Protein AF-A0A7G1I950-F1 (afdb_monomer_lite)

Secondary structure (DSSP, 8-state):
-EEEEEEESSTT-TT----HHHHHHHHHHTT-EEEEEETTTTEEEEEESS-HHHHHHHHHHHHHHHH-S---EEEEEHHHHHHHHHT--S-S--TTEEEEEEE-S-HHHHHHHHH----TT-EEEE-SSEEEEEEETT-GGGSHHHHHHHHHTTTTT-PPPPP----------S---PPEE----HHHHHHHHHHHHHHHHHTSSS-SS--HHHHHHHHHEES-GGGG-S--THHHHHHHHHHHHHHHHHTT-TTPEEEEET-TT--HHHHHHHH-TT---EEEEEE-HHHHHHHHHHS---TTEEEEES-TTSGGGGGG---TT-EEEEETTTGGGS-HHHHHHHHHHHHHHSTT-EEEEEE--HHHHHHSTT-EEEETTEEEPP------HHHHHTHHHHSTT------BPPPP-S-THHHHHHHHTTSSSTTS--SS-----------SS-EE-

Sequence (457 aa):
MTRYAAFMRGVNVGGVTLKMADVAAALTDAGLTDVRTVLASGNVLLESSSDAAQVRATAEAALREQFGYDAWVLVYDIDTVHAIDDGYPFDREVDGYQSYVTFVSDAAVLDELAALQGGPAEKISRGDGVVYWQVPKGSTLNSAIGQTMGKALQVVDHHPQPANPGQGAEMTPADEAAQQKVSLTGVSETALLTLNARAAEARRSDPIIEDPMAVRLVDSIDFDFAKFGPTRQDIALRARAFDAAALSYLGRHPSATVVALAEGLQTSFWRLDAALSDGQFRWLTVDLEPVIDIRARLLPTPARVSVCAQSALDYSWMDCVDPSGGVFITAEGLLMYLQPEQALALISECAQKFPGGQMLFDLPPRWFTLFSRLGIRTSLRYKIPPMPFSLSVGQAADLVNTVPGIRAVRDVPLPTGRGGVQRRAVDGLSHARLRRAASMPDPAGVRLNPQSGTFVR

Radius of gyration: 25.8 Å; chains: 1; bounding box: 76×59×67 Å

pLDDT: mean 79.01, std 22.19, range [23.59, 98.81]

Structure (mmCIF, N/CA/C/O backbone):
data_AF-A0A7G1I950-F1
#
_entry.id   AF-A0A7G1I950-F1
#
loop_
_atom_site.group_PDB
_atom_site.id
_atom_site.type_symbol
_atom_site.label_atom_id
_atom_site.label_alt_id
_atom_site.label_comp_id
_atom_site.label_asym_id
_atom_site.label_entity_id
_atom_site.label_seq_id
_atom_site.pdbx_PDB_ins_code
_atom_site.Cartn_x
_atom_site.Cartn_y
_atom_site.Cartn_z
_atom_site.occupancy
_atom_site.B_iso_or_equiv
_atom_site.auth_seq_id
_atom_site.auth_comp_id
_atom_site.auth_asym_id
_atom_site.auth_atom_id
_atom_site.pdbx_PDB_model_num
ATOM 1 N N . MET A 1 1 ? -29.731 0.673 34.867 1.00 83.81 1 MET A N 1
ATOM 2 C CA . MET A 1 1 ? -28.971 1.061 33.664 1.00 83.81 1 MET A CA 1
ATOM 3 C C . MET A 1 1 ? -29.061 -0.096 32.700 1.00 83.81 1 MET A C 1
ATOM 5 O O . MET A 1 1 ? -29.074 -1.233 33.159 1.00 83.81 1 MET A O 1
ATOM 9 N N . THR A 1 2 ? -29.215 0.189 31.416 1.00 95.12 2 THR A N 1
ATOM 10 C CA . THR A 1 2 ? -29.268 -0.835 30.373 1.00 95.12 2 THR A CA 1
ATOM 11 C C . THR A 1 2 ? -27.845 -1.149 29.943 1.00 95.12 2 THR A C 1
ATOM 13 O O . THR A 1 2 ? -27.023 -0.238 29.805 1.00 95.12 2 THR A O 1
ATOM 16 N N . ARG A 1 3 ? -27.553 -2.435 29.754 1.00 97.31 3 ARG A N 1
ATOM 17 C CA . ARG A 1 3 ? -26.269 -2.899 29.239 1.00 97.31 3 ARG A CA 1
ATOM 18 C C . ARG A 1 3 ? -26.345 -2.988 27.723 1.00 97.31 3 ARG A C 1
ATOM 20 O O . ARG A 1 3 ? -27.250 -3.626 27.192 1.00 97.31 3 ARG A O 1
ATOM 27 N N . TYR A 1 4 ? -25.390 -2.368 27.049 1.00 97.50 4 TYR A N 1
ATOM 28 C CA . TYR A 1 4 ? -25.324 -2.284 25.599 1.00 97.50 4 TYR A CA 1
ATOM 29 C C . TYR A 1 4 ? -24.042 -2.916 25.067 1.00 97.50 4 TYR A C 1
ATOM 31 O O . TYR A 1 4 ? -22.968 -2.753 25.652 1.00 97.50 4 TYR A O 1
ATOM 39 N N . ALA A 1 5 ? -24.155 -3.576 23.920 1.00 96.25 5 ALA A N 1
ATOM 40 C CA . ALA A 1 5 ? -23.036 -3.889 23.049 1.00 96.25 5 ALA A CA 1
ATOM 41 C C . ALA A 1 5 ? -22.957 -2.833 21.939 1.00 96.25 5 ALA A C 1
ATOM 43 O O . ALA A 1 5 ? -23.934 -2.571 21.233 1.00 96.25 5 ALA A O 1
ATOM 44 N N . ALA A 1 6 ? -21.782 -2.235 21.789 1.00 94.38 6 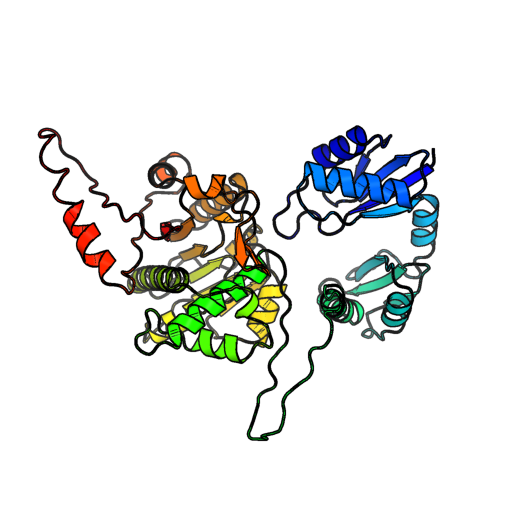ALA A N 1
ATOM 45 C CA . ALA A 1 6 ? -21.451 -1.301 20.733 1.00 94.38 6 ALA A CA 1
ATOM 46 C C . ALA A 1 6 ? -20.448 -1.951 19.769 1.00 94.38 6 ALA A C 1
ATOM 48 O O . ALA A 1 6 ? -19.356 -2.364 20.168 1.00 94.38 6 ALA A O 1
ATOM 49 N N . PHE A 1 7 ? -20.824 -2.027 18.496 1.00 90.50 7 PHE A N 1
ATOM 50 C CA . PHE A 1 7 ? -20.022 -2.591 17.417 1.00 90.50 7 PHE A CA 1
ATOM 51 C C . PHE A 1 7 ? -19.530 -1.457 16.527 1.00 90.50 7 PHE A C 1
ATOM 53 O O . PHE A 1 7 ? -20.310 -0.810 15.819 1.00 90.50 7 PHE A O 1
ATOM 60 N N . MET A 1 8 ? -18.231 -1.188 16.584 1.00 85.81 8 MET A N 1
ATOM 61 C CA . MET A 1 8 ? -17.601 -0.151 15.777 1.00 85.81 8 MET A CA 1
ATOM 62 C C . MET A 1 8 ? -17.292 -0.689 14.379 1.00 85.81 8 MET A C 1
ATOM 64 O O . MET A 1 8 ? -16.721 -1.770 14.226 1.00 85.81 8 MET A O 1
ATOM 68 N N . ARG A 1 9 ? -17.617 0.081 13.340 1.00 75.88 9 ARG A N 1
ATOM 69 C CA . ARG A 1 9 ? -17.230 -0.250 11.964 1.00 75.88 9 ARG A CA 1
ATOM 70 C C . ARG A 1 9 ? -15.878 0.372 11.629 1.00 75.88 9 ARG A C 1
ATOM 72 O O . ARG A 1 9 ? -15.577 1.483 12.050 1.00 75.88 9 ARG A O 1
ATOM 79 N N . GLY A 1 10 ? -15.084 -0.320 10.814 1.00 61.06 10 GLY A N 1
ATOM 80 C CA . GLY A 1 10 ? -13.853 0.255 10.268 1.00 61.06 10 GLY A CA 1
ATOM 81 C C . GLY A 1 10 ? -12.692 0.330 11.266 1.00 61.06 10 GLY A C 1
ATOM 82 O O . GLY A 1 10 ? -11.789 1.146 11.101 1.00 61.06 10 GLY A O 1
ATOM 83 N N . VAL A 1 11 ? -12.691 -0.517 12.297 1.00 62.31 11 VAL A N 1
ATOM 84 C CA . VAL A 1 11 ? -11.620 -0.541 13.299 1.00 62.31 11 VAL A CA 1
ATOM 85 C C . VAL A 1 11 ? -10.345 -1.147 12.720 1.00 62.31 11 VAL A C 1
ATOM 87 O O . VAL A 1 11 ? -10.369 -2.249 12.180 1.00 62.31 11 VAL A O 1
ATOM 90 N N . ASN A 1 12 ? -9.224 -0.427 12.849 1.00 56.91 12 ASN A N 1
ATOM 91 C CA . ASN A 1 12 ? -7.893 -0.846 12.388 1.00 56.91 12 ASN A CA 1
ATOM 92 C C . ASN A 1 12 ? -7.809 -1.174 10.883 1.00 56.91 12 ASN A C 1
ATOM 94 O O . ASN A 1 12 ? -6.911 -1.892 10.447 1.00 56.91 12 ASN A O 1
ATOM 98 N N . VAL A 1 13 ? -8.707 -0.597 10.080 1.00 51.06 13 VAL A N 1
ATOM 99 C CA . VAL A 1 13 ? -8.664 -0.620 8.612 1.00 51.06 13 VAL A CA 1
ATOM 100 C C . VAL A 1 13 ? -8.493 0.807 8.083 1.00 51.06 13 VAL A C 1
ATOM 102 O O . VAL A 1 13 ? -8.941 1.771 8.698 1.00 51.06 13 VAL A O 1
ATOM 105 N N . GLY A 1 14 ? -7.786 0.978 6.963 1.00 45.84 14 GLY A N 1
ATOM 106 C CA . GLY A 1 14 ? -7.593 2.304 6.353 1.00 45.84 14 GLY A CA 1
ATOM 107 C C . GLY A 1 14 ? -6.661 3.264 7.114 1.00 45.84 14 GLY A C 1
ATOM 108 O O . GLY A 1 14 ? -6.734 4.470 6.897 1.00 45.84 14 GLY A O 1
ATOM 109 N N . GLY A 1 15 ? -5.777 2.758 7.984 1.00 48.75 15 GLY A N 1
ATOM 110 C CA . GLY A 1 15 ? -4.722 3.551 8.640 1.00 48.75 15 GLY A CA 1
ATOM 111 C C . GLY A 1 15 ? -5.107 4.217 9.970 1.00 48.75 15 GLY A C 1
ATOM 112 O O . GLY A 1 15 ? -4.247 4.823 10.609 1.00 48.75 15 GLY A O 1
ATOM 113 N N . VAL A 1 16 ? -6.354 4.075 10.433 1.00 54.72 16 VAL A N 1
ATOM 114 C CA . VAL A 1 16 ? -6.784 4.520 11.771 1.00 54.72 16 VAL A CA 1
ATOM 115 C C . VAL A 1 16 ? -6.523 3.395 12.772 1.00 54.72 16 VAL A C 1
ATOM 117 O O . VAL A 1 16 ? -7.192 2.367 12.736 1.00 54.72 16 VAL A O 1
ATOM 120 N N . THR A 1 17 ? -5.536 3.568 13.659 1.00 65.25 17 THR A N 1
ATOM 121 C CA . THR A 1 17 ? -5.279 2.613 14.751 1.00 65.25 17 THR A CA 1
ATOM 122 C C . THR A 1 17 ? -6.008 3.057 16.009 1.00 65.25 17 THR A C 1
ATOM 124 O O . THR A 1 17 ? -5.670 4.082 16.599 1.00 65.25 17 THR A O 1
ATOM 127 N N . LEU A 1 18 ? -6.984 2.264 16.438 1.00 76.75 18 LEU A N 1
ATOM 128 C CA . LEU A 1 18 ? -7.739 2.493 17.664 1.00 76.75 18 LEU A CA 1
ATOM 129 C C . LEU A 1 18 ? -7.156 1.609 18.762 1.00 76.75 18 LEU A C 1
ATOM 131 O O . LEU A 1 18 ? -7.372 0.394 18.784 1.00 76.75 18 LEU A O 1
ATOM 135 N N . LYS A 1 19 ? -6.411 2.205 19.696 1.00 84.56 19 LYS A N 1
ATOM 136 C CA . LYS A 1 19 ? -6.029 1.494 20.917 1.00 84.56 19 LYS A CA 1
ATOM 137 C C . LYS A 1 19 ? -7.268 1.357 21.788 1.00 84.56 19 LYS A C 1
ATOM 139 O O . LYS A 1 19 ? -7.910 2.341 22.134 1.00 84.56 19 LYS A O 1
ATOM 144 N N . MET A 1 20 ? -7.592 0.129 22.168 1.00 86.06 20 MET A N 1
ATOM 145 C CA . MET A 1 20 ? -8.816 -0.161 22.917 1.00 86.06 20 MET A CA 1
ATOM 146 C C . MET A 1 20 ? -8.852 0.500 24.299 1.00 86.06 20 MET A C 1
ATOM 148 O O . MET A 1 20 ? -9.927 0.836 24.783 1.00 86.06 20 MET A O 1
ATOM 152 N N . ALA A 1 21 ? -7.687 0.747 24.907 1.00 88.25 21 ALA A N 1
ATOM 153 C CA . ALA A 1 21 ? -7.590 1.543 26.128 1.00 88.25 21 ALA A CA 1
ATOM 154 C C . ALA A 1 21 ? -8.056 2.993 25.904 1.00 88.25 21 ALA A C 1
ATOM 156 O O . ALA A 1 21 ? -8.837 3.511 26.695 1.00 88.25 21 ALA A O 1
ATOM 157 N N . ASP A 1 22 ? -7.644 3.610 24.794 1.00 90.69 22 ASP A N 1
ATOM 158 C CA . ASP A 1 22 ? -8.025 4.982 24.448 1.00 90.69 22 ASP A CA 1
ATOM 159 C C . ASP A 1 22 ? -9.512 5.057 24.067 1.00 90.69 22 ASP A C 1
ATOM 161 O O . ASP A 1 22 ? -10.187 6.029 24.390 1.00 90.69 22 ASP A O 1
ATOM 165 N N . VAL A 1 23 ? -10.043 4.016 23.411 1.00 91.25 23 VAL A N 1
ATOM 166 C CA . VAL A 1 23 ? -11.482 3.894 23.116 1.00 91.25 23 VAL A CA 1
ATOM 167 C C . VAL A 1 23 ? -12.288 3.807 24.408 1.00 91.25 23 VAL A C 1
ATOM 169 O O . VAL A 1 23 ? -13.269 4.530 24.568 1.00 91.25 23 VAL A O 1
ATOM 172 N N . ALA A 1 24 ? -11.868 2.953 25.344 1.00 93.31 24 ALA A N 1
ATOM 173 C CA . ALA A 1 24 ? -12.540 2.818 26.629 1.00 93.31 24 ALA A CA 1
ATOM 174 C C . ALA A 1 24 ? -12.515 4.136 27.419 1.00 93.31 24 ALA A C 1
ATOM 176 O O . ALA A 1 24 ? -13.541 4.533 27.971 1.00 93.31 24 ALA A O 1
ATOM 177 N N . ALA A 1 25 ? -11.373 4.832 27.421 1.00 94.31 25 ALA A N 1
ATOM 178 C CA . ALA A 1 25 ? -11.231 6.138 28.057 1.00 94.31 25 ALA A CA 1
ATOM 179 C C . ALA A 1 25 ? -12.175 7.176 27.434 1.00 94.31 25 ALA A C 1
ATOM 181 O O . ALA A 1 25 ? -12.972 7.765 28.153 1.00 94.31 25 ALA A O 1
ATOM 182 N N . ALA A 1 26 ? -12.179 7.318 26.104 1.00 94.69 26 ALA A N 1
ATOM 183 C CA . ALA A 1 26 ? -13.027 8.289 25.409 1.00 94.69 26 ALA A CA 1
ATOM 184 C C . ALA A 1 26 ? -14.525 8.076 25.675 1.00 94.69 26 ALA A C 1
ATOM 186 O O . ALA A 1 26 ? -15.268 9.030 25.894 1.00 94.69 26 ALA A O 1
ATOM 187 N N . LEU A 1 27 ? -14.978 6.820 25.684 1.00 96.00 27 LEU A N 1
ATOM 188 C CA . LEU A 1 27 ? -16.373 6.490 25.978 1.00 96.00 27 LEU A CA 1
ATOM 189 C C . LEU A 1 27 ? -16.725 6.733 27.454 1.00 96.00 27 LEU A C 1
ATOM 191 O O . LEU A 1 27 ? -17.834 7.176 27.750 1.00 96.00 27 LEU A O 1
ATOM 195 N N . THR A 1 28 ? -15.782 6.488 28.367 1.00 96.69 28 THR A N 1
ATOM 196 C CA . THR A 1 28 ? -15.954 6.777 29.800 1.00 96.69 28 THR A CA 1
ATOM 197 C C . THR A 1 28 ? -16.030 8.283 30.053 1.00 96.69 28 THR A C 1
ATOM 199 O O . THR A 1 28 ? -16.931 8.744 30.753 1.00 96.69 28 THR A O 1
ATOM 202 N N . ASP A 1 29 ? -15.143 9.063 29.432 1.00 95.94 29 ASP A N 1
ATOM 203 C CA . ASP A 1 29 ? -15.119 10.527 29.527 1.00 95.94 29 ASP A CA 1
ATOM 204 C C . ASP A 1 29 ? -16.391 11.160 28.937 1.00 95.94 29 ASP A C 1
ATOM 206 O O . ASP A 1 29 ? -16.856 12.197 29.412 1.00 95.94 29 ASP A O 1
ATOM 210 N N . ALA A 1 30 ? -17.011 10.495 27.958 1.00 95.06 30 ALA A N 1
ATOM 211 C CA . ALA A 1 30 ? -18.306 10.872 27.394 1.00 95.06 30 ALA A CA 1
ATOM 212 C C . ALA A 1 30 ? -19.514 10.516 28.288 1.00 95.06 30 ALA A C 1
ATOM 214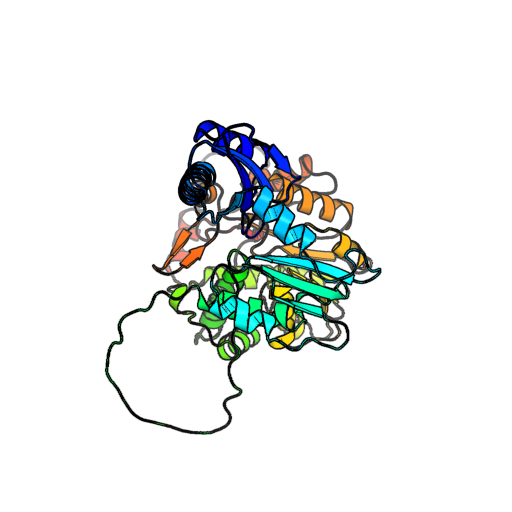 O O . ALA A 1 30 ? -20.660 10.765 27.907 1.00 95.06 30 ALA A O 1
ATOM 215 N N . GLY A 1 31 ? -19.281 9.948 29.476 1.00 94.69 31 GLY A N 1
ATOM 216 C CA . GLY A 1 31 ? -20.311 9.660 30.476 1.00 94.69 31 GLY A CA 1
ATOM 217 C C . GLY A 1 31 ? -20.947 8.272 30.379 1.00 94.69 31 GLY A C 1
ATOM 218 O O . GLY A 1 31 ? -21.950 8.028 31.050 1.00 94.69 31 GLY A O 1
ATOM 219 N N . LEU A 1 32 ? -20.392 7.361 29.572 1.00 96.56 32 LEU A N 1
ATOM 220 C CA . LEU A 1 32 ? -20.803 5.953 29.555 1.00 96.56 32 LEU A CA 1
ATOM 221 C C . LEU A 1 32 ? -20.103 5.193 30.693 1.00 96.56 32 LEU A C 1
ATOM 223 O O . LEU A 1 32 ? -18.964 5.495 31.047 1.00 96.56 32 LEU A O 1
ATOM 227 N N . THR A 1 33 ? -20.773 4.207 31.289 1.00 96.75 33 THR A N 1
ATOM 228 C CA . THR A 1 33 ? -20.269 3.489 32.477 1.00 96.75 33 THR A CA 1
ATOM 229 C C . THR A 1 33 ? -19.969 2.018 32.178 1.00 96.75 33 THR A C 1
ATOM 231 O O . THR A 1 33 ? -20.368 1.509 31.138 1.00 96.75 33 THR A O 1
ATOM 234 N N . ASP A 1 34 ? -19.228 1.334 33.063 1.00 95.75 34 ASP A N 1
ATOM 235 C CA . ASP A 1 34 ? -18.763 -0.067 32.902 1.00 95.75 34 ASP A CA 1
ATOM 236 C C . ASP A 1 34 ? -18.215 -0.391 31.495 1.00 95.75 34 ASP A C 1
ATOM 238 O O . ASP A 1 34 ? -18.483 -1.450 30.928 1.00 95.75 34 ASP A O 1
ATOM 242 N N . VAL A 1 35 ? -17.451 0.539 30.910 1.00 96.25 35 VAL A N 1
ATOM 243 C CA . VAL A 1 35 ? -16.917 0.392 29.553 1.00 96.25 35 VAL A CA 1
ATOM 244 C C . VAL A 1 35 ? -15.830 -0.684 29.523 1.00 96.25 35 VAL A C 1
ATOM 246 O O . VAL A 1 35 ? -14.786 -0.562 30.166 1.00 96.25 35 VAL A O 1
ATOM 249 N N . ARG A 1 36 ? -16.049 -1.738 28.735 1.00 92.94 36 ARG A N 1
ATOM 250 C CA . ARG A 1 36 ? -15.120 -2.858 28.540 1.00 92.94 36 ARG A CA 1
ATOM 251 C C . ARG A 1 36 ? -14.968 -3.158 27.062 1.00 92.94 36 ARG A C 1
ATOM 253 O O . ARG A 1 36 ? -15.948 -3.327 26.350 1.00 92.94 36 ARG A O 1
ATOM 260 N N . THR A 1 37 ? -13.736 -3.272 26.598 1.00 91.19 37 THR A N 1
ATOM 261 C CA . THR A 1 37 ? -13.427 -3.633 25.212 1.00 91.19 37 THR A CA 1
ATOM 262 C C . THR A 1 37 ? -13.137 -5.127 25.097 1.00 91.19 37 THR A C 1
ATOM 264 O O . THR A 1 37 ? -12.616 -5.746 26.027 1.00 91.19 37 THR A O 1
ATOM 267 N N . VAL A 1 38 ? -13.478 -5.723 23.953 1.00 81.50 38 VAL A N 1
ATOM 268 C CA . VAL A 1 38 ? -13.241 -7.145 23.671 1.00 81.50 38 VAL A CA 1
ATOM 269 C C . VAL A 1 38 ? -12.152 -7.273 22.615 1.00 81.50 38 VAL A C 1
ATOM 271 O O . VAL A 1 38 ? -12.394 -7.032 21.432 1.00 81.50 38 VAL A O 1
ATOM 274 N N . LEU A 1 39 ? -10.950 -7.691 23.027 1.00 78.75 39 LEU A N 1
ATOM 275 C CA . LEU A 1 39 ? -9.777 -7.815 22.144 1.00 78.75 39 LEU A CA 1
ATOM 276 C C . LEU A 1 39 ? -9.517 -6.515 21.350 1.00 78.75 39 LEU A C 1
ATOM 278 O O . LEU A 1 39 ? -10.071 -5.467 21.655 1.00 78.75 39 LEU A O 1
ATOM 282 N N . ALA A 1 40 ? -8.687 -6.561 20.308 1.00 70.31 40 ALA A N 1
ATOM 283 C CA . ALA A 1 40 ? -8.478 -5.435 19.389 1.00 70.31 40 ALA A CA 1
ATOM 284 C C . ALA A 1 40 ? -9.538 -5.383 18.265 1.00 70.31 40 ALA A C 1
ATOM 286 O O . ALA A 1 40 ? -9.212 -5.063 17.123 1.00 70.31 40 ALA A O 1
ATOM 287 N N . SER A 1 41 ? -10.786 -5.759 18.574 1.00 69.62 41 SER A N 1
ATOM 288 C CA . SER A 1 41 ? -11.823 -6.044 17.569 1.00 69.62 41 SER A CA 1
ATOM 289 C C . SER A 1 41 ? -12.785 -4.888 17.283 1.00 69.62 41 SER A C 1
ATOM 291 O O . SER A 1 41 ? -13.528 -4.956 16.311 1.00 69.62 41 SER A O 1
ATOM 293 N N . GLY A 1 42 ? -12.785 -3.831 18.107 1.00 78.38 42 GLY A N 1
ATOM 294 C CA . GLY A 1 42 ? -13.767 -2.745 17.987 1.00 78.38 42 GLY A CA 1
ATOM 295 C C . GLY A 1 42 ? -15.119 -3.022 18.648 1.00 78.38 42 GLY A C 1
ATOM 296 O O . GLY A 1 42 ? -16.050 -2.238 18.480 1.00 78.38 42 GLY A O 1
ATOM 297 N N . ASN A 1 43 ? -15.230 -4.113 19.406 1.00 89.94 43 ASN A N 1
ATOM 298 C CA . ASN A 1 43 ? -16.433 -4.460 20.154 1.00 89.94 43 ASN A CA 1
ATOM 299 C C . ASN A 1 43 ? -16.323 -3.960 21.596 1.00 89.94 43 ASN A C 1
ATOM 301 O O . ASN A 1 43 ? -15.331 -4.233 22.285 1.00 89.94 43 ASN A O 1
ATOM 305 N N . VAL A 1 44 ? -17.346 -3.242 22.050 1.00 94.50 44 VAL A N 1
ATOM 306 C CA . VAL A 1 44 ? -17.383 -2.604 23.367 1.00 94.50 44 VAL A CA 1
ATOM 307 C C . VAL A 1 44 ? -18.665 -2.980 24.092 1.00 94.50 44 VAL A C 1
ATOM 309 O O . VAL A 1 44 ? -19.747 -2.956 23.519 1.00 94.50 44 VAL A O 1
ATOM 312 N N . LEU A 1 45 ? -18.545 -3.306 25.368 1.00 96.25 45 LEU A N 1
ATOM 313 C CA . LEU A 1 45 ? -19.648 -3.464 26.299 1.00 96.25 45 LEU A CA 1
ATOM 314 C C . LEU A 1 45 ? -19.680 -2.242 27.211 1.00 96.25 45 LEU A C 1
ATOM 316 O O . LEU A 1 45 ? -18.627 -1.800 27.665 1.00 96.25 45 LEU A O 1
ATOM 320 N N . LEU A 1 46 ? -20.858 -1.684 27.455 1.00 97.12 46 LEU A N 1
ATOM 321 C CA . LEU A 1 46 ? -21.021 -0.488 28.278 1.00 97.12 46 LEU A CA 1
ATOM 322 C C . LEU A 1 46 ? -22.413 -0.436 28.903 1.00 97.12 46 LEU A C 1
ATOM 324 O O . LEU A 1 46 ? -23.322 -1.162 28.500 1.00 97.12 46 LEU A O 1
ATOM 328 N N . GLU A 1 47 ? -22.596 0.453 29.865 1.00 97.38 47 GLU A N 1
ATOM 329 C CA . GLU A 1 47 ? -23.868 0.727 30.519 1.00 97.38 47 GLU A CA 1
ATOM 330 C C . GLU A 1 47 ? -24.269 2.193 30.341 1.00 97.38 47 GLU A C 1
ATOM 332 O O . GLU A 1 47 ? -23.431 3.098 30.316 1.00 97.38 47 GLU A O 1
ATOM 337 N N . SER A 1 48 ? -25.575 2.432 30.212 1.00 96.50 48 SER A N 1
ATOM 338 C CA . SER A 1 48 ? -26.145 3.780 30.188 1.00 96.50 48 SER A CA 1
ATOM 339 C C . SER A 1 48 ? -27.587 3.786 30.701 1.00 96.50 48 SER A C 1
ATOM 341 O O . SER A 1 48 ? -28.285 2.770 30.685 1.00 96.50 48 SER A O 1
ATOM 343 N N . SER A 1 49 ? -28.046 4.933 31.198 1.00 95.31 49 SER A N 1
ATOM 344 C CA . SER A 1 49 ? -29.468 5.190 31.469 1.00 95.31 49 SER A CA 1
ATOM 345 C C . SER A 1 49 ? -30.221 5.727 30.248 1.00 95.31 49 SER A C 1
ATOM 347 O O . SER A 1 49 ? -31.449 5.773 30.280 1.00 95.31 49 SER A O 1
ATOM 349 N N . SER A 1 50 ? -29.507 6.134 29.196 1.00 96.25 50 SER A N 1
ATOM 350 C CA . SER A 1 50 ? -30.082 6.614 27.938 1.00 96.25 50 SER A CA 1
ATOM 351 C C . SER A 1 50 ? -30.515 5.464 27.026 1.00 96.25 50 SER A C 1
ATOM 353 O O . SER A 1 50 ? -30.097 4.314 27.207 1.00 96.25 50 SER A O 1
ATOM 355 N N . ASP A 1 51 ? -31.343 5.779 26.028 1.00 95.69 51 ASP A N 1
ATOM 356 C CA . ASP A 1 51 ? -31.721 4.822 24.988 1.00 95.69 51 ASP A CA 1
ATOM 357 C C . ASP A 1 51 ? -30.559 4.538 24.012 1.00 95.69 51 ASP A C 1
ATOM 359 O O . ASP A 1 51 ? -29.559 5.263 23.966 1.00 95.69 51 ASP A O 1
ATOM 363 N N . ALA A 1 52 ? -30.684 3.469 23.217 1.00 91.69 52 ALA A N 1
ATOM 364 C CA . ALA A 1 52 ? -29.648 3.041 22.274 1.00 91.69 52 ALA A CA 1
ATOM 365 C C . ALA A 1 52 ? -29.273 4.126 21.244 1.00 91.69 52 ALA A C 1
ATOM 367 O O . ALA A 1 52 ? -28.116 4.203 20.828 1.00 91.69 52 ALA A O 1
ATOM 368 N N . ALA A 1 53 ? -30.220 4.984 20.845 1.00 90.69 53 ALA A N 1
ATOM 369 C CA . ALA A 1 53 ? -29.981 6.033 19.859 1.00 90.69 53 ALA A CA 1
ATOM 370 C C . ALA A 1 53 ? -29.117 7.161 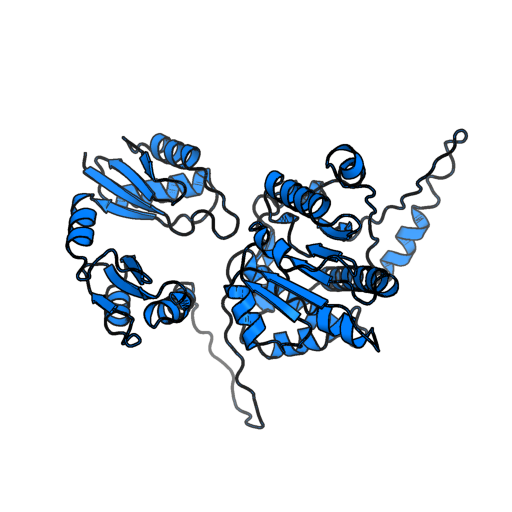20.438 1.00 90.69 53 ALA A C 1
ATOM 372 O O . ALA A 1 53 ? -28.180 7.617 19.777 1.00 90.69 53 ALA A O 1
ATOM 373 N N . GLN A 1 54 ? -29.372 7.577 21.681 1.00 94.31 54 GLN A N 1
ATOM 374 C CA . GLN A 1 54 ? -28.497 8.530 22.367 1.00 94.31 54 GLN A CA 1
ATOM 375 C C . GLN A 1 54 ? -27.142 7.917 22.707 1.00 94.31 54 GLN A C 1
ATOM 377 O O . GLN A 1 54 ? -26.130 8.579 22.504 1.00 94.31 54 GLN A O 1
ATOM 382 N N . VAL A 1 55 ? -27.089 6.658 23.153 1.00 96.44 55 VAL A N 1
ATOM 383 C CA . VAL A 1 55 ? -25.810 5.964 23.391 1.00 96.44 55 VAL A CA 1
ATOM 384 C C . VAL A 1 55 ? -24.967 5.934 22.119 1.00 96.44 55 VAL A C 1
ATOM 386 O O . VAL A 1 55 ? -23.781 6.261 22.164 1.00 96.44 55 VAL A O 1
ATOM 389 N N . ARG A 1 56 ? -25.580 5.615 20.973 1.00 94.25 56 ARG A N 1
ATOM 390 C CA . ARG A 1 56 ? -24.925 5.666 19.664 1.00 94.25 56 ARG A CA 1
ATOM 391 C C . ARG A 1 56 ? -24.395 7.063 19.353 1.00 94.25 56 ARG A C 1
ATOM 393 O O . ARG A 1 56 ? -23.220 7.190 19.024 1.00 94.25 56 ARG A O 1
ATOM 400 N N . ALA A 1 57 ? -25.230 8.094 19.469 1.00 92.44 57 ALA A N 1
ATOM 401 C CA . ALA A 1 57 ? -24.830 9.468 19.171 1.00 92.44 57 ALA A CA 1
ATOM 402 C C . ALA A 1 57 ? -23.669 9.940 20.065 1.00 92.44 57 ALA A C 1
ATOM 404 O O . ALA A 1 57 ? -22.715 10.537 19.567 1.00 92.44 57 ALA A O 1
ATOM 405 N N . THR A 1 58 ? -23.717 9.621 21.362 1.00 96.12 58 THR A N 1
ATOM 406 C CA . THR A 1 58 ? -22.643 9.909 22.322 1.00 96.12 58 THR A CA 1
ATOM 407 C C . THR A 1 58 ? -21.354 9.183 21.950 1.00 96.12 58 THR A C 1
ATOM 409 O O . THR A 1 58 ? -20.298 9.810 21.891 1.00 96.12 58 THR A O 1
ATOM 412 N N . ALA A 1 59 ? -21.428 7.884 21.647 1.00 94.69 59 ALA A N 1
ATOM 413 C CA . ALA A 1 59 ? -20.262 7.097 21.260 1.00 94.69 59 ALA A CA 1
ATOM 414 C C . ALA A 1 59 ? -19.636 7.607 19.952 1.00 94.69 59 ALA A C 1
ATOM 416 O O . ALA A 1 59 ? -18.429 7.827 19.896 1.00 94.69 59 ALA A O 1
ATOM 417 N N . GLU A 1 60 ? -20.438 7.849 18.911 1.00 92.00 60 GLU A N 1
ATOM 418 C CA . GLU A 1 60 ? -19.957 8.378 17.629 1.00 92.00 60 GLU A CA 1
ATOM 419 C C . GLU A 1 60 ? -19.317 9.764 17.791 1.00 92.00 60 GLU A C 1
ATOM 421 O O . GLU A 1 60 ? -18.260 10.015 17.211 1.00 92.00 60 GLU A O 1
ATOM 426 N N . ALA A 1 61 ? -19.909 10.651 18.598 1.00 91.62 61 ALA A N 1
ATOM 427 C CA . ALA A 1 61 ? -19.348 11.972 18.875 1.00 91.62 61 ALA A CA 1
ATOM 428 C C . ALA A 1 61 ? -18.003 11.882 19.611 1.00 91.62 61 ALA A C 1
ATOM 430 O O . ALA A 1 61 ? -17.026 12.473 19.152 1.00 91.62 61 ALA A O 1
ATOM 431 N N . ALA A 1 62 ? -17.930 11.094 20.688 1.00 93.50 62 ALA A N 1
ATOM 432 C CA . ALA A 1 62 ? -16.714 10.912 21.479 1.00 93.50 62 ALA A CA 1
ATOM 433 C C . ALA A 1 62 ? -15.575 10.302 20.652 1.00 93.50 62 ALA A C 1
ATOM 435 O O . ALA A 1 62 ? -14.434 10.761 20.691 1.00 93.50 62 ALA A O 1
ATOM 436 N N . LEU A 1 63 ? -15.889 9.286 19.845 1.00 89.75 63 LEU A N 1
ATOM 437 C CA . LEU A 1 63 ? -14.916 8.644 18.966 1.00 89.75 63 LEU A CA 1
ATOM 438 C C . LEU A 1 63 ? -14.451 9.583 17.849 1.00 89.75 63 LEU A C 1
ATOM 440 O O . LEU A 1 63 ? -13.265 9.600 17.519 1.00 89.75 63 LEU A O 1
ATOM 444 N N . ARG A 1 64 ? -15.356 10.381 17.274 1.00 84.62 64 ARG A N 1
ATOM 445 C CA . ARG A 1 64 ? -15.009 11.378 16.253 1.00 84.62 64 ARG A CA 1
ATOM 446 C C . ARG A 1 64 ? -14.105 12.465 16.821 1.00 84.62 64 ARG A C 1
ATOM 448 O O . ARG A 1 64 ? -13.130 12.831 16.170 1.00 84.62 64 ARG A O 1
ATOM 455 N N . GLU A 1 65 ? -14.411 12.960 18.016 1.00 86.06 65 GLU A N 1
ATOM 456 C CA . GLU A 1 65 ? -13.611 13.972 18.705 1.00 86.06 65 GLU A CA 1
ATOM 457 C C . GLU A 1 65 ? -12.210 13.447 19.045 1.00 86.06 65 GLU A C 1
ATOM 459 O O . GLU A 1 65 ? -11.217 14.097 18.716 1.00 86.06 65 GLU A O 1
ATOM 464 N N . GLN A 1 66 ? -12.120 12.245 19.618 1.00 85.75 66 GLN A N 1
ATOM 465 C CA . GLN A 1 66 ? -10.850 11.677 20.072 1.00 85.75 66 GLN A CA 1
ATOM 466 C C . GLN A 1 66 ? -9.963 11.172 18.925 1.00 85.75 66 GLN A C 1
ATOM 468 O O . GLN A 1 66 ? -8.740 11.313 18.973 1.00 85.75 66 GLN A O 1
ATOM 473 N N . PHE A 1 67 ? -10.553 10.559 17.896 1.00 80.19 67 PHE A N 1
ATOM 474 C CA . PHE A 1 67 ? -9.803 9.835 16.861 1.00 80.19 67 PHE A CA 1
ATOM 475 C C . PHE A 1 67 ? -9.886 10.472 15.470 1.00 80.19 67 PHE A C 1
ATOM 477 O O . PHE A 1 67 ? -9.195 10.025 14.555 1.00 80.19 67 PHE A O 1
ATOM 484 N N . GLY A 1 68 ? -10.694 11.520 15.288 1.00 71.19 68 GLY A N 1
ATOM 485 C CA . GLY A 1 68 ? -10.699 12.337 14.073 1.00 71.19 68 GLY A CA 1
ATOM 486 C C . GLY A 1 68 ? -11.185 11.622 12.808 1.00 71.19 68 GLY A C 1
ATOM 487 O O . GLY A 1 68 ? -10.760 11.990 11.711 1.00 71.19 68 GLY A O 1
ATOM 488 N N . TYR A 1 69 ? -12.052 10.614 12.947 1.00 68.56 69 TYR A N 1
ATOM 489 C CA . TYR A 1 69 ? -12.682 9.897 11.833 1.00 68.56 69 TYR A CA 1
ATOM 490 C C . TYR A 1 69 ? -14.209 9.882 11.971 1.00 68.56 69 TYR A C 1
ATOM 492 O O . TYR A 1 69 ? -14.745 10.077 13.064 1.00 68.56 69 TYR A O 1
ATOM 500 N N . ASP A 1 70 ? -14.915 9.642 10.864 1.00 67.94 70 ASP A N 1
ATOM 501 C CA . ASP A 1 70 ? -16.368 9.460 10.870 1.00 67.94 70 ASP A CA 1
ATOM 502 C C . ASP A 1 70 ? -16.720 8.096 11.472 1.00 67.94 70 ASP A C 1
ATOM 504 O O . ASP A 1 70 ? -16.902 7.097 10.775 1.00 67.94 70 ASP A O 1
ATOM 508 N N . ALA A 1 71 ? -16.755 8.059 12.805 1.00 74.19 71 ALA A N 1
ATOM 509 C CA . ALA A 1 71 ? -17.119 6.881 13.569 1.00 74.19 71 ALA A CA 1
ATOM 510 C C . ALA A 1 71 ? -18.557 6.461 13.258 1.00 74.19 71 ALA A C 1
ATOM 512 O O . ALA A 1 71 ? -19.487 7.257 13.388 1.00 74.19 71 ALA A O 1
ATOM 513 N N . TRP A 1 72 ? -18.716 5.193 12.881 1.00 79.19 72 TRP A N 1
ATOM 514 C CA . TRP A 1 72 ? -20.007 4.532 12.746 1.00 79.19 72 TRP A CA 1
ATOM 515 C C . TRP A 1 72 ? -20.092 3.447 13.808 1.00 79.19 72 TRP A C 1
ATOM 517 O O . TRP A 1 72 ? -19.272 2.521 13.826 1.00 79.19 72 TRP A O 1
ATOM 527 N N . VAL A 1 73 ? -21.096 3.550 14.675 1.00 89.38 73 VAL A N 1
ATOM 528 C CA . VAL A 1 73 ? -21.309 2.596 15.765 1.00 89.38 73 VAL A CA 1
ATOM 529 C C . VAL A 1 73 ? -22.712 2.012 15.669 1.00 89.38 73 VAL A C 1
ATOM 531 O O . VAL A 1 73 ? -23.694 2.741 15.545 1.00 89.38 73 VAL A O 1
ATOM 534 N N . LEU A 1 74 ? -22.818 0.688 15.727 1.00 89.25 74 LEU A N 1
ATOM 535 C CA . LEU A 1 74 ? -24.090 0.009 15.961 1.00 89.25 74 LEU A CA 1
ATOM 536 C C . LEU A 1 74 ? -24.226 -0.259 17.456 1.00 89.25 74 LEU A C 1
ATOM 538 O O . LEU A 1 74 ? -23.275 -0.733 18.069 1.00 89.25 74 LEU A O 1
ATOM 542 N N . VAL A 1 75 ? -25.385 0.039 18.037 1.00 93.81 75 VAL A N 1
ATOM 543 C CA . VAL A 1 75 ? -25.643 -0.139 19.470 1.00 93.81 75 VAL A CA 1
ATOM 544 C C . VAL A 1 75 ? -26.894 -0.983 19.645 1.00 93.81 75 VAL A C 1
ATOM 546 O O . VAL A 1 75 ? -27.949 -0.622 19.129 1.00 93.81 75 VAL A O 1
ATOM 549 N N . TYR A 1 76 ? -26.765 -2.073 20.395 1.00 93.81 76 TYR A N 1
ATOM 550 C CA . TYR A 1 76 ? -27.858 -2.975 20.752 1.00 93.81 76 TYR A CA 1
ATOM 551 C C . TYR A 1 76 ? -27.823 -3.234 22.251 1.00 93.81 76 TYR A C 1
ATOM 553 O O . TYR A 1 76 ? -26.741 -3.325 22.837 1.00 93.81 76 TYR A O 1
ATOM 561 N N . ASP A 1 77 ? -28.984 -3.333 22.893 1.00 95.19 77 ASP A N 1
ATOM 562 C CA . ASP A 1 77 ? -29.033 -3.858 24.255 1.00 95.19 77 ASP A CA 1
ATOM 563 C C . ASP A 1 77 ? -28.584 -5.328 24.261 1.00 95.19 77 ASP A C 1
ATOM 565 O O . ASP A 1 77 ? -28.655 -6.034 23.249 1.00 95.19 77 ASP A O 1
ATOM 569 N N . ILE A 1 78 ? -28.052 -5.777 25.395 1.00 94.88 78 ILE A N 1
ATOM 570 C CA . ILE A 1 78 ? -27.433 -7.100 25.478 1.00 94.88 78 ILE A CA 1
ATOM 571 C C . ILE A 1 78 ? -28.440 -8.240 25.266 1.00 94.88 78 ILE A C 1
ATOM 573 O O . ILE A 1 78 ? -28.060 -9.280 24.733 1.00 94.88 78 ILE A O 1
ATOM 577 N N . ASP A 1 79 ? -29.712 -8.036 25.617 1.00 94.50 79 ASP A N 1
ATOM 578 C CA . ASP A 1 79 ? -30.762 -9.042 25.447 1.00 94.50 79 ASP A CA 1
ATOM 579 C C . ASP A 1 79 ? -31.087 -9.233 23.959 1.00 94.50 79 ASP A C 1
ATOM 581 O O . ASP A 1 79 ? -31.218 -10.367 23.495 1.00 94.50 79 ASP A O 1
ATOM 585 N N . THR A 1 80 ? -31.102 -8.149 23.176 1.00 94.25 80 THR A N 1
ATOM 586 C CA . THR A 1 80 ? -31.194 -8.205 21.709 1.00 94.25 80 THR A CA 1
ATOM 587 C C . THR A 1 80 ? -30.018 -8.972 21.098 1.00 94.25 80 THR A C 1
ATOM 589 O O . THR A 1 80 ? -30.217 -9.797 20.207 1.00 94.25 80 THR A O 1
ATOM 592 N N . VAL A 1 81 ? -28.789 -8.759 21.584 1.00 94.12 81 VAL A N 1
ATOM 593 C CA . VAL A 1 81 ? -27.619 -9.515 21.097 1.00 94.12 81 VAL A CA 1
ATOM 594 C C . VAL A 1 81 ? -27.736 -11.002 21.433 1.00 94.12 81 VAL A C 1
ATOM 596 O O . VAL A 1 81 ? -27.425 -11.831 20.581 1.00 94.12 81 VAL A O 1
ATOM 599 N N . HIS A 1 82 ? -28.220 -11.351 22.627 1.00 94.81 82 HIS A N 1
ATOM 600 C CA . HIS A 1 82 ? -28.492 -12.743 22.992 1.00 94.81 82 HIS A CA 1
ATOM 601 C C . HIS A 1 82 ? -29.566 -13.374 22.105 1.00 94.81 82 HIS A C 1
ATOM 603 O O . HIS A 1 82 ? -29.358 -14.473 21.606 1.00 94.81 82 HIS A O 1
ATOM 609 N N . ALA A 1 83 ? -30.663 -12.667 21.828 1.00 94.88 83 ALA A N 1
ATOM 610 C CA . ALA A 1 83 ? -31.711 -13.164 20.939 1.00 94.88 83 ALA A CA 1
ATOM 611 C C . ALA A 1 83 ? -31.203 -13.405 19.504 1.00 94.88 83 ALA A C 1
ATOM 613 O O . ALA A 1 83 ? -31.586 -14.386 18.866 1.00 94.88 83 ALA A O 1
ATOM 614 N N . ILE A 1 84 ? -30.321 -12.533 19.003 1.00 94.69 84 ILE A N 1
ATOM 615 C CA . ILE A 1 84 ? -29.648 -12.705 17.707 1.00 94.69 84 ILE A CA 1
ATOM 616 C C . ILE A 1 84 ? -28.715 -13.921 17.732 1.00 94.69 84 ILE A C 1
ATOM 618 O O . ILE A 1 84 ? -28.681 -14.705 16.788 1.00 94.69 84 ILE A O 1
ATOM 622 N N . ASP A 1 85 ? -27.951 -14.095 18.806 1.00 93.38 85 ASP A N 1
ATOM 623 C CA . ASP A 1 85 ? -27.060 -15.240 18.950 1.00 93.38 85 ASP A CA 1
ATOM 624 C C . ASP A 1 85 ? -27.853 -16.560 18.996 1.00 93.38 85 ASP A C 1
ATOM 626 O O . ASP A 1 85 ? -27.606 -17.468 18.200 1.00 93.38 85 ASP A O 1
ATOM 630 N N . ASP A 1 86 ? -28.870 -16.641 19.852 1.00 94.62 86 ASP A N 1
ATOM 631 C CA . ASP A 1 86 ? -29.760 -17.800 19.993 1.00 94.62 86 ASP A CA 1
ATOM 632 C C . ASP A 1 86 ? -30.532 -18.111 18.701 1.00 94.62 86 ASP A C 1
ATOM 634 O O . ASP A 1 86 ? -30.852 -19.267 18.420 1.00 94.62 86 ASP A O 1
ATOM 638 N N . GLY A 1 87 ? -30.801 -17.086 17.890 1.00 94.31 87 GLY A N 1
ATOM 639 C CA . GLY A 1 87 ? -31.463 -17.203 16.596 1.00 94.31 87 GLY A CA 1
ATOM 640 C C . GLY A 1 87 ? -30.592 -17.772 15.471 1.00 94.31 87 GLY A C 1
ATOM 641 O O . GLY A 1 87 ? -31.114 -17.968 14.371 1.00 94.31 87 GLY A O 1
ATOM 642 N N . TYR A 1 88 ? -29.299 -18.033 15.700 1.00 95.62 88 TYR A N 1
ATOM 643 C CA . TYR A 1 88 ? -28.395 -18.560 14.675 1.00 95.62 88 TYR A CA 1
ATOM 644 C C . TYR A 1 88 ? -28.807 -19.985 14.238 1.00 95.62 88 TYR A C 1
ATOM 646 O O . TYR A 1 88 ? -28.721 -20.919 15.037 1.00 95.62 88 TYR A O 1
ATOM 654 N N . PRO A 1 89 ? -29.221 -20.207 12.973 1.00 95.81 89 PRO A N 1
ATOM 655 C CA . PRO A 1 89 ? -29.947 -21.420 12.581 1.00 95.81 89 PRO A CA 1
ATOM 656 C C . PRO A 1 89 ? -29.055 -22.575 12.101 1.00 95.81 89 PRO A C 1
ATOM 658 O O . PRO A 1 89 ? -29.569 -23.611 11.677 1.00 95.81 89 PRO A O 1
ATOM 661 N N . PHE A 1 90 ? -27.732 -22.404 12.103 1.00 94.44 90 PHE A N 1
ATOM 662 C CA . PHE A 1 90 ? -26.782 -23.412 11.628 1.00 94.44 90 PHE A CA 1
ATOM 663 C C . PHE A 1 90 ? -25.900 -23.917 12.770 1.00 94.44 90 PHE A C 1
ATOM 665 O O . PHE A 1 90 ? -25.695 -23.226 13.766 1.00 94.44 90 PHE A O 1
ATOM 672 N N . ASP A 1 91 ? -25.296 -25.091 12.586 1.00 94.31 91 ASP A N 1
ATOM 673 C CA . ASP A 1 91 ? -24.201 -25.526 13.451 1.00 94.31 91 ASP A CA 1
ATOM 674 C C . ASP A 1 91 ? -23.085 -24.480 13.406 1.00 94.31 91 ASP A C 1
ATOM 676 O O . ASP A 1 91 ? -22.565 -24.154 12.338 1.00 94.31 91 ASP A O 1
ATOM 680 N N . ARG A 1 92 ? -22.750 -23.904 14.560 1.00 90.06 92 ARG A N 1
ATOM 681 C CA . ARG A 1 92 ? -21.895 -22.710 14.642 1.00 90.06 92 ARG A CA 1
ATOM 682 C C . ARG A 1 92 ? -20.445 -22.998 14.279 1.00 90.06 92 ARG A C 1
ATOM 684 O O . ARG A 1 92 ? -19.809 -22.194 13.598 1.00 90.06 92 ARG A O 1
ATOM 691 N N . GLU A 1 93 ? -19.943 -24.144 14.722 1.00 92.06 93 GLU A N 1
ATOM 692 C CA . GLU A 1 93 ? -18.561 -24.572 14.542 1.00 92.06 93 GLU A CA 1
ATOM 693 C C . GLU A 1 93 ? -18.525 -25.806 13.646 1.00 92.06 93 GLU A C 1
ATOM 695 O O . GLU A 1 93 ? -18.684 -26.939 14.094 1.00 92.06 93 GLU A O 1
ATOM 700 N N . VAL A 1 94 ? -18.326 -25.568 12.353 1.00 94.00 94 VAL A N 1
ATOM 701 C CA . VAL A 1 94 ? -18.141 -26.623 11.356 1.00 94.00 94 VAL A CA 1
ATOM 702 C C . VAL A 1 94 ? -16.727 -26.498 10.808 1.00 94.00 94 VAL A C 1
ATOM 704 O O . VAL A 1 94 ? -16.305 -25.413 10.397 1.00 94.00 94 VAL A O 1
ATOM 707 N N . ASP A 1 95 ? -15.976 -27.599 10.812 1.00 92.50 95 ASP A N 1
ATOM 708 C CA . ASP A 1 95 ? -14.608 -27.589 10.300 1.00 92.50 95 ASP A CA 1
ATOM 709 C C . ASP A 1 95 ? -14.571 -27.170 8.823 1.00 92.50 95 ASP A C 1
ATOM 711 O O . ASP A 1 95 ? -15.404 -27.582 8.017 1.00 92.50 95 ASP A O 1
ATOM 715 N N . GLY A 1 96 ? -13.621 -26.304 8.479 1.00 90.56 96 GLY A N 1
ATOM 716 C CA . GLY A 1 96 ? -13.525 -25.699 7.149 1.00 90.56 96 GLY A CA 1
ATOM 717 C C . GLY A 1 96 ? -14.536 -24.583 6.843 1.00 90.56 96 GLY A C 1
ATOM 718 O O . GLY A 1 96 ? -14.434 -23.995 5.768 1.00 90.56 96 GLY A O 1
ATOM 719 N N . TYR A 1 97 ? -15.448 -24.225 7.755 1.00 93.50 97 TYR A N 1
ATOM 720 C CA . TYR A 1 97 ? -16.430 -23.148 7.555 1.00 93.50 97 TYR A CA 1
ATOM 721 C C . TYR A 1 97 ? -16.210 -21.963 8.495 1.00 93.50 97 TYR A C 1
ATOM 723 O O . TYR A 1 97 ? -15.621 -22.081 9.570 1.00 93.50 97 TYR A O 1
ATOM 731 N N . GLN A 1 98 ? -16.692 -20.803 8.064 1.00 91.94 98 GLN A N 1
ATOM 732 C CA . GLN A 1 98 ? -16.752 -19.574 8.834 1.00 91.94 98 GLN A CA 1
ATOM 733 C C . GLN A 1 98 ? -18.214 -19.153 8.989 1.00 91.94 98 GLN A C 1
ATOM 735 O O . GLN A 1 98 ? -18.952 -19.073 8.006 1.00 91.94 98 GLN A O 1
ATOM 740 N N . SER A 1 99 ? -18.607 -18.882 10.231 1.00 94.00 99 SER A N 1
ATOM 741 C CA . SER A 1 99 ? -19.954 -18.461 10.616 1.00 94.00 99 SER A CA 1
ATOM 742 C C . SER A 1 99 ? -19.974 -16.955 10.871 1.00 94.00 99 SER A C 1
ATOM 744 O O . SER A 1 99 ? -19.099 -16.426 11.561 1.00 94.00 99 SER A O 1
ATOM 746 N N . TYR A 1 100 ? -20.966 -16.268 10.313 1.00 91.94 100 TYR A N 1
ATOM 747 C CA . TYR A 1 100 ? -21.140 -14.823 10.390 1.00 91.94 100 TYR A CA 1
ATOM 748 C C . TYR A 1 100 ? -22.555 -14.457 10.834 1.00 91.94 100 TYR A C 1
ATOM 750 O O . TYR A 1 100 ? -23.544 -15.010 10.349 1.00 91.94 100 TYR A O 1
ATOM 758 N N . VAL A 1 101 ? -22.633 -13.443 11.692 1.00 92.69 101 VAL A N 1
ATOM 759 C CA . VAL A 1 101 ? -23.836 -12.641 11.920 1.00 92.69 101 VAL A CA 1
ATOM 760 C C . VAL A 1 101 ? -23.555 -11.267 11.336 1.00 92.69 101 VAL A C 1
ATOM 762 O O . VAL A 1 101 ? -22.583 -10.614 11.714 1.00 92.69 101 VAL A O 1
ATOM 765 N N . THR A 1 102 ? -24.378 -10.838 10.388 1.00 88.56 102 THR A N 1
ATOM 766 C CA . THR A 1 102 ? -24.209 -9.554 9.711 1.00 88.56 102 THR A CA 1
ATOM 767 C C . THR A 1 102 ? -25.389 -8.658 10.031 1.00 88.56 102 THR A C 1
ATOM 769 O O . THR A 1 102 ? -26.505 -8.943 9.615 1.00 88.56 102 THR A O 1
ATOM 772 N N . PHE A 1 103 ? -25.141 -7.566 10.750 1.00 86.75 103 PHE A N 1
ATOM 773 C CA . PHE A 1 103 ? -26.156 -6.568 11.074 1.00 86.75 103 PHE A CA 1
ATOM 774 C C . PHE A 1 103 ? -26.487 -5.708 9.854 1.00 86.75 103 PHE A C 1
ATOM 776 O O . PHE A 1 103 ? -25.585 -5.178 9.200 1.00 86.75 103 PHE A O 1
ATOM 783 N N . VAL A 1 104 ? -27.778 -5.544 9.568 1.00 80.94 104 VAL A N 1
ATOM 784 C CA . VAL A 1 104 ? -28.278 -4.796 8.412 1.00 80.94 104 VAL A CA 1
ATOM 785 C C . VAL A 1 104 ? -29.342 -3.813 8.886 1.00 80.94 104 VAL A C 1
ATOM 787 O O . VAL A 1 104 ? -30.394 -4.204 9.379 1.00 80.94 104 VAL A O 1
ATOM 790 N N . SER A 1 105 ? -29.059 -2.517 8.750 1.00 74.06 105 SER A N 1
ATOM 791 C CA . SER A 1 105 ? -29.946 -1.453 9.237 1.00 74.06 105 SER A CA 1
ATOM 792 C C . SER A 1 105 ? -31.121 -1.143 8.306 1.00 74.06 105 SER A C 1
ATOM 794 O O . SER A 1 105 ? -32.103 -0.559 8.750 1.00 74.06 105 SER A O 1
ATOM 796 N N . ASP A 1 106 ? -31.010 -1.481 7.020 1.00 76.94 106 ASP A N 1
ATOM 797 C CA . ASP A 1 106 ? -32.062 -1.266 6.025 1.00 76.94 106 ASP A CA 1
ATOM 798 C C . ASP A 1 106 ? -32.820 -2.576 5.772 1.00 76.94 106 ASP A C 1
ATOM 800 O O . ASP A 1 106 ? -32.222 -3.590 5.408 1.00 76.94 106 ASP A O 1
ATOM 804 N N . ALA A 1 107 ? -34.138 -2.561 5.978 1.00 77.31 107 ALA A N 1
ATOM 805 C CA . ALA A 1 107 ? -34.970 -3.755 5.860 1.00 77.31 107 ALA A CA 1
ATOM 806 C C . ALA A 1 107 ? -35.048 -4.297 4.422 1.00 77.31 107 ALA A C 1
ATOM 808 O O . ALA A 1 107 ? -35.086 -5.511 4.241 1.00 77.31 107 ALA A O 1
ATOM 809 N N . ALA A 1 108 ? -35.027 -3.429 3.406 1.00 75.75 108 ALA A N 1
ATOM 810 C CA . ALA A 1 108 ? -35.064 -3.858 2.011 1.00 75.75 108 ALA A CA 1
ATOM 811 C C . ALA A 1 108 ? -33.738 -4.511 1.605 1.00 75.75 108 ALA A C 1
ATOM 813 O O . ALA A 1 108 ? -33.740 -5.554 0.955 1.00 75.75 108 ALA A O 1
ATOM 814 N N . VAL A 1 109 ? -32.610 -3.950 2.055 1.00 75.19 109 VAL A N 1
ATOM 815 C CA . VAL A 1 109 ? -31.284 -4.563 1.860 1.00 75.19 109 VAL A CA 1
ATOM 816 C C . VAL A 1 109 ? -31.191 -5.903 2.591 1.00 75.19 109 VAL A C 1
ATOM 818 O O . VAL A 1 109 ? -30.614 -6.854 2.069 1.00 75.19 109 VAL A O 1
ATOM 821 N N . LEU A 1 110 ? -31.766 -6.000 3.791 1.00 80.56 110 LEU A N 1
ATOM 822 C CA . LEU A 1 110 ? -31.826 -7.251 4.543 1.00 80.56 110 LEU A CA 1
ATOM 823 C C . LEU A 1 110 ? -32.604 -8.327 3.775 1.00 80.56 110 LEU A C 1
ATOM 825 O O . LEU A 1 110 ? -32.128 -9.456 3.651 1.00 80.56 110 LEU A O 1
ATOM 829 N N . ASP A 1 111 ? -33.770 -7.974 3.237 1.00 81.44 111 ASP A N 1
ATOM 830 C CA . ASP A 1 111 ? -34.590 -8.890 2.443 1.00 81.44 111 ASP A CA 1
ATOM 831 C C . ASP A 1 111 ? -33.878 -9.311 1.147 1.00 81.44 111 ASP A C 1
ATOM 833 O O . ASP A 1 111 ? -33.902 -10.490 0.792 1.00 81.44 111 ASP A O 1
ATOM 837 N N . GLU A 1 112 ? -33.184 -8.386 0.476 1.00 82.31 112 GLU A N 1
ATOM 838 C CA . GLU A 1 112 ? -32.380 -8.677 -0.717 1.00 82.31 112 GLU A CA 1
ATOM 839 C C . GLU A 1 112 ? -31.245 -9.660 -0.408 1.00 82.31 112 GLU A C 1
ATOM 841 O O . GLU A 1 112 ? -31.115 -10.684 -1.080 1.00 82.31 112 GLU A O 1
ATOM 846 N N . LEU A 1 113 ? -30.454 -9.391 0.636 1.00 81.44 113 LEU A N 1
ATOM 847 C CA . LEU A 1 113 ? -29.344 -10.256 1.038 1.00 81.44 113 LEU A CA 1
ATOM 848 C C . LEU A 1 113 ? -29.836 -11.649 1.444 1.00 81.44 113 LEU A C 1
ATOM 850 O O . LEU A 1 113 ? -29.230 -12.648 1.063 1.00 81.44 113 LEU A O 1
ATOM 854 N N . ALA A 1 114 ? -30.941 -11.731 2.184 1.00 88.94 114 ALA A N 1
ATOM 855 C CA . ALA A 1 114 ? -31.511 -13.003 2.610 1.00 88.94 114 ALA A CA 1
ATOM 856 C C . ALA A 1 114 ? -32.113 -13.825 1.457 1.00 88.94 114 ALA A C 1
ATOM 858 O O . ALA A 1 114 ? -32.231 -15.044 1.579 1.00 88.94 114 ALA A O 1
ATOM 859 N N . ALA A 1 115 ? -32.497 -13.181 0.352 1.00 88.88 115 ALA A N 1
ATOM 860 C CA . ALA A 1 115 ? -33.036 -13.849 -0.830 1.00 88.88 115 ALA A CA 1
ATOM 861 C C . ALA A 1 115 ? -31.951 -14.425 -1.759 1.00 88.88 115 ALA A C 1
ATOM 863 O O . ALA A 1 115 ? -32.270 -15.201 -2.669 1.00 88.88 115 ALA A O 1
ATOM 864 N N . LEU A 1 116 ? -30.681 -14.062 -1.550 1.00 87.31 116 LEU A N 1
ATOM 865 C CA . LEU A 1 116 ? -29.576 -14.549 -2.368 1.00 87.31 116 LEU A CA 1
ATOM 866 C C . LEU A 1 116 ? -29.458 -16.073 -2.300 1.00 87.31 116 LEU A C 1
ATOM 868 O O . LEU A 1 116 ? -29.550 -16.693 -1.243 1.00 87.31 116 LEU A O 1
ATOM 872 N N . GLN A 1 117 ? -29.210 -16.673 -3.461 1.00 82.25 117 GLN A N 1
ATOM 873 C CA . GLN A 1 117 ? -28.912 -18.093 -3.576 1.00 82.25 117 GLN A CA 1
ATOM 874 C C . GLN A 1 117 ? -27.395 -18.260 -3.617 1.00 82.25 117 GLN A C 1
ATOM 876 O O . GLN A 1 117 ? -26.750 -17.925 -4.612 1.00 82.25 117 GLN A O 1
ATOM 881 N N . GLY A 1 118 ? -26.835 -18.734 -2.508 1.00 76.75 118 GLY A N 1
ATOM 882 C CA . GLY A 1 118 ? -25.423 -19.075 -2.410 1.00 76.75 118 GLY A CA 1
ATOM 883 C C . GLY A 1 118 ? -25.059 -20.341 -3.190 1.00 76.75 118 GLY A C 1
ATOM 884 O O . GLY A 1 118 ? -25.921 -21.084 -3.665 1.00 76.75 118 GLY A O 1
ATOM 885 N N . GLY A 1 119 ? -23.757 -20.610 -3.312 1.00 77.88 119 GLY A N 1
ATOM 886 C CA . GLY A 1 119 ? -23.277 -21.908 -3.797 1.00 77.88 119 GLY A CA 1
ATOM 887 C C . GLY A 1 119 ? -23.723 -23.068 -2.885 1.00 77.88 119 GLY A C 1
ATOM 888 O O . GLY A 1 119 ? -24.185 -22.837 -1.773 1.00 77.88 119 GLY A O 1
ATOM 889 N N . PRO A 1 120 ? -23.536 -24.340 -3.281 1.00 77.69 120 PRO A N 1
ATOM 890 C CA . PRO A 1 120 ? -24.023 -25.500 -2.515 1.00 77.69 120 PRO A CA 1
ATOM 891 C C . PRO A 1 120 ? -23.437 -25.629 -1.095 1.00 77.69 120 PRO A C 1
ATOM 893 O O . PRO A 1 120 ? -23.975 -26.365 -0.274 1.00 77.69 120 PRO A O 1
ATOM 896 N N . ALA A 1 121 ? -22.339 -24.927 -0.809 1.00 84.69 121 ALA A N 1
ATOM 897 C CA . ALA A 1 121 ? -21.706 -24.862 0.505 1.00 84.69 121 ALA A CA 1
ATOM 898 C C . ALA A 1 121 ? -21.995 -23.541 1.248 1.00 84.69 121 ALA A C 1
ATOM 900 O O . ALA A 1 121 ? -21.480 -23.316 2.332 1.00 84.69 121 ALA A O 1
ATOM 901 N N . GLU A 1 122 ? -22.787 -22.635 0.690 1.00 92.06 122 GLU A N 1
ATOM 902 C CA . GLU A 1 122 ? -23.112 -21.360 1.319 1.00 92.06 122 GLU A CA 1
ATOM 903 C C . GLU A 1 122 ? -24.523 -21.422 1.904 1.00 92.06 122 GLU A C 1
ATOM 905 O O . GLU A 1 122 ? -25.489 -21.722 1.203 1.00 92.06 122 GLU A O 1
ATOM 910 N N . LYS A 1 123 ? -24.647 -21.139 3.201 1.00 94.31 123 LYS A N 1
ATOM 911 C CA . LYS A 1 123 ? -25.937 -21.087 3.892 1.00 94.31 123 LYS A CA 1
ATOM 912 C C . LYS A 1 123 ? -26.253 -19.650 4.254 1.00 94.31 123 LYS A C 1
ATOM 914 O O . LYS A 1 123 ? -25.427 -18.984 4.872 1.00 94.31 123 LYS A O 1
ATOM 919 N N . ILE A 1 124 ? -27.449 -19.199 3.901 1.00 94.75 124 ILE A N 1
ATOM 920 C CA . ILE A 1 124 ? -27.943 -17.849 4.171 1.00 94.75 124 ILE A CA 1
ATOM 921 C C . ILE A 1 124 ? -29.316 -17.997 4.817 1.00 94.75 124 ILE A C 1
ATOM 923 O O . ILE A 1 124 ? -30.145 -18.775 4.347 1.00 94.75 124 ILE A O 1
ATOM 927 N N . SER A 1 125 ? -29.553 -17.283 5.912 1.00 94.81 125 SER A N 1
ATOM 928 C CA . SER A 1 125 ? -30.863 -17.221 6.548 1.00 94.81 125 SER A CA 1
ATOM 929 C C . SER A 1 125 ? -31.133 -15.824 7.069 1.00 94.81 125 SER A C 1
ATOM 931 O O . SER A 1 125 ? -30.255 -15.159 7.623 1.00 94.81 125 SER A O 1
ATOM 933 N N . ARG A 1 126 ? -32.383 -15.395 6.931 1.00 94.19 126 ARG A N 1
ATOM 934 C CA . ARG A 1 126 ? -32.855 -14.137 7.493 1.00 94.19 126 ARG A CA 1
ATOM 935 C C . ARG A 1 126 ? -33.012 -14.261 9.011 1.00 94.19 126 ARG A C 1
ATOM 937 O O . ARG A 1 126 ? -33.619 -15.222 9.479 1.00 94.19 126 ARG A O 1
ATOM 944 N N . GLY A 1 127 ? -32.509 -13.286 9.757 1.00 92.69 127 GLY A N 1
ATOM 945 C CA . GLY A 1 127 ? -32.847 -13.033 11.158 1.00 92.69 127 GLY A CA 1
ATOM 946 C C . GLY A 1 127 ? -33.561 -11.691 11.310 1.00 92.69 127 GLY A C 1
ATOM 947 O O . GLY A 1 127 ? -33.901 -11.051 10.314 1.00 92.69 127 GLY A O 1
ATOM 948 N N . ASP A 1 128 ? -33.798 -11.250 12.543 1.00 89.25 128 ASP A N 1
ATOM 949 C CA . ASP A 1 128 ? -34.331 -9.909 12.797 1.00 89.25 128 ASP A CA 1
ATOM 950 C C . ASP A 1 128 ? -33.188 -8.884 12.838 1.00 89.25 128 ASP A C 1
ATOM 952 O O . ASP A 1 128 ? -32.248 -9.028 13.615 1.00 89.25 128 ASP A O 1
ATOM 956 N N . GLY A 1 129 ? -33.206 -7.905 11.929 1.00 86.12 129 GLY A N 1
ATOM 957 C CA . GLY A 1 129 ? -32.116 -6.930 11.759 1.00 86.12 129 GLY A CA 1
ATOM 958 C C . GLY A 1 129 ? -30.758 -7.514 11.329 1.00 86.12 129 GLY A C 1
ATOM 959 O O . GLY A 1 129 ? -29.768 -6.781 11.261 1.00 86.12 129 GLY A O 1
ATOM 960 N N . VAL A 1 130 ? -30.682 -8.818 11.034 1.00 93.31 130 VAL A N 1
ATOM 961 C CA . VAL A 1 130 ? -29.435 -9.520 10.702 1.00 93.31 130 VAL A CA 1
ATOM 962 C C . VAL A 1 130 ? -29.611 -10.546 9.587 1.00 93.31 130 VAL A C 1
ATOM 964 O O . VAL A 1 130 ? -30.667 -11.160 9.438 1.00 93.31 130 VAL A O 1
ATOM 967 N N . VAL A 1 131 ? -28.531 -10.798 8.852 1.00 94.38 131 VAL A N 1
ATOM 968 C CA . VAL A 1 131 ? -28.369 -11.993 8.018 1.00 94.38 131 VAL A CA 1
ATOM 969 C C . VAL A 1 131 ? -27.431 -12.962 8.725 1.00 94.38 131 VAL A C 1
ATOM 971 O O . VAL A 1 131 ? -26.308 -12.598 9.091 1.00 94.38 131 VAL A O 1
ATOM 974 N N . TYR A 1 132 ? -27.877 -14.205 8.882 1.00 95.38 132 TYR A N 1
ATOM 975 C CA . TYR A 1 132 ? -27.032 -15.322 9.281 1.00 95.38 132 TYR A CA 1
ATOM 976 C C . TYR A 1 132 ? -26.424 -15.954 8.046 1.00 95.38 132 TYR A C 1
ATOM 978 O O . TYR A 1 132 ? -27.132 -16.294 7.096 1.00 95.38 132 TYR A O 1
ATOM 986 N N . TRP A 1 133 ? -25.113 -16.132 8.068 1.00 93.69 133 TRP A N 1
ATOM 987 C CA . TRP A 1 133 ? -24.384 -16.620 6.913 1.00 93.69 133 TRP A CA 1
ATOM 988 C C . TRP A 1 133 ? -23.271 -17.578 7.338 1.00 93.69 133 TRP A C 1
ATOM 990 O O . TRP A 1 133 ? -22.588 -17.343 8.336 1.00 93.69 133 TRP A O 1
ATOM 1000 N N . GLN A 1 134 ? -23.110 -18.684 6.615 1.00 94.75 134 GLN A N 1
ATOM 1001 C CA . GLN A 1 134 ? -22.034 -19.652 6.813 1.00 94.75 134 GLN A CA 1
ATOM 1002 C C . GLN A 1 134 ? -21.454 -20.049 5.457 1.00 94.75 134 GLN A C 1
ATOM 1004 O O . GLN A 1 134 ? -22.188 -20.419 4.541 1.00 94.75 134 GLN A O 1
ATOM 1009 N N . VAL A 1 135 ? -20.133 -19.979 5.336 1.00 95.38 135 VAL A N 1
ATOM 1010 C CA . VAL A 1 135 ? -19.407 -20.158 4.071 1.00 95.38 135 VAL A CA 1
ATOM 1011 C C . VAL A 1 135 ? -18.102 -20.918 4.315 1.00 95.38 135 VAL A C 1
ATOM 1013 O O . VAL A 1 135 ? -17.548 -20.809 5.412 1.00 95.38 135 VAL A O 1
ATOM 1016 N N . PRO A 1 136 ? -17.561 -21.670 3.340 1.00 93.06 136 PRO A N 1
ATOM 1017 C CA . PRO A 1 136 ? -16.223 -22.230 3.463 1.00 93.06 136 PRO A CA 1
ATOM 1018 C C . PRO A 1 136 ? -15.169 -21.145 3.721 1.00 93.06 136 PRO A C 1
ATOM 1020 O O . PRO A 1 136 ? -15.199 -20.062 3.125 1.00 93.06 136 PRO A O 1
ATOM 1023 N N . LYS A 1 137 ? -14.204 -21.442 4.593 1.00 88.00 137 LYS A N 1
ATOM 1024 C CA . LYS A 1 137 ? -13.066 -20.557 4.873 1.00 88.00 137 LYS A CA 1
ATOM 1025 C C . LYS A 1 137 ? -12.333 -20.221 3.568 1.00 88.00 137 LYS A C 1
ATOM 1027 O O . LYS A 1 137 ? -12.137 -21.083 2.716 1.00 88.00 137 LYS A O 1
ATOM 1032 N N . GLY A 1 138 ? -11.960 -18.953 3.401 1.00 83.44 138 GLY A N 1
ATOM 1033 C CA . GLY A 1 138 ? -11.323 -18.443 2.179 1.00 83.44 138 GLY A CA 1
ATOM 1034 C C . GLY A 1 138 ? -12.282 -18.146 1.018 1.00 83.44 138 GLY A C 1
ATOM 1035 O O . GLY A 1 138 ? -11.840 -17.656 -0.013 1.00 83.44 138 GLY A O 1
ATOM 1036 N N . SER A 1 139 ? -13.589 -18.398 1.165 1.00 85.12 139 SER A N 1
ATOM 1037 C CA . SER A 1 139 ? -14.586 -18.117 0.116 1.00 85.12 139 SER A CA 1
ATOM 1038 C C . SER A 1 139 ? -15.469 -16.898 0.409 1.00 85.12 139 SER A C 1
ATOM 1040 O O . SER A 1 139 ? -16.354 -16.587 -0.383 1.00 85.12 139 SER A O 1
ATOM 1042 N N . THR A 1 140 ? -15.226 -16.181 1.513 1.00 81.75 140 THR A N 1
ATOM 1043 C CA . THR A 1 140 ? -16.033 -15.040 1.980 1.00 81.75 140 THR A CA 1
ATOM 1044 C C . THR A 1 140 ? -16.294 -14.014 0.874 1.00 81.75 140 THR A C 1
ATOM 1046 O O . THR A 1 140 ? -17.449 -13.691 0.618 1.00 81.75 140 THR A O 1
ATOM 1049 N N . LEU A 1 141 ? -15.267 -13.544 0.160 1.00 77.75 141 LEU A N 1
ATOM 1050 C CA . LEU A 1 141 ? -15.427 -12.514 -0.880 1.00 77.75 141 LEU A CA 1
ATOM 1051 C C . LEU A 1 141 ? -16.046 -13.040 -2.186 1.00 77.75 141 LEU A C 1
ATOM 1053 O O . LEU A 1 141 ? -16.655 -12.276 -2.930 1.00 77.75 141 LEU A O 1
ATOM 1057 N N . ASN A 1 142 ? -15.940 -14.346 -2.437 1.00 78.69 142 ASN A N 1
ATOM 1058 C CA . ASN A 1 142 ? -16.454 -15.002 -3.643 1.00 78.69 142 ASN A CA 1
ATOM 1059 C C . ASN A 1 142 ? -17.869 -15.570 -3.475 1.00 78.69 142 ASN A C 1
ATOM 1061 O O . ASN A 1 142 ? -18.439 -16.094 -4.429 1.00 78.69 142 ASN A O 1
ATOM 1065 N N . SER A 1 143 ? -18.423 -15.467 -2.274 1.00 86.06 143 SER A N 1
ATOM 1066 C CA . SER A 1 143 ? -19.774 -15.893 -1.932 1.00 86.06 143 SER A CA 1
ATOM 1067 C C . SER A 1 143 ? -20.845 -14.949 -2.482 1.00 86.06 143 SER A C 1
ATOM 1069 O O . SER A 1 143 ? -20.555 -13.792 -2.810 1.00 86.06 143 SER A O 1
ATOM 1071 N N . ALA A 1 144 ? -22.096 -15.405 -2.542 1.00 86.31 144 ALA A N 1
ATOM 1072 C CA . ALA A 1 144 ? -23.200 -14.558 -2.984 1.00 86.31 144 ALA A CA 1
ATOM 1073 C C . ALA A 1 144 ? -23.359 -13.324 -2.081 1.00 86.31 144 ALA A C 1
ATOM 1075 O O . ALA A 1 144 ? -23.485 -12.201 -2.583 1.00 86.31 144 ALA A O 1
ATOM 1076 N N . ILE A 1 145 ? -23.290 -13.511 -0.758 1.00 84.56 145 ILE A N 1
ATOM 1077 C CA . ILE A 1 145 ? -23.346 -12.407 0.212 1.00 84.56 145 ILE A CA 1
ATOM 1078 C C . ILE A 1 145 ? -22.149 -11.467 0.043 1.00 84.56 145 ILE A C 1
ATOM 1080 O O . ILE A 1 145 ? -22.338 -10.262 -0.119 1.00 84.56 145 ILE A O 1
ATOM 1084 N N . GLY A 1 146 ? -20.924 -11.994 0.023 1.00 79.88 146 GLY A N 1
ATOM 1085 C CA . GLY A 1 146 ? -19.695 -11.199 -0.061 1.00 79.88 146 GLY A CA 1
ATOM 1086 C C . GLY A 1 146 ? -19.625 -10.334 -1.317 1.00 79.88 146 GLY A C 1
ATOM 1087 O O . GLY A 1 146 ? -19.336 -9.138 -1.231 1.00 79.88 146 GLY A O 1
ATOM 1088 N N . GLN A 1 147 ? -19.987 -10.895 -2.473 1.00 78.50 147 GLN A N 1
ATOM 1089 C CA . GLN A 1 147 ? -20.046 -10.148 -3.731 1.00 78.50 147 GLN A CA 1
ATOM 1090 C C . GLN A 1 147 ? -21.125 -9.058 -3.715 1.00 78.50 147 GLN A C 1
ATOM 1092 O O . GLN A 1 147 ? -20.926 -7.978 -4.278 1.00 78.50 147 GLN A O 1
ATOM 1097 N N . THR A 1 148 ? -22.271 -9.321 -3.084 1.00 75.62 148 THR A N 1
ATOM 1098 C CA . THR A 1 148 ? -23.391 -8.370 -3.028 1.00 75.62 148 THR A CA 1
ATOM 1099 C C . THR A 1 148 ? -23.095 -7.229 -2.059 1.00 75.62 148 THR A C 1
ATOM 1101 O O . THR A 1 148 ? -23.253 -6.061 -2.416 1.00 75.62 148 THR A O 1
ATOM 1104 N N . MET A 1 149 ? -22.556 -7.529 -0.876 1.00 70.44 149 MET A N 1
ATOM 1105 C CA . MET A 1 149 ? -22.121 -6.512 0.086 1.00 70.44 149 MET A CA 1
ATOM 1106 C C . MET A 1 149 ? -20.991 -5.640 -0.476 1.00 70.44 149 MET A C 1
ATOM 1108 O O . MET A 1 149 ? -20.997 -4.427 -0.265 1.00 70.44 149 MET A O 1
ATOM 1112 N N . GLY A 1 150 ? -20.075 -6.221 -1.261 1.00 55.06 150 GLY A N 1
ATOM 1113 C CA . GLY A 1 150 ? -19.041 -5.479 -1.990 1.00 55.06 150 GLY A CA 1
ATOM 1114 C C . GLY A 1 150 ? -19.593 -4.491 -3.028 1.00 55.06 150 GLY A C 1
ATOM 1115 O O . GLY A 1 150 ? -18.965 -3.464 -3.281 1.00 55.06 150 GLY A O 1
ATOM 1116 N N . LYS A 1 151 ? -20.780 -4.755 -3.596 1.00 47.28 151 LYS A N 1
ATOM 1117 C CA . LYS A 1 151 ? -21.494 -3.840 -4.509 1.00 47.28 151 LYS A CA 1
ATOM 1118 C C . LYS A 1 151 ? -22.314 -2.790 -3.752 1.00 47.28 151 LYS A C 1
ATOM 1120 O O . LYS A 1 151 ? -22.255 -1.619 -4.107 1.00 47.28 151 LYS A O 1
ATOM 1125 N N . ALA A 1 152 ? -23.033 -3.171 -2.694 1.00 41.34 152 ALA A N 1
ATOM 1126 C CA . ALA A 1 152 ? -23.869 -2.260 -1.900 1.00 41.34 152 ALA A CA 1
ATOM 1127 C C . ALA A 1 152 ? -23.045 -1.202 -1.143 1.00 41.34 152 ALA A C 1
ATOM 1129 O O . ALA A 1 152 ? -23.455 -0.046 -1.045 1.00 41.34 152 ALA A O 1
ATOM 1130 N N . LEU A 1 153 ? -21.834 -1.558 -0.703 1.00 33.88 153 LEU A N 1
ATOM 1131 C CA . LEU A 1 153 ? -20.833 -0.617 -0.185 1.00 33.88 153 LEU A CA 1
ATOM 1132 C C . LEU A 1 153 ? -20.505 0.527 -1.162 1.00 33.88 153 LEU A C 1
ATOM 1134 O O . LEU A 1 153 ? -20.087 1.587 -0.717 1.00 33.88 153 LEU A O 1
ATOM 1138 N N . GLN A 1 154 ? -20.727 0.345 -2.468 1.00 26.91 154 GLN A N 1
ATOM 1139 C CA . GLN A 1 154 ? -20.510 1.381 -3.486 1.00 26.91 154 GLN A CA 1
ATOM 1140 C C . GLN A 1 154 ? -21.710 2.330 -3.647 1.00 26.91 154 GLN A C 1
ATOM 1142 O O . GLN A 1 154 ? -21.557 3.410 -4.211 1.00 26.91 154 GLN A O 1
ATOM 1147 N N . VAL A 1 155 ? -22.903 1.936 -3.182 1.00 26.97 155 VAL A N 1
ATOM 1148 C CA . VAL A 1 155 ? -24.166 2.670 -3.391 1.00 26.97 155 VAL A CA 1
ATOM 1149 C C . VAL A 1 155 ? -24.466 3.638 -2.239 1.00 26.97 155 VAL A C 1
ATOM 1151 O O . VAL A 1 155 ? -25.037 4.702 -2.468 1.00 26.97 155 VAL A O 1
ATOM 1154 N N . VAL A 1 156 ? -24.041 3.323 -1.011 1.00 28.33 156 VAL A N 1
ATOM 1155 C CA . VAL A 1 156 ? -24.339 4.136 0.188 1.00 28.33 156 VAL A CA 1
ATOM 1156 C C . VAL A 1 156 ? -23.576 5.477 0.212 1.00 28.33 156 VAL A C 1
ATOM 1158 O O . VAL A 1 156 ? -24.013 6.415 0.873 1.00 28.33 156 VAL A O 1
ATOM 1161 N N . ASP A 1 157 ? -22.510 5.626 -0.581 1.00 26.59 157 ASP A N 1
ATOM 1162 C CA . ASP A 1 157 ? -21.706 6.860 -0.660 1.00 26.59 157 ASP A CA 1
ATOM 1163 C C . ASP A 1 157 ? -22.279 7.941 -1.608 1.00 26.59 157 ASP A C 1
ATOM 1165 O O . ASP A 1 157 ? -21.655 8.986 -1.810 1.00 26.59 157 ASP A O 1
ATOM 1169 N N . HIS A 1 158 ? -23.461 7.738 -2.207 1.00 26.41 158 HIS A N 1
ATOM 1170 C CA . HIS A 1 158 ? -24.117 8.746 -3.054 1.00 26.41 158 HIS A CA 1
ATOM 1171 C C . HIS A 1 158 ? -25.274 9.450 -2.328 1.00 26.41 158 HIS A C 1
ATOM 1173 O O . HIS A 1 158 ? -26.413 8.985 -2.320 1.00 26.41 158 HIS A O 1
ATOM 1179 N N . HIS A 1 159 ? -25.017 10.649 -1.797 1.00 24.81 159 HIS A N 1
ATOM 1180 C CA . HIS A 1 159 ? -26.084 11.641 -1.642 1.00 24.81 159 HIS A CA 1
ATOM 1181 C C . HIS A 1 159 ? -26.575 12.093 -3.034 1.00 24.81 159 HIS A C 1
ATOM 1183 O O . HIS A 1 159 ? -25.747 12.351 -3.911 1.00 24.81 159 HIS A O 1
ATOM 1189 N N . PRO A 1 160 ? -27.896 12.218 -3.270 1.00 23.59 160 PRO A N 1
ATOM 1190 C CA . PRO A 1 160 ? -28.418 12.615 -4.571 1.00 23.59 160 PRO A CA 1
ATOM 1191 C C . PRO A 1 160 ? -28.125 14.099 -4.847 1.00 23.59 160 PRO A C 1
ATOM 1193 O O . PRO A 1 160 ? -28.595 14.991 -4.141 1.00 23.59 160 PRO A O 1
ATOM 1196 N N . GLN A 1 161 ? -27.353 14.359 -5.901 1.00 27.02 161 GLN A N 1
ATOM 1197 C CA . GLN A 1 161 ? -27.129 15.687 -6.482 1.00 27.02 161 GLN A CA 1
ATOM 1198 C C . GLN A 1 161 ? -28.308 16.022 -7.427 1.00 27.02 161 GLN A C 1
ATOM 1200 O O . GLN A 1 161 ? -28.752 15.131 -8.157 1.00 27.02 161 GLN A O 1
ATOM 1205 N N . PRO A 1 162 ? -28.832 17.266 -7.474 1.00 24.19 162 PRO A N 1
ATOM 1206 C CA . PRO A 1 162 ? -29.926 17.595 -8.383 1.00 24.19 162 PRO A CA 1
ATOM 1207 C C . PRO A 1 162 ? -29.475 17.526 -9.846 1.00 24.19 162 PRO A C 1
ATOM 1209 O O . PRO A 1 162 ? -28.381 17.974 -10.197 1.00 24.19 162 PRO A O 1
ATOM 1212 N N . ALA A 1 163 ? -30.348 16.980 -10.693 1.00 26.28 163 ALA A N 1
ATOM 1213 C CA . ALA A 1 163 ? -30.146 16.869 -12.130 1.00 26.28 163 ALA A CA 1
ATOM 1214 C C . ALA A 1 163 ? -29.977 18.249 -12.786 1.00 26.28 163 ALA A C 1
ATOM 1216 O O . ALA A 1 163 ? -30.775 19.157 -12.553 1.00 26.28 163 ALA A O 1
ATOM 1217 N N . ASN A 1 164 ? -28.972 18.374 -13.654 1.00 26.97 164 ASN A N 1
ATOM 1218 C CA . ASN A 1 164 ? -28.835 19.504 -14.564 1.00 26.97 164 ASN A CA 1
ATOM 1219 C C . ASN A 1 164 ? -29.186 19.028 -15.988 1.00 26.97 164 ASN A C 1
ATOM 1221 O O . ASN A 1 164 ? -28.609 18.036 -16.440 1.00 26.97 164 ASN A O 1
ATOM 1225 N N . PRO A 1 165 ? -30.137 19.667 -16.691 1.00 28.52 165 PRO A N 1
ATOM 1226 C CA . PRO A 1 165 ? -30.581 19.225 -18.002 1.00 28.52 165 PRO A CA 1
ATOM 1227 C C . PRO A 1 165 ? -29.704 19.827 -19.103 1.00 28.52 165 PRO A C 1
ATOM 1229 O O . PRO A 1 165 ? -29.451 21.030 -19.116 1.00 28.52 165 PRO A O 1
ATOM 1232 N N . GLY A 1 166 ? -29.340 19.015 -20.093 1.00 25.19 166 GLY A N 1
ATOM 1233 C CA . GLY A 1 166 ? -29.046 19.529 -21.426 1.00 25.19 166 GLY A CA 1
ATOM 1234 C C . GLY A 1 166 ? -27.884 18.869 -22.157 1.00 25.19 166 GLY A C 1
ATOM 1235 O O . GLY A 1 166 ? -26.765 18.847 -21.662 1.00 25.19 166 GLY A O 1
ATOM 1236 N N . GLN A 1 167 ? -28.202 18.512 -23.408 1.00 29.78 167 GLN A N 1
ATOM 1237 C CA . GLN A 1 167 ? -27.334 18.139 -24.535 1.00 29.78 167 GLN A CA 1
ATOM 1238 C C . GLN A 1 167 ? -26.861 16.672 -24.503 1.00 29.78 167 GLN A C 1
ATOM 1240 O O . GLN A 1 167 ? -26.195 16.253 -23.574 1.00 29.78 167 GLN A O 1
ATOM 1245 N N . GLY A 1 168 ? -27.171 15.795 -25.461 1.00 24.38 168 GLY A N 1
ATOM 1246 C CA . GLY A 1 168 ? -27.746 15.967 -26.795 1.00 24.38 168 GLY A CA 1
ATOM 1247 C C . GLY A 1 168 ? -26.929 15.170 -27.820 1.00 24.38 168 GLY A C 1
ATOM 1248 O O . GLY A 1 168 ? -25.897 15.659 -28.250 1.00 24.38 168 GLY A O 1
ATOM 1249 N N . ALA A 1 169 ? -27.457 13.999 -28.200 1.00 25.92 169 ALA A N 1
ATOM 1250 C CA . ALA A 1 169 ? -27.252 13.230 -29.441 1.00 25.92 169 ALA A CA 1
ATOM 1251 C C . ALA A 1 169 ? -25.879 12.583 -29.776 1.00 25.92 169 ALA A C 1
ATOM 1253 O O . ALA A 1 169 ? -24.949 13.227 -30.245 1.00 25.92 169 ALA A O 1
ATOM 1254 N N . GLU A 1 170 ? -25.878 11.252 -29.606 1.00 26.62 170 GLU A N 1
ATOM 1255 C CA . GLU A 1 170 ? -25.517 10.168 -30.548 1.00 26.62 170 GLU A CA 1
ATOM 1256 C C . GLU A 1 170 ? -24.206 10.169 -31.360 1.00 26.62 170 GLU A C 1
ATOM 1258 O O . GLU A 1 170 ? -24.023 10.917 -32.317 1.00 26.62 170 GLU A O 1
ATOM 1263 N N . MET A 1 171 ? -23.418 9.111 -31.117 1.00 24.45 171 MET A N 1
ATOM 1264 C CA . MET A 1 171 ? -22.732 8.313 -32.142 1.00 24.45 171 MET A CA 1
ATOM 1265 C C . MET A 1 171 ? -22.503 6.879 -31.612 1.00 24.45 171 MET A C 1
ATOM 1267 O O . MET A 1 171 ? -22.080 6.706 -30.475 1.00 24.45 171 MET A O 1
ATOM 1271 N N . THR A 1 172 ? -22.767 5.853 -32.425 1.00 28.78 172 THR A N 1
ATOM 1272 C CA . THR A 1 172 ? -22.411 4.428 -32.202 1.00 28.78 172 THR A CA 1
ATOM 1273 C C . THR A 1 172 ? -21.998 3.799 -33.548 1.00 28.78 172 THR A C 1
ATOM 1275 O O . THR A 1 172 ? -22.336 4.372 -34.587 1.00 28.78 172 THR A O 1
ATOM 1278 N N . PRO A 1 173 ? -21.412 2.583 -33.606 1.00 44.53 173 PRO A N 1
ATOM 1279 C CA . PRO A 1 173 ? -20.414 1.977 -32.710 1.00 44.53 173 PRO A CA 1
ATOM 1280 C C . PRO A 1 173 ? -19.250 1.296 -33.481 1.00 44.53 173 PRO A C 1
ATOM 1282 O O . PRO A 1 173 ? -19.416 0.854 -34.617 1.00 44.53 173 PRO A O 1
ATOM 1285 N N . ALA A 1 174 ? -18.099 1.111 -32.827 1.00 26.17 174 ALA A N 1
ATOM 1286 C CA . ALA A 1 174 ? -17.164 0.023 -33.141 1.00 26.17 174 ALA A CA 1
ATOM 1287 C C . ALA A 1 174 ? -16.328 -0.326 -31.891 1.00 26.17 174 ALA A C 1
ATOM 1289 O O . ALA A 1 174 ? -15.512 0.479 -31.452 1.00 26.17 174 ALA A O 1
ATOM 1290 N N . ASP A 1 175 ? -16.590 -1.513 -31.335 1.00 30.25 175 ASP A N 1
ATOM 1291 C CA . ASP A 1 175 ? -15.830 -2.261 -30.320 1.00 30.25 175 ASP A CA 1
ATOM 1292 C C . ASP A 1 175 ? -15.357 -1.507 -29.060 1.00 30.25 175 ASP A C 1
ATOM 1294 O O . ASP A 1 175 ? -14.167 -1.444 -28.750 1.00 30.25 175 ASP A O 1
ATOM 1298 N N . GLU A 1 176 ? -16.300 -1.008 -28.255 1.00 33.03 176 GLU A N 1
ATOM 1299 C CA . GLU A 1 176 ? -16.017 -0.662 -26.857 1.00 33.03 176 GLU A CA 1
ATOM 1300 C C . GLU A 1 176 ? -15.974 -1.940 -26.008 1.00 33.03 176 GLU A C 1
ATOM 1302 O O . GLU A 1 176 ? -17.001 -2.543 -25.690 1.00 33.03 176 GLU A O 1
ATOM 1307 N N . ALA A 1 177 ? -14.773 -2.360 -25.607 1.00 41.06 177 ALA A N 1
ATOM 1308 C CA . ALA A 1 177 ? -14.638 -3.221 -24.440 1.00 41.06 177 ALA A CA 1
ATOM 1309 C C . ALA A 1 177 ? -15.249 -2.470 -23.248 1.00 41.06 177 ALA A C 1
ATOM 1311 O O . ALA A 1 177 ? -14.751 -1.410 -22.871 1.00 41.06 177 ALA A O 1
ATOM 1312 N N . ALA A 1 178 ? -16.350 -2.986 -22.694 1.00 45.34 178 ALA A N 1
ATOM 1313 C CA . ALA A 1 178 ? -17.040 -2.353 -21.577 1.00 45.34 178 ALA A CA 1
ATOM 1314 C C . ALA A 1 178 ? -16.049 -2.055 -20.438 1.00 45.34 178 ALA A C 1
ATOM 1316 O O . ALA A 1 178 ? -15.396 -2.966 -19.920 1.00 45.34 178 ALA A O 1
ATOM 1317 N N . GLN A 1 179 ? -15.926 -0.776 -20.071 1.00 45.16 179 GLN A N 1
ATOM 1318 C CA . GLN A 1 179 ? -15.077 -0.345 -18.964 1.00 45.16 179 GLN A CA 1
ATOM 1319 C C . GLN A 1 179 ? -15.513 -1.025 -17.662 1.00 45.16 179 GLN A C 1
ATOM 1321 O O . GLN A 1 179 ? -16.701 -1.255 -17.418 1.00 45.16 179 GLN A O 1
ATOM 1326 N N . GLN A 1 180 ? -14.545 -1.367 -16.816 1.00 55.69 180 GLN A N 1
ATOM 1327 C CA . GLN A 1 180 ? -14.808 -2.077 -15.571 1.00 55.69 180 GLN A CA 1
ATOM 1328 C C . GLN A 1 180 ? -14.919 -1.103 -14.401 1.00 55.69 180 GLN A C 1
ATOM 1330 O O . GLN A 1 180 ? -14.052 -0.252 -14.191 1.00 55.69 180 GLN A O 1
ATOM 1335 N N . LYS A 1 181 ? -15.961 -1.275 -13.584 1.00 51.59 181 LYS A N 1
ATOM 1336 C CA . LYS A 1 181 ? -16.128 -0.512 -12.344 1.00 51.59 181 LYS A CA 1
ATOM 1337 C C . LYS A 1 181 ? -15.133 -0.969 -11.284 1.00 51.59 181 LYS A C 1
ATOM 1339 O O . LYS A 1 181 ? -15.013 -2.162 -10.989 1.00 51.59 181 LYS A O 1
ATOM 1344 N N . VAL A 1 182 ? -14.471 0.002 -10.665 1.00 52.91 182 VAL A N 1
ATOM 1345 C CA . VAL A 1 182 ? -13.519 -0.205 -9.571 1.00 52.91 182 VAL A CA 1
ATOM 1346 C C . VAL A 1 182 ? -13.955 0.619 -8.364 1.00 52.91 182 VAL A C 1
ATOM 1348 O O . VAL A 1 182 ? -14.175 1.821 -8.477 1.00 52.91 182 VAL A O 1
ATOM 1351 N N . SER A 1 183 ? -14.032 -0.021 -7.196 1.00 47.78 183 SER A N 1
ATOM 1352 C CA . SER A 1 183 ? -14.204 0.663 -5.914 1.00 47.78 183 SER A CA 1
ATOM 1353 C C . SER A 1 183 ? -13.014 0.358 -5.019 1.00 47.78 183 SER A C 1
ATOM 1355 O O . SER A 1 183 ? -12.692 -0.802 -4.770 1.00 47.78 183 SER A O 1
ATOM 1357 N N . LEU A 1 184 ? -12.347 1.419 -4.580 1.0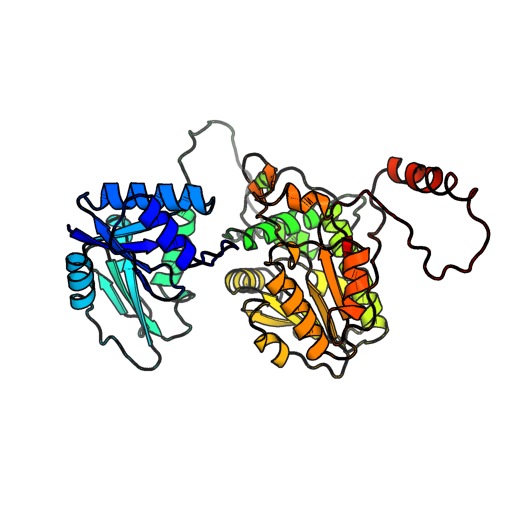0 55.06 184 LEU A N 1
ATOM 1358 C CA . LEU A 1 184 ? -11.260 1.406 -3.613 1.00 55.06 184 LEU A CA 1
ATOM 1359 C C . LEU A 1 184 ? -11.509 2.552 -2.637 1.00 55.06 184 LEU A C 1
ATOM 1361 O O . LEU A 1 184 ? -11.905 3.637 -3.060 1.00 55.06 184 LEU A O 1
ATOM 1365 N N . THR A 1 185 ? -11.249 2.323 -1.353 1.00 47.06 185 THR A N 1
ATOM 1366 C CA . THR A 1 185 ? -11.398 3.329 -0.294 1.00 47.06 185 THR A CA 1
ATOM 1367 C C . THR A 1 185 ? -10.076 3.533 0.448 1.00 47.06 185 THR A C 1
ATOM 1369 O O . THR A 1 185 ? -9.178 2.685 0.420 1.00 47.06 185 THR A O 1
ATOM 1372 N N . GLY A 1 186 ? -9.922 4.688 1.101 1.00 52.28 186 GLY A N 1
ATOM 1373 C CA . GLY A 1 186 ? -8.772 4.979 1.961 1.00 52.28 186 GLY A CA 1
ATOM 1374 C C . GLY A 1 186 ? -7.431 4.995 1.214 1.00 52.28 186 GLY A C 1
ATOM 1375 O O . GLY A 1 186 ? -7.286 5.628 0.170 1.00 52.28 186 GLY A O 1
ATOM 1376 N N . VAL A 1 187 ? -6.415 4.313 1.755 1.00 49.50 187 VAL A N 1
ATOM 1377 C CA . VAL A 1 187 ? -5.067 4.272 1.150 1.00 49.50 187 VAL A CA 1
ATOM 1378 C C . VAL A 1 187 ? -5.094 3.613 -0.232 1.00 49.50 187 VAL A C 1
ATOM 1380 O O . VAL A 1 187 ? -4.449 4.113 -1.152 1.00 49.50 187 VAL A O 1
ATOM 1383 N N . SER A 1 188 ? -5.902 2.569 -0.424 1.00 62.69 188 SER A N 1
ATOM 1384 C CA . SER A 1 188 ? -6.009 1.874 -1.711 1.00 62.69 188 SER A CA 1
ATOM 1385 C C . SER A 1 188 ? -6.568 2.778 -2.815 1.00 62.69 188 SER A C 1
ATOM 1387 O O . SER A 1 188 ? -6.145 2.682 -3.962 1.00 62.69 188 SER A O 1
ATOM 1389 N N . GLU A 1 189 ? -7.432 3.740 -2.483 1.00 70.69 189 GLU A N 1
ATOM 1390 C CA . GLU A 1 189 ? -7.933 4.735 -3.442 1.00 70.69 189 GLU A CA 1
ATOM 1391 C C . GLU A 1 189 ? -6.818 5.646 -3.989 1.00 70.69 189 GLU A C 1
ATOM 1393 O O . GLU A 1 189 ? -6.852 6.071 -5.148 1.00 70.69 189 GLU A O 1
ATOM 1398 N N . THR A 1 190 ? -5.762 5.876 -3.200 1.00 75.25 190 THR A N 1
ATOM 1399 C CA . THR A 1 190 ? -4.592 6.656 -3.635 1.00 75.25 190 THR A CA 1
ATOM 1400 C C . THR A 1 190 ? -3.865 5.983 -4.808 1.00 75.25 190 THR A C 1
ATOM 1402 O O . THR A 1 190 ? -3.225 6.668 -5.613 1.00 75.25 190 THR A O 1
ATOM 1405 N N . ALA A 1 191 ? -4.012 4.665 -4.992 1.00 87.12 191 ALA A N 1
ATOM 1406 C CA . ALA A 1 191 ? -3.468 3.965 -6.153 1.00 87.12 191 ALA A CA 1
ATOM 1407 C C . ALA A 1 191 ? -4.053 4.500 -7.475 1.00 87.12 191 ALA A C 1
ATOM 1409 O O . ALA A 1 191 ? -3.300 4.682 -8.435 1.00 87.12 191 ALA A O 1
ATOM 1410 N N . LEU A 1 192 ? -5.347 4.846 -7.508 1.00 88.94 192 LEU A N 1
ATOM 1411 C CA . LEU A 1 192 ? -6.013 5.441 -8.677 1.00 88.94 192 LEU A CA 1
ATOM 1412 C C . LEU A 1 192 ? -5.523 6.869 -8.949 1.00 88.94 192 LEU A C 1
ATOM 1414 O O . LEU A 1 192 ? -5.326 7.240 -10.106 1.00 88.94 192 LEU A O 1
ATOM 1418 N N . LEU A 1 193 ? -5.251 7.653 -7.898 1.00 89.56 193 LEU A N 1
ATOM 1419 C CA . LEU A 1 193 ? -4.649 8.984 -8.035 1.00 89.56 193 LEU A CA 1
ATOM 1420 C C . LEU A 1 193 ? -3.269 8.898 -8.694 1.00 89.56 193 LEU A C 1
ATOM 1422 O O . LEU A 1 193 ? -2.977 9.647 -9.630 1.00 89.56 193 LEU A O 1
ATOM 1426 N N . THR A 1 194 ? -2.415 7.985 -8.220 1.00 93.06 194 THR A N 1
ATOM 1427 C CA . THR A 1 194 ? -1.058 7.855 -8.772 1.00 93.06 194 THR A CA 1
ATOM 1428 C C . THR A 1 194 ? -1.066 7.294 -10.190 1.00 93.06 194 THR A C 1
ATOM 1430 O O . THR A 1 194 ? -0.307 7.772 -11.033 1.00 93.06 194 THR A O 1
ATOM 1433 N N . LEU A 1 195 ? -1.966 6.350 -10.477 1.00 95.38 195 LEU A N 1
ATOM 1434 C CA . LEU A 1 195 ? -2.206 5.837 -11.821 1.00 95.38 195 LEU A CA 1
ATOM 1435 C C . LEU A 1 195 ? -2.603 6.956 -12.788 1.00 95.38 195 LEU A C 1
ATOM 1437 O O . LEU A 1 195 ? -1.977 7.097 -13.839 1.00 95.38 195 LEU A O 1
ATOM 1441 N N . ASN A 1 196 ? -3.580 7.784 -12.409 1.00 94.50 196 ASN A N 1
ATOM 1442 C CA . ASN A 1 196 ? -4.032 8.904 -13.230 1.00 94.50 196 ASN A CA 1
ATOM 1443 C C . ASN A 1 196 ? -2.889 9.873 -13.549 1.00 94.50 196 ASN A C 1
ATOM 1445 O O . ASN A 1 196 ? -2.717 10.277 -14.695 1.00 94.50 196 ASN A O 1
ATOM 1449 N N . ALA A 1 197 ? -2.061 10.211 -12.557 1.00 92.56 197 ALA A N 1
ATOM 1450 C CA . ALA A 1 197 ? -0.928 11.106 -12.766 1.00 92.56 197 ALA A CA 1
ATOM 1451 C C . ALA A 1 197 ? 0.115 10.531 -13.742 1.00 92.56 197 ALA A C 1
ATOM 1453 O O . ALA A 1 197 ? 0.595 11.263 -14.610 1.00 92.56 197 ALA A O 1
ATOM 1454 N N . ARG A 1 198 ? 0.438 9.232 -13.647 1.00 96.88 198 ARG A N 1
ATOM 1455 C CA . ARG A 1 198 ? 1.352 8.568 -14.596 1.00 96.88 198 ARG A CA 1
ATOM 1456 C C . ARG A 1 198 ? 0.767 8.518 -16.004 1.00 96.88 198 ARG A C 1
ATOM 1458 O O . ARG A 1 198 ? 1.444 8.907 -16.950 1.00 96.88 198 ARG A O 1
ATOM 1465 N N . ALA A 1 199 ? -0.490 8.098 -16.141 1.00 96.25 199 ALA A N 1
ATOM 1466 C CA . ALA A 1 199 ? -1.163 8.018 -17.433 1.00 96.25 199 ALA A CA 1
ATOM 1467 C C . ALA A 1 199 ? -1.292 9.399 -18.095 1.00 96.25 199 ALA A C 1
ATOM 1469 O O . ALA A 1 199 ? -1.004 9.544 -19.281 1.00 96.25 199 ALA A O 1
ATOM 1470 N N . ALA A 1 200 ? -1.670 10.428 -17.331 1.00 94.12 200 ALA A N 1
ATOM 1471 C CA . ALA A 1 200 ? -1.769 11.796 -17.826 1.00 94.12 200 ALA A CA 1
ATOM 1472 C C . ALA A 1 200 ? -0.417 12.329 -18.320 1.00 94.12 200 ALA A C 1
ATOM 1474 O O . ALA A 1 200 ? -0.378 12.991 -19.354 1.00 94.12 200 ALA A O 1
ATOM 1475 N N . GLU A 1 201 ? 0.685 12.028 -17.624 1.00 94.50 201 GLU A N 1
ATOM 1476 C CA . GLU A 1 201 ? 2.032 12.407 -18.070 1.00 94.50 201 GLU A CA 1
ATOM 1477 C C . GLU A 1 201 ? 2.471 11.621 -19.316 1.00 94.50 201 GLU A C 1
ATOM 1479 O O . GLU A 1 201 ? 3.037 12.213 -20.234 1.00 94.50 201 GLU A O 1
ATOM 1484 N N . ALA A 1 202 ? 2.160 10.323 -19.384 1.00 95.06 202 ALA A N 1
ATOM 1485 C CA . ALA A 1 202 ? 2.487 9.457 -20.518 1.00 95.06 202 ALA A CA 1
ATOM 1486 C C . ALA A 1 202 ? 1.716 9.812 -21.804 1.00 95.06 202 ALA A C 1
ATOM 1488 O O . ALA A 1 202 ? 2.223 9.585 -22.898 1.00 95.06 202 ALA A O 1
ATOM 1489 N N . ARG A 1 203 ? 0.516 10.403 -21.700 1.00 94.62 203 ARG A N 1
ATOM 1490 C CA . ARG A 1 203 ? -0.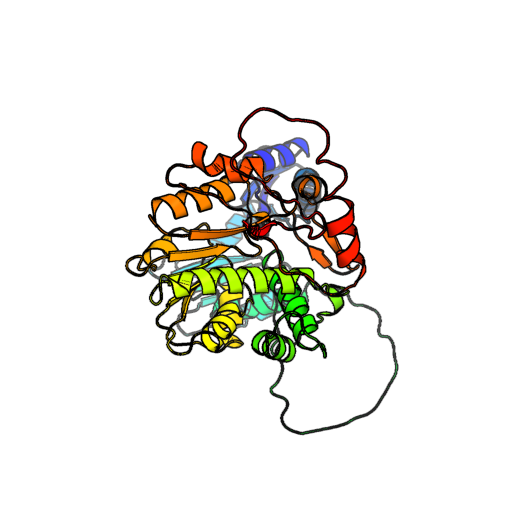273 10.882 -22.857 1.00 94.62 203 ARG A CA 1
ATOM 1491 C C . ARG A 1 203 ? 0.244 12.181 -23.474 1.00 94.62 203 ARG A C 1
ATOM 1493 O O . ARG A 1 203 ? -0.267 12.614 -24.507 1.00 94.62 203 ARG A O 1
ATOM 1500 N N . ARG A 1 204 ? 1.191 12.864 -22.831 1.00 92.62 204 ARG A N 1
ATOM 1501 C CA . ARG A 1 204 ? 1.702 14.146 -23.334 1.00 92.62 204 ARG A CA 1
ATOM 1502 C C . ARG A 1 204 ? 2.528 13.927 -24.600 1.00 92.62 204 ARG A C 1
ATOM 1504 O O . ARG A 1 204 ? 3.130 12.880 -24.786 1.00 92.62 204 ARG A O 1
ATOM 1511 N N . SER A 1 205 ? 2.611 14.958 -25.439 1.00 90.44 205 SER A N 1
ATOM 1512 C CA . SER A 1 205 ? 3.428 14.956 -26.665 1.00 90.44 205 SER A CA 1
ATOM 1513 C C . SER A 1 205 ? 4.938 14.839 -26.415 1.00 90.44 205 SER A C 1
ATOM 1515 O O . SER A 1 205 ? 5.694 14.452 -27.295 1.00 90.44 205 SER A O 1
ATOM 1517 N N . ASP A 1 206 ? 5.381 15.225 -25.226 1.00 89.12 206 ASP A N 1
ATOM 1518 C CA . ASP A 1 206 ? 6.772 15.278 -24.779 1.00 89.12 206 ASP A CA 1
ATOM 1519 C C . ASP A 1 206 ? 6.867 14.647 -23.378 1.00 89.12 206 ASP A C 1
ATOM 1521 O O . ASP A 1 206 ? 7.133 15.358 -22.409 1.00 89.12 206 ASP A O 1
ATOM 1525 N N . PRO A 1 207 ? 6.535 13.353 -23.219 1.00 91.00 207 PRO A N 1
ATOM 1526 C CA . PRO A 1 207 ? 6.286 12.727 -21.920 1.00 91.00 207 PRO A CA 1
ATOM 1527 C C . PRO A 1 207 ? 7.559 12.614 -21.062 1.00 91.00 207 PRO A C 1
ATOM 1529 O O . PRO A 1 207 ? 8.661 12.428 -21.573 1.00 91.00 207 PRO A O 1
ATOM 1532 N N . ILE A 1 208 ? 7.420 12.708 -19.734 1.00 90.38 208 ILE A N 1
ATOM 1533 C CA . ILE A 1 208 ? 8.525 12.444 -18.785 1.00 90.38 208 ILE A CA 1
ATOM 1534 C C . ILE A 1 208 ? 8.729 10.947 -18.527 1.00 90.38 208 ILE A C 1
ATOM 1536 O O . ILE A 1 208 ? 9.845 10.530 -18.199 1.00 90.38 208 ILE A O 1
ATOM 1540 N N . ILE A 1 209 ? 7.654 10.166 -18.642 1.00 94.12 209 ILE A N 1
ATOM 1541 C CA . ILE A 1 209 ? 7.632 8.713 -18.480 1.00 94.12 209 ILE A CA 1
ATOM 1542 C C . ILE A 1 209 ? 6.847 8.085 -19.633 1.00 94.12 209 ILE A C 1
ATOM 1544 O O . ILE A 1 209 ? 5.772 8.562 -19.990 1.00 94.12 209 ILE A O 1
ATOM 1548 N N . GLU A 1 210 ? 7.380 7.006 -20.197 1.00 95.69 210 GLU A N 1
ATOM 1549 C CA . GLU A 1 210 ? 6.682 6.183 -21.182 1.00 95.69 210 GLU A CA 1
ATOM 1550 C C . GLU A 1 210 ? 5.977 5.040 -20.448 1.00 95.69 210 GLU A C 1
ATOM 1552 O O . GLU A 1 210 ? 6.609 4.086 -19.997 1.00 95.69 210 GLU A O 1
ATOM 1557 N N . ASP A 1 211 ? 4.659 5.158 -20.275 1.00 97.81 211 ASP A N 1
ATOM 1558 C CA . ASP A 1 211 ? 3.861 4.195 -19.508 1.00 97.81 211 ASP A CA 1
ATOM 1559 C C . ASP A 1 211 ? 2.575 3.797 -20.253 1.00 97.81 211 ASP A C 1
ATOM 1561 O O . ASP A 1 211 ? 1.464 4.150 -19.843 1.00 97.81 211 ASP A O 1
ATOM 1565 N N . PRO A 1 212 ? 2.694 3.061 -21.376 1.00 96.56 212 PRO A N 1
ATOM 1566 C CA . PRO A 1 212 ? 1.533 2.651 -22.164 1.00 96.56 212 PRO A CA 1
ATOM 1567 C C . PRO A 1 212 ? 0.598 1.714 -21.389 1.00 96.56 212 PRO A C 1
ATOM 1569 O O . PRO A 1 212 ? -0.589 1.640 -21.701 1.00 96.56 212 PRO A O 1
ATOM 1572 N N . MET A 1 213 ? 1.101 1.000 -20.374 1.00 97.31 213 MET A N 1
ATOM 1573 C CA . MET A 1 213 ? 0.259 0.150 -19.535 1.00 97.31 213 MET A CA 1
ATOM 1574 C C . MET A 1 213 ? -0.611 0.979 -18.586 1.00 97.31 213 MET A C 1
ATOM 1576 O O . MET A 1 213 ? -1.795 0.682 -18.468 1.00 97.31 213 MET A O 1
ATOM 1580 N N . ALA A 1 214 ? -0.083 2.046 -17.973 1.00 96.88 214 ALA A N 1
ATOM 1581 C CA . ALA A 1 214 ? -0.902 2.952 -17.163 1.00 96.88 214 ALA A CA 1
ATOM 1582 C C . ALA A 1 214 ? -1.990 3.647 -17.993 1.00 96.88 214 ALA A C 1
ATOM 1584 O O . ALA A 1 214 ? -3.120 3.774 -17.530 1.00 96.88 214 ALA A O 1
ATOM 1585 N N . VAL A 1 215 ? -1.666 4.059 -19.224 1.00 95.50 215 VAL A N 1
ATOM 1586 C CA . VAL A 1 215 ? -2.629 4.633 -20.182 1.00 95.50 215 VAL A CA 1
ATOM 1587 C C . VAL A 1 215 ? -3.778 3.655 -20.438 1.00 95.50 215 VAL A C 1
ATOM 1589 O O . VAL A 1 215 ? -4.932 4.008 -20.201 1.00 95.50 215 VAL A O 1
ATOM 1592 N N . ARG A 1 216 ? -3.465 2.409 -20.825 1.00 93.75 216 ARG A N 1
ATOM 1593 C CA . ARG A 1 216 ? -4.479 1.361 -21.034 1.00 93.75 216 ARG A CA 1
ATOM 1594 C C . ARG A 1 216 ? -5.304 1.085 -19.782 1.00 93.75 216 ARG A C 1
ATOM 1596 O O . ARG A 1 216 ? -6.516 0.939 -19.878 1.00 93.75 216 ARG A O 1
ATOM 1603 N N . LEU A 1 217 ? -4.654 1.022 -18.621 1.00 92.56 217 LEU A N 1
ATOM 1604 C CA . LEU A 1 217 ? -5.332 0.739 -17.364 1.00 92.56 217 LEU A CA 1
ATOM 1605 C C . LEU A 1 217 ? -6.343 1.842 -17.024 1.00 92.56 217 LEU A C 1
ATOM 1607 O O . LEU A 1 217 ? -7.483 1.523 -16.709 1.00 92.56 217 LEU A O 1
ATOM 1611 N N . VAL A 1 218 ? -5.975 3.122 -17.165 1.00 92.00 218 VAL A N 1
ATOM 1612 C CA . VAL A 1 218 ? -6.920 4.243 -16.996 1.00 92.00 218 VAL A CA 1
ATOM 1613 C C . VAL A 1 218 ? -8.083 4.157 -17.983 1.00 92.00 218 VAL A C 1
ATOM 1615 O O . VAL A 1 218 ? -9.222 4.304 -17.558 1.00 92.00 218 VAL A O 1
ATOM 1618 N N . ASP A 1 219 ? -7.821 3.874 -19.263 1.00 86.56 219 ASP A N 1
ATOM 1619 C CA . ASP A 1 219 ? -8.878 3.784 -20.288 1.00 86.56 219 ASP A CA 1
ATOM 1620 C C . ASP A 1 219 ? -9.857 2.623 -20.042 1.00 86.56 219 ASP A C 1
ATOM 1622 O O . ASP A 1 219 ? -10.997 2.668 -20.504 1.00 86.56 219 ASP A O 1
ATOM 1626 N N . SER A 1 220 ? -9.426 1.594 -19.306 1.00 82.44 220 SER A N 1
ATOM 1627 C CA . SER A 1 220 ? -10.232 0.411 -18.980 1.00 82.44 220 SER A CA 1
ATOM 1628 C C . SER A 1 220 ? -11.094 0.544 -17.718 1.00 82.44 220 SER A C 1
ATOM 1630 O O . SER A 1 220 ? -11.922 -0.331 -17.459 1.00 82.44 220 SER A O 1
ATOM 1632 N N . ILE A 1 221 ? -10.902 1.601 -16.921 1.00 83.75 221 ILE A N 1
ATOM 1633 C CA . ILE A 1 221 ? -11.569 1.784 -15.627 1.00 83.75 221 ILE A CA 1
ATOM 1634 C C . ILE A 1 221 ? -12.691 2.819 -15.758 1.00 83.75 221 ILE A C 1
ATOM 1636 O O . ILE A 1 221 ? -12.435 3.984 -16.058 1.00 83.75 221 ILE A O 1
ATOM 1640 N N . ASP A 1 222 ? -13.919 2.412 -15.434 1.00 78.88 222 ASP A N 1
ATOM 1641 C CA . ASP A 1 222 ? -15.069 3.314 -15.284 1.00 78.88 222 ASP A CA 1
ATOM 1642 C C . ASP A 1 222 ? -14.985 4.016 -13.916 1.00 78.88 222 ASP A C 1
ATOM 1644 O O . ASP A 1 222 ? -15.449 3.495 -12.895 1.00 78.88 222 ASP A O 1
ATOM 1648 N N . PHE A 1 223 ? -14.290 5.158 -13.870 1.00 79.81 223 PHE A N 1
ATOM 1649 C CA . PHE A 1 223 ? -14.077 5.946 -12.654 1.00 79.81 223 PHE A CA 1
ATOM 1650 C C . PHE A 1 223 ? -13.886 7.441 -12.952 1.00 79.81 223 PHE A C 1
ATOM 1652 O O . PHE A 1 223 ? -13.148 7.825 -13.860 1.00 79.81 223 PHE A O 1
ATOM 1659 N N . ASP A 1 224 ? -14.476 8.314 -12.124 1.00 81.12 224 ASP A N 1
ATOM 1660 C CA . ASP A 1 224 ? -14.271 9.767 -12.219 1.00 81.12 224 ASP A CA 1
ATOM 1661 C C . ASP A 1 224 ? -12.885 10.182 -11.692 1.00 81.12 224 ASP A C 1
ATOM 1663 O O . ASP A 1 224 ? -12.716 10.633 -10.554 1.00 81.12 224 ASP A O 1
ATOM 1667 N N . PHE A 1 225 ? -11.868 10.075 -12.548 1.00 83.19 225 PHE A N 1
ATOM 1668 C CA . PHE A 1 225 ? -10.507 10.516 -12.239 1.00 83.19 225 PHE A CA 1
ATOM 1669 C C . PHE A 1 225 ? -10.386 12.034 -12.035 1.00 83.19 225 PHE A C 1
ATOM 1671 O O . PHE A 1 225 ? -9.454 12.487 -11.359 1.00 83.19 225 PHE A O 1
ATOM 1678 N N . ALA A 1 226 ? -11.334 12.839 -12.536 1.00 79.44 226 ALA A N 1
ATOM 1679 C CA . ALA A 1 226 ? -11.336 14.285 -12.316 1.00 79.44 226 ALA A CA 1
ATOM 1680 C C . ALA A 1 226 ? -11.580 14.636 -10.841 1.00 79.44 226 ALA A C 1
ATOM 1682 O O . ALA A 1 226 ? -11.275 15.752 -10.403 1.00 79.44 226 ALA A O 1
ATOM 1683 N N . LYS A 1 227 ? -12.076 13.692 -10.030 1.00 81.19 227 LYS A N 1
ATOM 1684 C CA . LYS A 1 227 ? -12.203 13.877 -8.582 1.00 81.19 227 LYS A CA 1
ATOM 1685 C C . LYS A 1 227 ? -10.867 14.126 -7.889 1.00 81.19 227 LYS A C 1
ATOM 1687 O O . LYS A 1 227 ? -10.863 14.763 -6.843 1.00 81.19 227 LYS A O 1
ATOM 1692 N N . PHE A 1 228 ? -9.739 13.694 -8.452 1.00 79.81 228 PHE A N 1
ATOM 1693 C CA . PHE A 1 228 ? -8.423 13.900 -7.838 1.00 79.81 228 PHE A CA 1
ATOM 1694 C C . PHE A 1 228 ? -7.852 15.308 -8.048 1.00 79.81 228 PHE A C 1
ATOM 1696 O O . PHE A 1 228 ? -6.926 15.694 -7.331 1.00 79.81 228 PHE A O 1
ATOM 1703 N N . GLY A 1 229 ? -8.431 16.097 -8.958 1.00 81.50 229 GLY A N 1
ATOM 1704 C CA . GLY A 1 229 ? -7.911 17.408 -9.343 1.00 81.50 229 GLY A CA 1
ATOM 1705 C C . GLY A 1 229 ? -6.810 17.327 -10.414 1.00 81.50 229 GLY A C 1
ATOM 1706 O O . GLY A 1 229 ? -6.613 16.275 -11.024 1.00 81.50 229 GLY A O 1
ATOM 1707 N N . PRO A 1 230 ? -6.111 18.444 -10.692 1.00 77.75 230 PRO A N 1
ATOM 1708 C CA . PRO A 1 230 ? -5.097 18.500 -11.740 1.00 77.75 230 PRO A CA 1
ATOM 1709 C C . PRO A 1 230 ? -3.886 17.622 -11.410 1.00 77.75 230 PRO A C 1
ATOM 1711 O O . PRO A 1 230 ? -3.369 17.637 -10.291 1.00 77.75 230 PRO A O 1
ATOM 1714 N N . THR A 1 231 ? -3.393 16.896 -12.411 1.00 84.94 231 THR A N 1
ATOM 1715 C CA . THR A 1 231 ? -2.210 16.042 -12.280 1.00 84.94 231 THR A CA 1
ATOM 1716 C C . THR A 1 231 ? -0.919 16.854 -12.310 1.00 84.94 231 THR A C 1
ATOM 1718 O O . THR A 1 231 ? -0.826 17.924 -12.917 1.00 84.94 231 THR A O 1
ATOM 1721 N N . ARG A 1 232 ? 0.114 16.318 -11.660 1.00 80.81 232 ARG A N 1
ATOM 1722 C CA . ARG A 1 232 ? 1.463 16.883 -11.599 1.00 80.81 232 ARG A CA 1
ATOM 1723 C C . ARG A 1 232 ? 2.475 15.839 -12.070 1.00 80.81 232 ARG A C 1
ATOM 1725 O O . ARG A 1 232 ? 2.225 14.641 -12.006 1.00 80.81 232 ARG A O 1
ATOM 1732 N N . GLN A 1 233 ? 3.633 16.313 -12.524 1.00 87.62 233 GLN A N 1
ATOM 1733 C CA . GLN A 1 233 ? 4.726 15.464 -13.015 1.00 87.62 233 GLN A CA 1
ATOM 1734 C C . GLN A 1 233 ? 5.517 14.746 -11.905 1.00 87.62 233 GLN A C 1
ATOM 1736 O O . GLN A 1 233 ? 6.355 13.903 -12.199 1.00 87.62 233 GLN A O 1
ATOM 1741 N N . ASP A 1 234 ? 5.303 15.089 -10.635 1.00 85.56 234 ASP A N 1
ATOM 1742 C CA . ASP A 1 234 ? 6.053 14.551 -9.491 1.00 85.56 234 ASP A CA 1
ATOM 1743 C C . ASP A 1 234 ? 5.898 13.034 -9.340 1.00 85.56 234 ASP A C 1
ATOM 1745 O O . ASP A 1 234 ? 6.895 12.341 -9.154 1.00 85.56 234 ASP A O 1
ATOM 1749 N N . ILE A 1 235 ? 4.684 12.509 -9.502 1.00 91.00 235 ILE A N 1
ATOM 1750 C CA . ILE A 1 235 ? 4.419 11.063 -9.441 1.00 91.00 235 ILE A CA 1
ATOM 1751 C C . ILE A 1 235 ? 5.107 10.322 -10.598 1.00 91.00 235 ILE A C 1
ATOM 1753 O O . ILE A 1 235 ? 5.689 9.261 -10.388 1.00 91.00 235 ILE A O 1
ATOM 1757 N N . ALA A 1 236 ? 5.102 10.892 -11.805 1.00 92.38 236 ALA A N 1
ATOM 1758 C CA . ALA A 1 236 ? 5.799 10.317 -12.955 1.00 92.38 236 ALA A CA 1
ATOM 1759 C C . ALA A 1 236 ? 7.329 10.351 -12.789 1.00 92.38 236 ALA A C 1
ATOM 1761 O O . ALA A 1 236 ? 8.014 9.377 -13.101 1.00 92.38 236 ALA A O 1
ATOM 1762 N N . LEU A 1 237 ? 7.873 11.449 -12.252 1.00 91.94 237 LEU A N 1
ATOM 1763 C CA . LEU A 1 237 ? 9.296 11.566 -11.924 1.00 91.94 237 LEU A CA 1
ATOM 1764 C C . LEU A 1 237 ? 9.715 10.564 -10.847 1.00 91.94 237 LEU A C 1
ATOM 1766 O O . LEU A 1 237 ? 10.795 9.982 -10.956 1.00 91.94 237 LEU A O 1
ATOM 1770 N N . ARG A 1 238 ? 8.867 10.347 -9.835 1.00 93.81 238 ARG A N 1
ATOM 1771 C CA . ARG A 1 238 ? 9.086 9.335 -8.799 1.00 93.81 238 ARG A CA 1
ATOM 1772 C C . ARG A 1 238 ? 9.117 7.934 -9.401 1.00 93.81 238 ARG A C 1
ATOM 1774 O O . ARG A 1 238 ? 10.124 7.256 -9.229 1.00 93.81 238 ARG A O 1
ATOM 1781 N N . ALA A 1 239 ? 8.098 7.546 -10.165 1.00 95.69 239 ALA A N 1
ATOM 1782 C CA . ALA A 1 239 ? 8.057 6.238 -10.822 1.00 95.69 239 ALA A CA 1
ATOM 1783 C C . ALA A 1 239 ? 9.302 6.003 -11.699 1.00 95.69 239 ALA A C 1
ATOM 1785 O O . ALA A 1 239 ? 9.955 4.968 -11.599 1.00 95.69 239 ALA A O 1
ATOM 1786 N N . ARG A 1 240 ? 9.728 7.015 -12.470 1.00 94.94 240 ARG A N 1
ATOM 1787 C CA . ARG A 1 240 ? 10.957 6.941 -13.275 1.00 94.94 240 ARG A CA 1
ATOM 1788 C C . ARG A 1 240 ? 12.227 6.767 -12.429 1.00 94.94 240 ARG A C 1
ATOM 1790 O O . ARG A 1 240 ? 13.164 6.105 -12.870 1.00 94.94 240 ARG A O 1
ATOM 1797 N N . ALA A 1 241 ? 12.296 7.374 -11.245 1.00 94.69 241 ALA A N 1
ATOM 1798 C CA . ALA A 1 241 ? 13.429 7.197 -10.336 1.00 94.69 241 ALA A CA 1
ATOM 1799 C C . ALA A 1 241 ? 13.495 5.767 -9.783 1.00 94.69 241 ALA A C 1
ATOM 1801 O O . ALA A 1 241 ? 14.578 5.181 -9.745 1.00 94.69 241 ALA A O 1
ATOM 1802 N N . PHE A 1 242 ? 12.341 5.201 -9.415 1.00 97.38 242 PHE A N 1
ATOM 1803 C CA . PHE A 1 242 ? 12.222 3.805 -8.992 1.00 97.38 242 PHE A CA 1
ATOM 1804 C C . PHE A 1 242 ? 12.633 2.850 -10.111 1.00 97.38 242 PHE A C 1
ATOM 1806 O O . PHE A 1 242 ? 13.462 1.968 -9.882 1.00 97.38 242 PHE A O 1
ATOM 1813 N N . ASP A 1 243 ? 12.154 3.084 -11.333 1.00 97.44 243 ASP A N 1
ATOM 1814 C CA . ASP A 1 243 ? 12.524 2.267 -12.488 1.00 97.44 243 ASP A CA 1
ATOM 1815 C C . ASP A 1 243 ? 14.035 2.331 -12.761 1.00 97.44 243 ASP A C 1
ATOM 1817 O O . ASP A 1 243 ? 14.679 1.303 -12.944 1.00 97.44 243 ASP A O 1
ATOM 1821 N N . ALA A 1 244 ? 14.641 3.524 -12.737 1.00 96.19 244 ALA A N 1
ATOM 1822 C CA . ALA A 1 244 ? 16.077 3.687 -12.975 1.00 96.19 244 ALA A CA 1
ATOM 1823 C C . ALA A 1 244 ? 16.937 2.971 -11.918 1.00 96.19 244 ALA A C 1
ATOM 1825 O O . ALA A 1 244 ? 17.963 2.368 -12.248 1.00 96.19 244 ALA A O 1
ATOM 1826 N N . ALA A 1 245 ? 16.525 3.022 -10.651 1.00 96.56 245 ALA A N 1
ATOM 1827 C CA . ALA A 1 245 ? 17.201 2.316 -9.570 1.00 96.56 245 ALA A CA 1
ATOM 1828 C C . ALA A 1 245 ? 17.049 0.792 -9.704 1.00 96.56 245 ALA A C 1
ATOM 1830 O O . ALA A 1 245 ? 18.046 0.075 -9.577 1.00 96.56 245 ALA A O 1
ATOM 1831 N N . ALA A 1 246 ? 15.850 0.308 -10.043 1.00 97.25 246 ALA A N 1
ATOM 1832 C CA . ALA A 1 246 ? 15.604 -1.105 -10.310 1.00 97.25 246 ALA A CA 1
ATOM 1833 C C . ALA A 1 246 ? 16.436 -1.601 -11.504 1.00 97.25 246 ALA A C 1
ATOM 1835 O O . ALA A 1 246 ? 17.154 -2.587 -11.365 1.00 97.25 246 ALA A O 1
ATOM 1836 N N . LEU A 1 247 ? 16.452 -0.883 -12.635 1.00 96.75 247 LEU A N 1
ATOM 1837 C CA . LEU A 1 247 ? 17.298 -1.213 -13.794 1.00 96.75 247 LEU A CA 1
ATOM 1838 C C . LEU A 1 247 ? 18.786 -1.259 -13.429 1.00 96.75 247 LEU A C 1
ATOM 1840 O O . LEU A 1 247 ? 19.497 -2.174 -13.835 1.00 96.75 247 LEU A O 1
ATOM 1844 N N . SER A 1 248 ? 19.265 -0.302 -12.630 1.00 95.69 248 SER A N 1
ATOM 1845 C CA . SER A 1 248 ? 20.655 -0.274 -12.156 1.00 95.69 248 SER A CA 1
ATOM 1846 C C . SER A 1 248 ? 20.999 -1.465 -11.253 1.00 95.69 248 SER A C 1
ATOM 1848 O O . SER A 1 248 ? 22.127 -1.972 -11.278 1.00 95.69 248 SER A O 1
ATOM 1850 N N . TYR A 1 249 ? 20.048 -1.930 -10.440 1.00 96.06 249 TYR A N 1
ATOM 1851 C CA . TYR A 1 249 ? 20.213 -3.146 -9.648 1.00 96.06 249 TYR A CA 1
ATOM 1852 C C . TYR A 1 249 ? 20.214 -4.392 -10.536 1.00 96.06 249 TYR A C 1
ATOM 1854 O O . TYR A 1 249 ? 21.151 -5.188 -10.463 1.00 96.06 249 TYR A O 1
ATOM 1862 N N . LEU A 1 250 ? 19.231 -4.517 -11.427 1.00 96.50 250 LEU A N 1
ATOM 1863 C CA . LEU A 1 250 ? 19.076 -5.649 -12.340 1.00 96.50 250 LEU A CA 1
ATOM 1864 C C . LEU A 1 250 ? 20.240 -5.778 -13.330 1.00 96.50 250 LEU A C 1
ATOM 1866 O O . LEU A 1 250 ? 20.644 -6.890 -13.648 1.00 96.50 250 LEU A O 1
ATOM 1870 N N . GLY A 1 251 ? 20.871 -4.674 -13.738 1.00 94.75 251 GLY A N 1
ATOM 1871 C CA . GLY A 1 251 ? 22.089 -4.715 -14.555 1.00 94.75 251 GLY A CA 1
ATOM 1872 C C . GLY A 1 251 ? 23.282 -5.388 -13.860 1.00 94.75 251 GLY A C 1
ATOM 1873 O O . GLY A 1 251 ? 24.166 -5.915 -14.529 1.00 94.75 251 GLY A O 1
ATOM 1874 N N . ARG A 1 252 ? 23.310 -5.398 -12.519 1.00 94.56 252 ARG A N 1
ATOM 1875 C CA . ARG A 1 252 ? 24.323 -6.101 -11.705 1.00 94.56 252 ARG A CA 1
ATOM 1876 C C . ARG A 1 252 ? 23.844 -7.467 -11.217 1.00 94.56 252 ARG A C 1
ATOM 1878 O O . ARG A 1 252 ? 24.670 -8.334 -10.949 1.00 94.56 252 ARG A O 1
ATOM 1885 N N . HIS A 1 253 ? 22.530 -7.643 -11.105 1.00 95.81 253 HIS A N 1
ATOM 1886 C CA . HIS A 1 253 ? 21.871 -8.845 -10.605 1.00 95.81 253 HIS A CA 1
ATOM 1887 C C . HIS A 1 253 ? 20.739 -9.277 -11.560 1.00 95.81 253 HIS A C 1
ATOM 1889 O O . HIS A 1 253 ? 19.563 -9.084 -11.246 1.00 95.81 253 HIS A O 1
ATOM 1895 N N . PRO A 1 254 ? 21.060 -9.850 -12.738 1.00 95.06 254 PRO A N 1
ATOM 1896 C CA . PRO A 1 254 ? 20.069 -10.070 -13.800 1.00 95.06 254 PRO A CA 1
ATOM 1897 C C . PRO A 1 254 ? 18.937 -11.042 -13.441 1.00 95.06 254 PRO A C 1
ATOM 1899 O O . PRO A 1 254 ? 17.863 -10.969 -14.032 1.00 95.06 254 PRO A O 1
ATOM 1902 N N . SER A 1 255 ? 19.172 -11.941 -12.480 1.00 95.50 255 SER A N 1
ATOM 1903 C CA . SER A 1 255 ? 18.213 -12.934 -11.974 1.00 95.50 255 SER A CA 1
ATOM 1904 C C . SER A 1 255 ? 17.619 -12.576 -10.604 1.00 95.50 255 SER A C 1
ATOM 1906 O O . SER A 1 255 ? 17.009 -13.428 -9.952 1.00 95.50 255 SER A O 1
ATOM 1908 N N . ALA A 1 256 ? 17.805 -11.336 -10.141 1.00 97.38 256 ALA A N 1
ATOM 1909 C CA . ALA A 1 256 ? 17.261 -10.893 -8.865 1.00 97.38 256 ALA A CA 1
ATOM 1910 C C . ALA A 1 256 ? 15.733 -10.965 -8.820 1.00 97.38 256 ALA A C 1
ATOM 1912 O O . ALA A 1 256 ? 15.041 -10.898 -9.840 1.00 97.38 256 ALA A O 1
ATOM 1913 N N . THR A 1 257 ? 15.212 -11.042 -7.600 1.00 98.38 257 THR A N 1
ATOM 1914 C CA . THR A 1 257 ? 13.786 -10.875 -7.331 1.00 98.38 257 THR A CA 1
ATOM 1915 C C . THR A 1 257 ? 13.519 -9.418 -6.963 1.00 98.38 257 THR A C 1
ATOM 1917 O O . THR A 1 257 ? 14.076 -8.908 -5.988 1.00 98.38 257 THR A O 1
ATOM 1920 N N . VAL A 1 258 ? 12.667 -8.742 -7.735 1.00 98.56 258 VAL A N 1
ATOM 1921 C CA . VAL A 1 258 ? 12.129 -7.431 -7.366 1.00 98.56 258 VAL A CA 1
ATOM 1922 C C . VAL A 1 258 ? 10.847 -7.637 -6.567 1.00 98.56 258 VAL A C 1
ATOM 1924 O O . VAL A 1 258 ? 9.912 -8.264 -7.057 1.00 98.56 258 VAL A O 1
ATOM 1927 N N . VAL A 1 259 ? 10.798 -7.120 -5.342 1.00 98.81 259 VAL A N 1
ATOM 1928 C CA . VAL A 1 259 ? 9.616 -7.166 -4.475 1.00 98.81 259 VAL A CA 1
ATOM 1929 C C . VAL A 1 259 ? 8.963 -5.788 -4.468 1.00 98.81 259 VAL A C 1
ATOM 1931 O O . VAL A 1 259 ? 9.593 -4.807 -4.074 1.00 98.81 259 VAL A O 1
ATOM 1934 N N . ALA A 1 260 ? 7.710 -5.696 -4.898 1.00 98.62 260 ALA A N 1
ATOM 1935 C CA . ALA A 1 260 ? 6.929 -4.466 -4.890 1.00 98.62 260 ALA A CA 1
ATOM 1936 C C . ALA A 1 260 ? 5.919 -4.493 -3.741 1.00 98.62 260 ALA A C 1
ATOM 1938 O O . ALA A 1 260 ? 4.872 -5.135 -3.829 1.00 98.62 260 ALA A O 1
ATOM 1939 N N . LEU A 1 261 ? 6.267 -3.818 -2.643 1.00 98.12 261 LEU A N 1
ATOM 1940 C CA . LEU A 1 261 ? 5.440 -3.727 -1.443 1.00 98.12 261 LEU A CA 1
ATOM 1941 C C . LEU A 1 261 ? 4.392 -2.628 -1.605 1.00 98.12 261 LEU A C 1
ATOM 1943 O O . LEU A 1 261 ? 4.744 -1.480 -1.877 1.00 98.12 261 LEU A O 1
ATOM 1947 N N . ALA A 1 262 ? 3.126 -2.985 -1.380 1.00 94.19 262 ALA A N 1
ATOM 1948 C CA . ALA A 1 262 ? 1.962 -2.149 -1.664 1.00 94.19 262 ALA A CA 1
ATOM 1949 C C . ALA A 1 262 ? 2.027 -1.553 -3.082 1.00 94.19 262 ALA A C 1
ATOM 1951 O O . ALA A 1 262 ? 1.955 -0.338 -3.274 1.00 94.19 262 ALA A O 1
ATOM 1952 N N . GLU A 1 263 ? 2.237 -2.426 -4.075 1.00 96.31 263 GLU A N 1
ATOM 1953 C CA . GLU A 1 263 ? 2.465 -2.040 -5.473 1.00 96.31 263 GLU A CA 1
ATOM 1954 C C . GLU A 1 263 ? 1.337 -1.167 -6.055 1.00 96.31 263 GLU A C 1
ATOM 1956 O O . GLU A 1 263 ? 1.551 -0.371 -6.978 1.00 96.31 263 GLU A O 1
ATOM 1961 N N . GLY A 1 264 ? 0.116 -1.295 -5.545 1.00 94.94 264 GLY A N 1
ATOM 1962 C CA . GLY A 1 264 ? -1.038 -0.560 -6.024 1.00 94.94 264 GLY A CA 1
ATOM 1963 C C . GLY A 1 264 ? -1.305 -0.876 -7.491 1.00 94.94 264 GLY A C 1
ATOM 1964 O O . GLY A 1 264 ? -1.304 -2.020 -7.944 1.00 94.94 264 GLY A O 1
ATOM 1965 N N . LEU A 1 265 ? -1.484 0.181 -8.278 1.00 96.00 265 LEU A N 1
ATOM 1966 C CA . LEU A 1 265 ? -1.654 0.101 -9.729 1.00 96.00 265 LEU A CA 1
ATOM 1967 C C . LEU A 1 265 ? -0.381 0.535 -10.471 1.00 96.00 265 LEU A C 1
ATOM 1969 O O . LEU A 1 265 ? -0.458 1.085 -11.574 1.00 96.00 265 LEU A O 1
ATOM 1973 N N . GLN A 1 266 ? 0.796 0.357 -9.855 1.00 96.75 266 GLN A N 1
ATOM 1974 C CA . GLN A 1 266 ? 2.069 0.547 -10.548 1.00 96.75 266 GLN A CA 1
ATOM 1975 C C . GLN A 1 266 ? 2.219 -0.454 -11.693 1.00 96.75 266 GLN A C 1
ATOM 1977 O O . GLN A 1 266 ? 1.736 -1.587 -11.646 1.00 96.75 266 GLN A O 1
ATOM 1982 N N . THR A 1 267 ? 2.911 0.010 -12.727 1.00 97.56 267 THR A N 1
ATOM 1983 C CA . THR A 1 267 ? 3.162 -0.709 -13.981 1.00 97.56 267 THR A CA 1
ATOM 1984 C C . THR A 1 267 ? 4.662 -0.843 -14.275 1.00 97.56 267 THR A C 1
ATOM 1986 O O . THR A 1 267 ? 5.063 -1.068 -15.419 1.00 97.56 267 THR A O 1
ATOM 1989 N N . SER A 1 268 ? 5.502 -0.732 -13.237 1.00 97.50 268 SER A N 1
ATOM 1990 C CA . SER A 1 268 ? 6.965 -0.809 -13.340 1.00 97.50 268 SER A CA 1
ATOM 1991 C C . SER A 1 268 ? 7.445 -2.106 -13.975 1.00 97.50 268 SER A C 1
ATOM 1993 O O . SER A 1 268 ? 8.315 -2.035 -14.836 1.00 97.50 268 SER A O 1
ATOM 1995 N N . PHE A 1 269 ? 6.844 -3.260 -13.648 1.00 97.56 269 PHE A N 1
ATOM 1996 C CA . PHE A 1 269 ? 7.220 -4.543 -14.255 1.00 97.56 269 PHE A CA 1
ATOM 1997 C C . PHE A 1 269 ? 7.326 -4.449 -15.784 1.00 97.56 269 PHE A C 1
ATOM 1999 O O . PHE A 1 269 ? 8.365 -4.775 -16.345 1.00 97.56 269 PHE A O 1
ATOM 2006 N N . TRP A 1 270 ? 6.287 -3.940 -16.456 1.00 96.62 270 TRP A N 1
ATOM 2007 C CA . TRP A 1 270 ? 6.247 -3.868 -17.920 1.00 96.62 270 TRP A CA 1
ATOM 2008 C C . TRP A 1 270 ? 7.260 -2.880 -18.498 1.00 96.62 270 TRP A C 1
ATOM 2010 O O . TRP A 1 270 ? 7.793 -3.122 -19.578 1.00 96.62 270 TRP A O 1
ATOM 2020 N N . ARG A 1 271 ? 7.541 -1.775 -17.795 1.00 96.94 271 ARG A N 1
ATOM 2021 C CA . ARG A 1 271 ? 8.551 -0.798 -18.232 1.00 96.94 271 ARG A CA 1
ATOM 2022 C C . ARG A 1 271 ? 9.966 -1.352 -18.082 1.00 96.94 271 ARG A C 1
ATOM 2024 O O . ARG A 1 271 ? 10.783 -1.178 -18.980 1.00 96.94 271 ARG A O 1
ATOM 2031 N N . LEU A 1 272 ? 10.241 -2.050 -16.981 1.00 96.69 272 LEU A N 1
ATOM 2032 C CA . LEU A 1 272 ? 11.521 -2.725 -16.763 1.00 96.69 272 LEU A CA 1
ATOM 2033 C C . LEU A 1 272 ? 11.723 -3.873 -17.747 1.00 96.69 272 LEU A C 1
ATOM 2035 O O . LEU A 1 272 ? 12.808 -4.013 -18.299 1.00 96.69 272 LEU A O 1
ATOM 2039 N N . ASP A 1 273 ? 10.679 -4.661 -17.985 1.00 95.12 273 ASP A N 1
ATOM 2040 C CA . ASP A 1 273 ? 10.712 -5.776 -18.922 1.00 95.12 273 ASP A CA 1
ATOM 2041 C C . ASP A 1 273 ? 11.008 -5.309 -20.351 1.00 95.12 273 ASP A C 1
ATOM 2043 O O . ASP A 1 273 ? 11.932 -5.797 -20.991 1.00 95.12 273 ASP A O 1
ATOM 2047 N N . ALA A 1 274 ? 10.307 -4.271 -20.815 1.00 94.06 274 ALA A N 1
ATOM 2048 C CA . ALA A 1 274 ? 10.563 -3.679 -22.125 1.00 94.06 274 ALA A CA 1
ATOM 2049 C C . ALA A 1 274 ? 11.986 -3.101 -22.262 1.00 94.06 274 ALA A C 1
ATOM 2051 O O . ALA A 1 274 ? 12.530 -3.059 -23.364 1.00 94.06 274 ALA A O 1
ATOM 2052 N N . ALA A 1 275 ? 12.592 -2.655 -21.158 1.00 94.12 275 ALA A N 1
ATOM 2053 C CA . ALA A 1 275 ? 13.951 -2.120 -21.140 1.00 94.12 275 ALA A CA 1
ATOM 2054 C C . ALA A 1 275 ? 15.046 -3.204 -21.049 1.00 94.12 275 ALA A C 1
ATOM 2056 O O . ALA A 1 275 ? 16.213 -2.902 -21.307 1.00 94.12 275 ALA A O 1
ATOM 2057 N N . LEU A 1 276 ? 14.704 -4.446 -20.687 1.00 91.69 276 LEU A N 1
ATOM 2058 C CA . LEU A 1 276 ? 15.648 -5.547 -20.472 1.00 91.69 276 LEU A CA 1
ATOM 2059 C C . LEU A 1 276 ? 15.400 -6.672 -21.489 1.00 91.69 276 LEU A C 1
ATOM 2061 O O . LEU A 1 276 ? 14.556 -7.535 -21.278 1.00 91.69 276 LEU A O 1
ATOM 2065 N N . SER A 1 277 ? 16.190 -6.707 -22.567 1.00 75.31 277 SER A N 1
ATOM 2066 C CA . SER A 1 277 ? 16.016 -7.639 -23.698 1.00 75.31 277 SER A CA 1
ATOM 2067 C C . SER A 1 277 ? 16.051 -9.134 -23.342 1.00 75.31 277 SER A C 1
ATOM 2069 O O . SER A 1 277 ? 15.450 -9.925 -24.058 1.00 75.31 277 SER A O 1
ATOM 2071 N N . ASP A 1 278 ? 16.705 -9.514 -22.237 1.00 74.75 278 ASP A N 1
ATOM 2072 C CA . ASP A 1 278 ? 16.848 -10.904 -21.765 1.00 74.75 278 ASP A CA 1
ATOM 2073 C C . ASP A 1 278 ? 16.428 -11.065 -20.290 1.00 74.75 278 ASP A C 1
ATOM 2075 O O . ASP A 1 278 ? 17.060 -11.799 -19.525 1.00 74.75 278 ASP A O 1
ATOM 2079 N N . GLY A 1 279 ? 15.392 -10.341 -19.849 1.00 69.69 279 GLY A N 1
ATOM 2080 C CA . GLY A 1 279 ? 14.986 -10.261 -18.441 1.00 69.69 279 GLY A CA 1
ATOM 2081 C C . GLY A 1 279 ? 14.803 -11.623 -17.750 1.00 69.69 279 GLY A C 1
ATOM 2082 O O . GLY A 1 279 ? 13.779 -12.280 -17.915 1.00 69.69 279 GLY A O 1
ATOM 2083 N N . GLN A 1 280 ? 15.775 -12.017 -16.917 1.00 89.38 280 GLN A N 1
ATOM 2084 C CA . GLN A 1 280 ? 15.705 -13.206 -16.047 1.00 89.38 280 GLN A CA 1
ATOM 2085 C C . GLN A 1 280 ? 15.150 -12.883 -14.652 1.00 89.38 280 GLN A C 1
ATOM 2087 O O . GLN A 1 280 ? 14.977 -13.777 -13.824 1.00 89.38 280 GLN A O 1
ATOM 2092 N N . PHE A 1 281 ? 14.894 -11.603 -14.375 1.00 96.12 281 PHE A N 1
ATOM 2093 C CA . PHE A 1 281 ? 14.431 -11.154 -13.072 1.00 96.12 281 PHE A CA 1
ATOM 2094 C C . PHE A 1 281 ? 13.021 -11.667 -12.783 1.00 96.12 281 PHE A C 1
ATOM 2096 O O . PHE A 1 281 ? 12.174 -11.763 -13.681 1.00 96.12 281 PHE A O 1
ATOM 2103 N N . ARG A 1 282 ? 12.775 -11.959 -11.509 1.00 97.06 282 ARG A N 1
ATOM 2104 C CA . ARG A 1 282 ? 11.459 -12.324 -10.979 1.00 97.06 282 ARG A CA 1
ATOM 2105 C C . ARG A 1 282 ? 10.813 -11.106 -10.338 1.00 97.06 282 ARG A C 1
ATOM 2107 O O . ARG A 1 282 ? 11.512 -10.207 -9.871 1.00 97.06 282 ARG A O 1
ATOM 2114 N N . TRP A 1 283 ? 9.492 -11.091 -10.290 1.00 98.06 283 TRP A N 1
ATOM 2115 C CA . TRP A 1 283 ? 8.720 -10.027 -9.665 1.00 98.06 283 TRP A CA 1
ATOM 2116 C C . TRP A 1 283 ? 7.766 -10.614 -8.636 1.00 98.06 283 TRP A C 1
ATOM 2118 O O . TRP A 1 283 ? 7.060 -11.578 -8.928 1.00 98.06 283 TRP A O 1
ATOM 2128 N N . LEU A 1 284 ? 7.735 -10.028 -7.446 1.00 98.56 284 LEU A N 1
ATOM 2129 C CA . LEU A 1 284 ? 6.764 -10.346 -6.411 1.00 98.56 284 LEU A CA 1
ATOM 2130 C C . LEU A 1 284 ? 5.925 -9.105 -6.117 1.00 98.56 284 LEU A C 1
ATOM 2132 O O . LEU A 1 284 ? 6.433 -8.130 -5.565 1.00 98.56 284 LEU A O 1
ATOM 2136 N N . THR A 1 285 ? 4.642 -9.161 -6.456 1.00 98.38 285 THR A N 1
ATOM 2137 C CA . THR A 1 285 ? 3.648 -8.178 -6.017 1.00 98.38 285 THR A CA 1
ATOM 2138 C C . THR A 1 285 ? 3.180 -8.543 -4.611 1.00 98.38 285 THR A C 1
ATOM 2140 O O . THR A 1 285 ? 2.690 -9.652 -4.405 1.00 98.38 285 THR A O 1
ATOM 2143 N N . VAL A 1 286 ? 3.264 -7.610 -3.663 1.00 97.62 286 VAL A N 1
ATOM 2144 C CA . VAL A 1 286 ? 2.651 -7.746 -2.332 1.00 97.62 286 VAL A CA 1
ATOM 2145 C C . VAL A 1 286 ? 1.674 -6.597 -2.138 1.00 97.62 286 VAL A C 1
ATOM 2147 O O . VAL A 1 286 ? 2.089 -5.440 -2.102 1.00 97.62 286 VAL A O 1
ATOM 2150 N N . ASP A 1 287 ? 0.385 -6.888 -2.018 1.00 94.56 287 ASP A N 1
ATOM 2151 C CA . ASP A 1 287 ? -0.635 -5.873 -1.737 1.00 94.56 287 ASP A CA 1
ATOM 2152 C C . ASP A 1 287 ? -1.882 -6.503 -1.115 1.00 94.56 287 ASP A C 1
ATOM 2154 O O . ASP A 1 287 ? -2.056 -7.720 -1.143 1.00 94.56 287 ASP A O 1
ATOM 2158 N N . LEU A 1 288 ? -2.772 -5.674 -0.580 1.00 85.12 288 LEU A N 1
ATOM 2159 C CA . LEU A 1 288 ? -4.048 -6.109 -0.034 1.00 85.12 288 LEU A CA 1
ATOM 2160 C C . LEU A 1 288 ? -4.918 -6.748 -1.123 1.00 85.12 288 LEU A C 1
ATOM 2162 O O . LEU A 1 288 ? -4.944 -6.299 -2.271 1.00 85.12 288 LEU A O 1
ATOM 2166 N N . GLU A 1 289 ? -5.695 -7.752 -0.724 1.00 81.38 289 GLU A N 1
ATOM 2167 C CA . GLU A 1 289 ? -6.571 -8.540 -1.599 1.00 81.38 289 GLU A CA 1
ATOM 2168 C C . GLU A 1 289 ? -7.436 -7.689 -2.556 1.00 81.38 289 GLU A C 1
ATOM 2170 O O . GLU A 1 289 ? -7.380 -7.945 -3.758 1.00 81.38 289 GLU A O 1
ATOM 2175 N N . PRO A 1 290 ? -8.087 -6.579 -2.133 1.00 79.44 290 PRO A N 1
ATOM 2176 C CA . PRO A 1 290 ? -8.869 -5.752 -3.059 1.00 79.44 290 PRO A CA 1
ATOM 2177 C C . PRO A 1 290 ? -8.048 -5.134 -4.202 1.00 79.44 290 PRO A C 1
ATOM 2179 O O . PRO A 1 290 ? -8.561 -4.933 -5.303 1.00 79.44 290 PRO A O 1
ATOM 2182 N N . VAL A 1 291 ? -6.774 -4.810 -3.957 1.00 84.69 291 VAL A N 1
ATOM 2183 C CA . VAL A 1 291 ? -5.872 -4.277 -4.988 1.00 84.69 291 VAL A CA 1
ATOM 2184 C C . VAL A 1 291 ? -5.434 -5.400 -5.920 1.00 84.69 291 VAL A C 1
ATOM 2186 O O . VAL A 1 291 ? -5.447 -5.218 -7.139 1.00 84.69 291 VAL A O 1
ATOM 2189 N N . ILE A 1 292 ? -5.089 -6.564 -5.366 1.00 88.75 292 ILE A N 1
ATOM 2190 C CA . ILE A 1 292 ? -4.732 -7.748 -6.152 1.00 88.75 292 ILE A CA 1
ATOM 2191 C C . ILE A 1 292 ? -5.872 -8.158 -7.084 1.00 88.75 292 ILE A C 1
ATOM 2193 O O . ILE A 1 292 ? -5.621 -8.375 -8.268 1.00 88.75 292 ILE A O 1
ATOM 2197 N N . ASP A 1 293 ? -7.114 -8.156 -6.610 1.00 85.56 293 ASP A N 1
ATOM 2198 C CA . ASP A 1 293 ? -8.293 -8.482 -7.419 1.00 85.56 293 ASP A CA 1
ATOM 2199 C C . ASP A 1 293 ? -8.488 -7.519 -8.595 1.00 85.56 293 ASP A C 1
ATOM 2201 O O . ASP A 1 293 ? -8.917 -7.907 -9.684 1.00 85.56 293 ASP A O 1
ATOM 2205 N N . ILE A 1 294 ? -8.187 -6.232 -8.408 1.00 85.50 294 ILE A N 1
ATOM 2206 C CA . ILE A 1 294 ? -8.235 -5.246 -9.496 1.00 85.50 294 ILE A CA 1
ATOM 2207 C C . ILE A 1 294 ? -7.111 -5.510 -10.493 1.00 85.50 294 ILE A C 1
ATOM 2209 O O . ILE A 1 294 ? -7.358 -5.533 -11.699 1.00 85.50 294 ILE A O 1
ATOM 2213 N N . ARG A 1 295 ? -5.887 -5.745 -10.010 1.00 93.44 295 ARG A N 1
ATOM 2214 C CA . ARG A 1 295 ? -4.743 -6.060 -10.875 1.00 93.44 295 ARG A CA 1
ATOM 2215 C C . ARG A 1 295 ? -5.007 -7.324 -11.691 1.00 93.44 295 ARG A C 1
ATOM 2217 O O . ARG A 1 295 ? -4.806 -7.295 -12.896 1.00 93.44 295 ARG A O 1
ATOM 2224 N N . ALA A 1 296 ? -5.517 -8.386 -11.072 1.00 89.44 296 ALA A N 1
ATOM 2225 C CA . ALA A 1 296 ? -5.820 -9.652 -11.738 1.00 89.44 296 ALA A CA 1
ATOM 2226 C C . ALA A 1 296 ? -6.880 -9.510 -12.843 1.00 89.44 296 ALA A C 1
ATOM 2228 O O . ALA A 1 296 ? -6.812 -10.204 -13.855 1.00 89.44 296 ALA A O 1
ATOM 2229 N N . ARG A 1 297 ? -7.849 -8.601 -12.673 1.00 87.75 297 ARG A N 1
ATOM 2230 C CA . ARG A 1 297 ? -8.897 -8.340 -13.674 1.00 87.75 297 ARG A CA 1
ATOM 2231 C C . ARG A 1 297 ? -8.452 -7.436 -14.820 1.00 87.75 297 ARG A C 1
ATOM 2233 O O . ARG A 1 297 ? -8.982 -7.569 -15.921 1.00 87.75 297 ARG A O 1
ATOM 2240 N N . LEU A 1 298 ? -7.547 -6.492 -14.556 1.00 89.56 298 LEU A N 1
ATOM 2241 C CA . LEU A 1 298 ? -7.262 -5.386 -15.480 1.00 89.56 298 LEU A CA 1
ATOM 2242 C C . LEU A 1 298 ? -5.859 -5.400 -16.085 1.00 89.56 298 LEU A C 1
ATOM 2244 O O . LEU A 1 298 ? -5.625 -4.749 -17.103 1.00 89.56 298 LEU A O 1
ATOM 2248 N N . LEU A 1 299 ? -4.912 -6.102 -15.469 1.00 92.38 299 LEU A N 1
ATOM 2249 C CA . LEU A 1 299 ? -3.534 -6.179 -15.936 1.00 92.38 299 LEU A CA 1
ATOM 2250 C C . LEU A 1 299 ? -3.223 -7.591 -16.443 1.00 92.38 299 LEU A C 1
ATOM 2252 O O . LEU A 1 299 ? -3.708 -8.573 -15.883 1.00 92.38 299 LEU A O 1
ATOM 2256 N N . PRO A 1 300 ? -2.373 -7.724 -17.478 1.00 93.50 300 PRO A N 1
ATOM 2257 C CA . PRO A 1 300 ? -1.844 -9.025 -17.866 1.00 93.50 300 PRO A CA 1
ATOM 2258 C C . PRO A 1 300 ? -1.131 -9.706 -16.693 1.00 93.50 300 PRO A C 1
ATOM 2260 O O . PRO A 1 300 ? -0.592 -9.029 -15.819 1.00 93.50 300 PRO A O 1
ATOM 2263 N N . THR A 1 301 ? -1.046 -11.037 -16.714 1.00 89.56 301 THR A N 1
ATOM 2264 C CA . THR A 1 301 ? -0.311 -11.822 -15.707 1.00 89.56 301 THR A CA 1
ATOM 2265 C C . THR A 1 301 ? 0.920 -12.479 -16.344 1.00 89.56 301 THR A C 1
ATOM 2267 O O . THR A 1 301 ? 0.827 -13.586 -16.876 1.00 89.56 301 THR A O 1
ATOM 2270 N N . PRO A 1 302 ? 2.083 -11.803 -16.368 1.00 91.94 302 PRO A N 1
ATOM 2271 C CA . PRO A 1 302 ? 3.320 -12.376 -16.886 1.00 91.94 302 PRO A CA 1
ATOM 2272 C C . PRO A 1 302 ? 3.775 -13.570 -16.043 1.00 91.94 302 PRO A C 1
ATOM 2274 O O . PRO A 1 302 ? 3.706 -13.528 -14.821 1.00 91.94 302 PRO A O 1
ATOM 2277 N N . ALA A 1 303 ? 4.358 -14.590 -16.678 1.00 91.25 303 ALA A N 1
ATOM 2278 C CA . ALA A 1 303 ? 4.833 -15.795 -15.985 1.00 91.25 303 ALA A CA 1
ATOM 2279 C C . ALA A 1 303 ? 5.916 -15.533 -14.915 1.00 91.25 303 ALA A C 1
ATOM 2281 O O . ALA A 1 303 ? 6.132 -16.364 -14.040 1.00 91.25 303 ALA A O 1
ATOM 2282 N N . ARG A 1 304 ? 6.613 -14.388 -14.990 1.00 94.56 304 ARG A N 1
ATOM 2283 C CA . ARG A 1 304 ? 7.649 -13.976 -14.025 1.00 94.56 304 ARG A CA 1
ATOM 2284 C C . ARG A 1 304 ? 7.108 -13.161 -12.846 1.00 94.56 304 ARG A C 1
ATOM 2286 O O . ARG A 1 304 ? 7.902 -12.751 -12.002 1.00 94.56 304 ARG A O 1
ATOM 2293 N N . VAL A 1 305 ? 5.798 -12.918 -12.800 1.00 96.31 305 VAL A N 1
ATOM 2294 C CA . VAL A 1 305 ? 5.124 -12.198 -11.717 1.00 96.31 305 VAL A CA 1
ATOM 2295 C C . VAL A 1 305 ? 4.419 -13.201 -10.809 1.00 96.31 305 VAL A C 1
ATOM 2297 O O . VAL A 1 305 ? 3.489 -13.884 -11.228 1.00 96.31 305 VAL A O 1
ATOM 2300 N N . SER A 1 306 ? 4.848 -13.243 -9.553 1.00 97.19 306 SER A N 1
ATOM 2301 C CA . SER A 1 306 ? 4.151 -13.907 -8.452 1.00 97.19 306 SER A CA 1
ATOM 2302 C C . SER A 1 306 ? 3.430 -12.871 -7.592 1.00 97.19 306 SER A C 1
ATOM 2304 O O . SER A 1 306 ? 3.800 -11.695 -7.580 1.00 97.19 306 SER A O 1
ATOM 2306 N N . VAL A 1 307 ? 2.405 -13.301 -6.856 1.00 96.62 307 VAL A N 1
ATOM 2307 C CA . VAL A 1 307 ? 1.543 -12.408 -6.072 1.00 96.62 307 VAL A CA 1
ATOM 2308 C C . VAL A 1 307 ? 1.328 -12.950 -4.659 1.00 96.62 307 VAL A C 1
ATOM 2310 O O . VAL A 1 307 ? 1.017 -14.127 -4.494 1.00 96.62 307 VAL A O 1
ATOM 2313 N N . CYS A 1 308 ? 1.425 -12.071 -3.661 1.00 95.31 308 CYS A N 1
ATOM 2314 C CA . CYS A 1 308 ? 0.977 -12.289 -2.287 1.00 95.31 308 CYS A CA 1
ATOM 2315 C C . CYS A 1 308 ? -0.130 -11.276 -1.951 1.00 95.31 308 CYS A C 1
ATOM 2317 O O . CYS A 1 308 ? 0.137 -10.079 -1.826 1.00 95.31 308 CYS A O 1
ATOM 2319 N N . ALA A 1 309 ? -1.368 -11.759 -1.808 1.00 91.50 309 ALA A N 1
ATOM 2320 C CA . ALA A 1 309 ? -2.533 -10.952 -1.441 1.00 91.50 309 ALA A CA 1
ATOM 2321 C C . ALA A 1 309 ? -2.608 -10.757 0.082 1.00 91.50 309 ALA A C 1
ATOM 2323 O O . ALA A 1 309 ? -3.375 -11.420 0.773 1.00 91.50 309 ALA A O 1
ATOM 2324 N N . GLN A 1 310 ? -1.761 -9.880 0.616 1.00 85.31 310 GLN A N 1
ATOM 2325 C CA . GLN A 1 310 ? -1.640 -9.623 2.048 1.00 85.31 310 GLN A CA 1
ATOM 2326 C C . GLN A 1 310 ? -1.047 -8.242 2.348 1.00 85.31 310 GLN A C 1
ATOM 2328 O O . GLN A 1 310 ? -0.553 -7.529 1.476 1.00 85.31 310 GLN A O 1
ATOM 2333 N N . SER A 1 311 ? -1.064 -7.865 3.626 1.00 90.19 311 SER A N 1
ATOM 2334 C CA . SER A 1 311 ? -0.375 -6.664 4.100 1.00 90.19 311 SER A CA 1
ATOM 2335 C C . SER A 1 311 ? 1.144 -6.811 3.980 1.00 90.19 311 SER A C 1
ATOM 2337 O O . SER A 1 311 ? 1.695 -7.857 4.309 1.00 90.19 311 SER A O 1
ATOM 2339 N N . ALA A 1 312 ? 1.851 -5.730 3.634 1.00 90.44 312 ALA A N 1
ATOM 2340 C CA . ALA A 1 312 ? 3.317 -5.693 3.702 1.00 90.44 312 ALA A CA 1
ATOM 2341 C C . ALA A 1 312 ? 3.859 -5.916 5.133 1.00 90.44 312 ALA A C 1
ATOM 2343 O O . ALA A 1 312 ? 5.019 -6.293 5.294 1.00 90.44 312 ALA A O 1
ATOM 2344 N N . LEU A 1 313 ? 3.020 -5.693 6.156 1.00 89.44 313 LEU A N 1
ATOM 2345 C CA . LEU A 1 313 ? 3.327 -5.948 7.569 1.00 89.44 313 LEU A CA 1
ATOM 2346 C C . LEU A 1 313 ? 3.110 -7.409 7.992 1.00 89.44 313 LEU A C 1
ATOM 2348 O O . LEU A 1 313 ? 3.490 -7.777 9.099 1.00 89.44 313 LEU A O 1
ATOM 2352 N N . ASP A 1 314 ? 2.501 -8.234 7.140 1.00 89.88 314 ASP A N 1
ATOM 2353 C CA . ASP A 1 314 ? 2.533 -9.686 7.293 1.00 89.88 314 ASP A CA 1
ATOM 2354 C C . ASP A 1 314 ? 3.787 -10.202 6.590 1.00 89.88 314 ASP A C 1
ATOM 2356 O O . ASP A 1 314 ? 3.810 -10.332 5.370 1.00 89.88 314 ASP A O 1
ATOM 2360 N N . TYR A 1 315 ? 4.847 -10.476 7.348 1.00 95.12 315 TYR A N 1
ATOM 2361 C CA . TYR A 1 315 ? 6.158 -10.810 6.788 1.00 95.12 315 TYR A CA 1
ATOM 2362 C C . TYR A 1 315 ? 6.247 -12.198 6.138 1.00 95.12 315 TYR A C 1
ATOM 2364 O O . TYR A 1 315 ? 7.301 -12.534 5.600 1.00 95.12 315 TYR A O 1
ATOM 2372 N N . SER A 1 316 ? 5.171 -12.994 6.117 1.00 94.12 316 SER A N 1
ATOM 2373 C CA . SER A 1 316 ? 5.164 -14.300 5.438 1.00 94.12 316 SER A CA 1
ATOM 2374 C C . SER A 1 316 ? 5.436 -14.208 3.928 1.00 94.12 316 SER A C 1
ATOM 2376 O O . SER A 1 316 ? 5.964 -15.154 3.346 1.00 94.12 316 SER A O 1
ATOM 2378 N N . TRP A 1 317 ? 5.207 -13.049 3.288 1.00 96.75 317 TRP A N 1
ATOM 2379 C CA . TRP A 1 317 ? 5.586 -12.820 1.883 1.00 96.75 317 TRP A CA 1
ATOM 2380 C C . TRP A 1 317 ? 7.091 -12.993 1.656 1.00 96.75 317 TRP A C 1
ATOM 2382 O O . TRP A 1 317 ? 7.523 -13.326 0.551 1.00 96.75 317 TRP A O 1
ATOM 2392 N N . MET A 1 318 ? 7.908 -12.786 2.693 1.00 97.88 318 MET A N 1
ATOM 2393 C CA . MET A 1 318 ? 9.354 -12.942 2.605 1.00 97.88 318 MET A CA 1
ATOM 2394 C C . MET A 1 318 ? 9.773 -14.390 2.349 1.00 97.88 318 MET A C 1
ATOM 2396 O O . MET A 1 318 ? 10.851 -14.618 1.801 1.00 97.88 318 MET A O 1
ATOM 2400 N N . ASP A 1 319 ? 8.941 -15.363 2.721 1.00 95.88 319 ASP A N 1
ATOM 2401 C CA . ASP A 1 319 ? 9.201 -16.785 2.486 1.00 95.88 319 ASP A CA 1
ATOM 2402 C C . ASP A 1 319 ? 8.960 -17.181 1.021 1.00 95.88 319 ASP A C 1
ATOM 2404 O O . ASP A 1 319 ? 9.456 -18.208 0.561 1.00 95.88 319 ASP A O 1
ATOM 2408 N N . CYS A 1 320 ? 8.265 -16.334 0.256 1.00 93.50 320 CYS A N 1
ATOM 2409 C CA . CYS A 1 320 ? 8.067 -16.497 -1.184 1.00 93.50 320 CYS A CA 1
ATOM 2410 C C . CYS A 1 320 ? 9.231 -15.936 -2.022 1.00 93.50 320 CYS A C 1
ATOM 2412 O O . CYS A 1 320 ? 9.221 -16.063 -3.249 1.00 93.50 320 CYS A O 1
ATOM 2414 N N . VAL A 1 321 ? 10.223 -15.297 -1.393 1.00 97.00 321 VAL A N 1
ATOM 2415 C CA . VAL A 1 321 ? 11.348 -14.656 -2.082 1.00 97.00 321 VAL A CA 1
ATOM 2416 C C . VAL A 1 321 ? 12.556 -15.585 -2.082 1.00 97.00 321 VAL A C 1
ATOM 2418 O O . VAL A 1 321 ? 13.095 -15.917 -1.032 1.00 97.00 321 VAL A O 1
ATOM 2421 N N . ASP A 1 322 ? 13.043 -15.939 -3.270 1.00 93.50 322 ASP A N 1
ATOM 2422 C CA . ASP A 1 322 ? 14.356 -16.567 -3.425 1.00 93.50 322 ASP A CA 1
ATOM 2423 C C . ASP A 1 322 ? 15.444 -15.477 -3.512 1.00 93.50 322 ASP A C 1
ATOM 2425 O O . ASP A 1 322 ? 15.463 -14.712 -4.490 1.00 93.50 322 ASP A O 1
ATOM 2429 N N . PRO A 1 323 ? 16.351 -15.391 -2.516 1.00 94.56 323 PRO A N 1
ATOM 2430 C CA . PRO A 1 323 ? 17.359 -14.343 -2.447 1.00 94.56 323 PRO A CA 1
ATOM 2431 C C . PRO A 1 323 ? 18.641 -14.662 -3.227 1.00 94.56 323 PRO A C 1
ATOM 2433 O O . PRO A 1 323 ? 19.522 -13.806 -3.303 1.00 94.56 323 PRO A O 1
ATOM 2436 N N . SER A 1 324 ? 18.781 -15.863 -3.802 1.00 93.88 324 SER A N 1
ATOM 2437 C CA . SER A 1 324 ? 20.038 -16.333 -4.413 1.00 93.88 324 SER A CA 1
ATOM 2438 C C . SER A 1 324 ? 20.539 -15.453 -5.566 1.00 93.88 324 SER A C 1
ATOM 2440 O O . SER A 1 324 ? 21.746 -15.287 -5.736 1.00 93.88 324 SER A O 1
ATOM 2442 N N . GLY A 1 325 ? 19.621 -14.850 -6.327 1.00 94.00 325 GLY A N 1
ATOM 2443 C CA . GLY A 1 325 ? 19.921 -13.919 -7.420 1.00 94.00 325 GLY A CA 1
ATOM 2444 C C . GLY A 1 325 ? 20.075 -12.457 -6.990 1.00 94.00 325 GLY A C 1
ATOM 2445 O O . GLY A 1 325 ? 20.363 -11.614 -7.834 1.00 94.00 325 GLY A O 1
ATOM 2446 N N . GLY A 1 326 ? 19.886 -12.139 -5.706 1.00 97.06 326 GLY A N 1
ATOM 2447 C CA . GLY A 1 326 ? 19.731 -10.776 -5.193 1.00 97.06 326 GLY A CA 1
ATOM 2448 C C . GLY A 1 326 ? 18.263 -10.386 -4.993 1.00 97.06 326 GLY A C 1
ATOM 2449 O O . GLY A 1 326 ? 17.356 -10.970 -5.589 1.00 97.06 326 GLY A O 1
ATOM 2450 N N . VAL A 1 327 ? 18.032 -9.388 -4.138 1.00 98.44 327 VAL A N 1
ATOM 2451 C CA . VAL A 1 327 ? 16.693 -8.897 -3.783 1.00 98.44 327 VAL A CA 1
ATOM 2452 C C . VAL A 1 327 ? 16.672 -7.377 -3.859 1.00 98.44 327 VAL A C 1
ATOM 2454 O O . VAL A 1 327 ? 17.483 -6.703 -3.217 1.00 98.44 327 VAL A O 1
ATOM 2457 N N . PHE A 1 328 ? 15.729 -6.843 -4.631 1.00 98.56 328 PHE A N 1
ATOM 2458 C CA . PHE A 1 328 ? 15.474 -5.410 -4.729 1.00 98.56 328 PHE A CA 1
ATOM 2459 C C . PHE A 1 328 ? 14.045 -5.113 -4.286 1.00 98.56 328 PHE A C 1
ATOM 2461 O O . PHE A 1 328 ? 13.092 -5.520 -4.939 1.00 98.56 328 PHE A O 1
ATOM 2468 N N . ILE A 1 329 ? 13.884 -4.422 -3.167 1.00 98.81 329 ILE A N 1
ATOM 2469 C CA . ILE A 1 329 ? 12.585 -4.133 -2.566 1.00 98.81 329 ILE A CA 1
ATOM 2470 C C . ILE A 1 329 ? 12.203 -2.701 -2.912 1.00 98.81 329 ILE A C 1
ATOM 2472 O O . ILE A 1 329 ? 12.984 -1.776 -2.706 1.00 98.81 329 ILE A O 1
ATOM 2476 N N . THR A 1 330 ? 10.990 -2.503 -3.403 1.00 98.44 330 THR A N 1
ATOM 2477 C CA . THR A 1 330 ? 10.407 -1.183 -3.634 1.00 98.44 330 THR A CA 1
ATOM 2478 C C . THR A 1 330 ? 9.238 -0.979 -2.682 1.00 98.44 330 THR A C 1
ATOM 2480 O O . THR A 1 330 ? 8.377 -1.844 -2.550 1.00 98.44 330 THR A O 1
ATOM 2483 N N . ALA 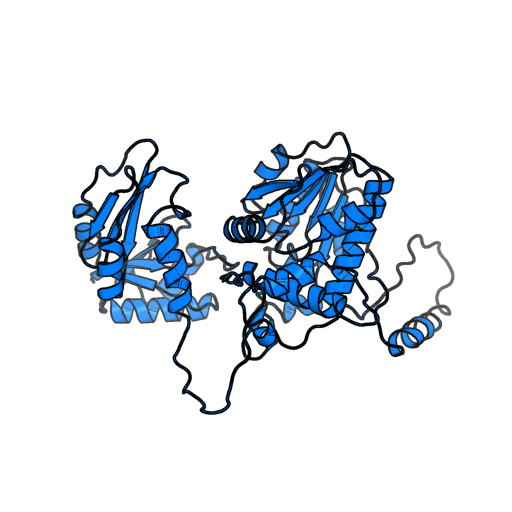A 1 331 ? 9.227 0.164 -2.004 1.00 97.00 331 ALA A N 1
ATOM 2484 C CA . ALA A 1 331 ? 8.127 0.625 -1.164 1.00 97.00 331 ALA A CA 1
ATOM 2485 C C . ALA A 1 331 ? 7.699 2.025 -1.632 1.00 97.00 331 ALA A C 1
ATOM 2487 O O . ALA A 1 331 ? 7.798 3.002 -0.886 1.00 97.00 331 ALA A O 1
ATOM 2488 N N . GLU A 1 332 ? 7.293 2.123 -2.904 1.00 95.25 332 GLU A N 1
ATOM 2489 C CA . GLU A 1 332 ? 6.838 3.375 -3.512 1.00 95.25 332 GLU A CA 1
ATOM 2490 C C . GLU A 1 332 ? 5.435 3.714 -3.019 1.00 95.25 332 GLU A C 1
ATOM 2492 O O . GLU A 1 332 ? 4.482 2.981 -3.262 1.00 95.25 332 GLU A O 1
ATOM 2497 N N . GLY A 1 333 ? 5.269 4.860 -2.375 1.00 90.94 333 GLY A N 1
ATOM 2498 C CA . GLY A 1 333 ? 3.959 5.266 -1.909 1.00 90.94 333 GLY A CA 1
ATOM 2499 C C . GLY A 1 333 ? 3.519 4.573 -0.619 1.00 90.94 333 GLY A C 1
ATOM 2500 O O . GLY A 1 333 ? 2.344 4.678 -0.298 1.00 90.94 333 GLY A O 1
ATOM 2501 N N . LEU A 1 334 ? 4.403 3.872 0.104 1.00 93.62 334 LEU A N 1
ATOM 2502 C CA . LEU A 1 334 ? 4.011 2.999 1.220 1.00 93.62 334 LEU A CA 1
ATOM 2503 C C . LEU A 1 334 ? 4.391 3.554 2.596 1.00 93.62 334 LEU A C 1
ATOM 2505 O O . LEU A 1 334 ? 3.514 3.849 3.406 1.00 93.62 334 LEU A O 1
ATOM 2509 N N . LEU A 1 335 ? 5.694 3.686 2.879 1.00 91.06 335 LEU A N 1
ATOM 2510 C CA . LEU A 1 335 ? 6.179 3.843 4.259 1.00 91.06 335 LEU A CA 1
ATOM 2511 C C . LEU A 1 335 ? 5.602 5.067 4.970 1.00 91.06 335 LEU A C 1
ATOM 2513 O O . LEU A 1 335 ? 5.370 5.021 6.172 1.00 91.06 335 LEU A O 1
ATOM 2517 N N . MET A 1 336 ? 5.336 6.147 4.235 1.00 86.62 336 MET A N 1
ATOM 2518 C CA . MET A 1 336 ? 4.773 7.377 4.794 1.00 86.62 336 MET A CA 1
ATOM 2519 C C . MET A 1 336 ? 3.377 7.207 5.405 1.00 86.62 336 MET A C 1
ATOM 2521 O O . MET A 1 336 ? 3.013 8.022 6.249 1.00 86.62 336 MET A O 1
ATOM 2525 N N . TYR A 1 337 ? 2.620 6.176 5.010 1.00 81.44 337 TYR A N 1
ATOM 2526 C CA . TYR A 1 337 ? 1.288 5.861 5.545 1.00 81.44 337 TYR A CA 1
ATOM 2527 C C . TYR A 1 337 ? 1.319 4.906 6.746 1.00 81.44 337 TYR A C 1
ATOM 2529 O O . TYR A 1 337 ? 0.291 4.698 7.388 1.00 81.44 337 TYR A O 1
ATOM 2537 N N . LEU A 1 338 ? 2.478 4.325 7.062 1.00 81.19 338 LEU A N 1
ATOM 2538 C CA . LEU A 1 338 ? 2.651 3.420 8.197 1.00 81.19 338 LEU A CA 1
ATOM 2539 C C . LEU A 1 338 ? 3.006 4.198 9.462 1.00 81.19 338 LEU A C 1
ATOM 2541 O O . LEU A 1 338 ? 3.641 5.252 9.392 1.00 81.19 338 LEU A O 1
ATOM 2545 N N . GLN A 1 339 ? 2.661 3.657 10.632 1.00 81.88 339 GLN A N 1
ATOM 2546 C CA . GLN A 1 339 ? 3.170 4.219 11.884 1.00 81.88 339 GLN A CA 1
ATOM 2547 C C . GLN A 1 339 ? 4.706 4.124 11.922 1.00 81.88 339 GLN A C 1
ATOM 2549 O O . GLN A 1 339 ? 5.265 3.182 11.350 1.00 81.88 339 GLN A O 1
ATOM 2554 N N . PRO A 1 340 ? 5.412 5.060 12.585 1.00 82.44 340 PRO A N 1
ATOM 2555 C CA . PRO A 1 340 ? 6.872 5.071 12.595 1.00 82.44 340 PRO A CA 1
ATOM 2556 C C . PRO A 1 340 ? 7.506 3.746 13.018 1.00 82.44 340 PRO A C 1
ATOM 2558 O O . PRO A 1 340 ? 8.481 3.308 12.409 1.00 82.44 340 PRO A O 1
ATOM 2561 N N . GLU A 1 341 ? 6.927 3.082 14.014 1.00 80.69 341 GLU A N 1
ATOM 2562 C CA . GLU A 1 341 ? 7.403 1.799 14.525 1.00 80.69 341 GLU A CA 1
ATOM 2563 C C . GLU A 1 341 ? 7.216 0.688 13.487 1.00 80.69 341 GLU A C 1
ATOM 2565 O O . GLU A 1 341 ? 8.105 -0.136 13.308 1.00 80.69 341 GLU A O 1
ATOM 2570 N N . GLN A 1 342 ? 6.099 0.697 12.754 1.00 84.75 342 GLN A N 1
ATOM 2571 C CA . GLN A 1 342 ? 5.815 -0.268 11.689 1.00 84.75 342 GLN A CA 1
ATOM 2572 C C . GLN A 1 342 ? 6.738 -0.064 10.483 1.00 84.75 342 GLN A C 1
ATOM 2574 O O . GLN A 1 342 ? 7.258 -1.034 9.940 1.00 84.75 342 GLN A O 1
ATOM 2579 N N . ALA A 1 343 ? 6.971 1.187 10.074 1.00 90.56 343 ALA A N 1
ATOM 2580 C CA . ALA A 1 343 ? 7.865 1.499 8.962 1.00 90.56 343 ALA A CA 1
ATOM 2581 C C . ALA A 1 343 ? 9.314 1.090 9.269 1.00 90.56 343 ALA A C 1
ATOM 2583 O O . ALA A 1 343 ? 9.971 0.462 8.440 1.00 90.56 343 ALA A O 1
ATOM 2584 N N . LEU A 1 344 ? 9.805 1.412 10.472 1.00 91.75 344 LEU A N 1
ATOM 2585 C CA . LEU A 1 344 ? 11.147 1.025 10.911 1.00 91.75 344 LEU A CA 1
ATOM 2586 C C . LEU A 1 344 ? 11.268 -0.489 11.125 1.00 91.75 344 LEU A C 1
ATOM 2588 O O . LEU A 1 344 ? 12.294 -1.058 10.758 1.00 91.75 344 LEU A O 1
ATOM 2592 N N . ALA A 1 345 ? 10.230 -1.148 11.653 1.00 90.38 345 ALA A N 1
ATOM 2593 C CA . ALA A 1 345 ? 10.199 -2.604 11.774 1.00 90.38 345 ALA A CA 1
ATOM 2594 C C . ALA A 1 345 ? 10.272 -3.278 10.400 1.00 90.38 345 ALA A C 1
ATOM 2596 O O . ALA A 1 345 ? 11.118 -4.141 10.204 1.00 90.38 345 ALA A O 1
ATOM 2597 N N . LEU A 1 346 ? 9.480 -2.830 9.422 1.00 95.25 346 LEU A N 1
ATOM 2598 C CA . LEU A 1 346 ? 9.523 -3.369 8.062 1.00 95.25 346 LEU A CA 1
ATOM 2599 C C . LEU A 1 346 ? 10.921 -3.223 7.434 1.00 95.25 346 LEU A C 1
ATOM 2601 O O . LEU A 1 346 ? 11.439 -4.182 6.863 1.00 95.25 346 LEU A O 1
ATOM 2605 N N . ILE A 1 347 ? 11.557 -2.053 7.578 1.00 96.19 347 ILE A N 1
ATOM 2606 C CA . ILE A 1 347 ? 12.940 -1.829 7.122 1.00 96.19 347 ILE A CA 1
ATOM 2607 C C . ILE A 1 347 ? 13.908 -2.806 7.814 1.00 96.19 347 ILE A C 1
ATOM 2609 O O . ILE A 1 347 ? 14.754 -3.409 7.150 1.00 96.19 347 ILE A O 1
ATOM 2613 N N . SER A 1 348 ? 13.788 -2.967 9.135 1.00 94.81 348 SER A N 1
ATOM 2614 C CA . SER A 1 348 ? 14.643 -3.852 9.933 1.00 94.81 348 SER A CA 1
ATOM 2615 C C . SER A 1 348 ? 14.506 -5.317 9.516 1.00 94.81 348 SER A C 1
ATOM 2617 O O . SER A 1 348 ? 15.508 -6.002 9.321 1.00 94.81 348 SER A O 1
ATOM 2619 N N . GLU A 1 349 ? 13.279 -5.788 9.324 1.00 96.88 349 GLU A N 1
ATOM 2620 C CA . GLU A 1 349 ? 12.984 -7.167 8.926 1.00 96.88 349 GLU A CA 1
ATOM 2621 C C . GLU A 1 349 ? 13.496 -7.454 7.511 1.00 96.88 349 GLU A C 1
ATOM 2623 O O . GLU A 1 349 ? 14.134 -8.480 7.274 1.00 96.88 349 GLU A O 1
ATOM 2628 N N . CYS A 1 350 ? 13.345 -6.500 6.584 1.00 97.25 350 CYS A N 1
ATOM 2629 C CA . CYS A 1 350 ? 13.949 -6.603 5.254 1.00 97.25 350 CYS A CA 1
ATOM 2630 C C . CYS A 1 350 ? 15.481 -6.706 5.329 1.00 97.25 350 CYS A C 1
ATOM 2632 O O . CYS A 1 350 ? 16.077 -7.545 4.650 1.00 97.25 350 CYS A O 1
ATOM 2634 N N . ALA A 1 351 ? 16.125 -5.878 6.160 1.00 95.25 351 ALA A N 1
ATOM 2635 C CA . ALA A 1 351 ? 17.578 -5.889 6.331 1.00 95.25 351 ALA A CA 1
ATOM 2636 C C . ALA A 1 351 ? 18.087 -7.206 6.943 1.00 95.25 351 ALA A C 1
ATOM 2638 O O . ALA A 1 351 ? 19.161 -7.685 6.570 1.00 95.25 351 ALA A O 1
ATOM 2639 N N . GLN A 1 352 ? 17.316 -7.805 7.854 1.00 94.12 352 GLN A N 1
ATOM 2640 C CA . GLN A 1 352 ? 17.644 -9.083 8.479 1.00 94.12 352 GLN A CA 1
ATOM 2641 C C . GLN A 1 352 ? 17.434 -10.268 7.530 1.00 94.12 352 GLN A C 1
ATOM 2643 O O . GLN A 1 352 ? 18.297 -11.146 7.447 1.00 94.12 352 GLN A O 1
ATOM 2648 N N . LYS A 1 353 ? 16.303 -10.310 6.819 1.00 96.12 353 LYS A N 1
ATOM 2649 C CA . LYS A 1 353 ? 15.924 -11.440 5.960 1.00 96.12 353 LYS A CA 1
ATOM 2650 C C . LYS A 1 353 ? 16.704 -11.481 4.648 1.00 96.12 353 LYS A C 1
ATOM 2652 O O . LYS A 1 353 ? 16.998 -12.570 4.157 1.00 96.12 353 LYS A O 1
ATOM 2657 N N . PHE A 1 354 ? 17.080 -10.323 4.101 1.00 96.38 354 PHE A N 1
ATOM 2658 C CA . PHE A 1 354 ? 17.730 -10.227 2.790 1.00 96.38 354 PHE A CA 1
ATOM 2659 C C . PHE A 1 354 ? 19.132 -9.595 2.850 1.00 96.38 354 PHE A C 1
ATOM 2661 O O . PHE A 1 354 ? 19.347 -8.503 2.309 1.00 96.38 354 PHE A O 1
ATOM 2668 N N . PRO A 1 355 ? 20.133 -10.272 3.450 1.00 92.44 355 PRO A N 1
ATOM 2669 C CA . PRO A 1 355 ? 21.519 -9.818 3.398 1.00 92.44 355 PRO A CA 1
ATOM 2670 C C . PRO A 1 355 ? 21.996 -9.591 1.955 1.00 92.44 355 PRO A C 1
ATOM 2672 O O . PRO A 1 355 ? 21.855 -10.458 1.097 1.00 92.44 355 PRO A O 1
ATOM 2675 N N . GLY A 1 356 ? 22.579 -8.421 1.681 1.00 91.38 356 GLY A N 1
ATOM 2676 C CA . GLY A 1 356 ? 23.028 -8.034 0.333 1.00 91.38 356 GLY A CA 1
ATOM 2677 C C . GLY A 1 356 ? 21.922 -7.497 -0.588 1.00 91.38 356 GLY A C 1
ATOM 2678 O O . GLY A 1 356 ? 22.224 -7.032 -1.691 1.00 91.38 356 GLY A O 1
ATOM 2679 N N . GLY A 1 357 ? 20.665 -7.509 -0.138 1.00 96.00 357 GLY A N 1
ATOM 2680 C CA . GLY A 1 357 ? 19.551 -6.854 -0.813 1.00 96.00 357 GLY A CA 1
ATOM 2681 C C . GLY A 1 357 ? 19.623 -5.326 -0.747 1.00 96.00 357 GLY A C 1
ATOM 2682 O O . GLY A 1 357 ? 20.437 -4.740 -0.027 1.00 96.00 357 GLY A O 1
ATOM 2683 N N . GLN A 1 358 ? 18.767 -4.668 -1.523 1.00 97.94 358 GLN A N 1
ATOM 2684 C CA . GLN A 1 358 ? 18.562 -3.219 -1.473 1.00 97.94 358 GLN A CA 1
ATOM 2685 C C . GLN A 1 358 ? 17.071 -2.922 -1.344 1.00 97.94 358 GLN A C 1
ATOM 2687 O O . GLN A 1 358 ? 16.257 -3.592 -1.969 1.00 97.94 358 GLN A O 1
ATOM 2692 N N . MET A 1 359 ? 16.726 -1.913 -0.550 1.00 98.00 359 MET A N 1
ATOM 2693 C CA . MET A 1 359 ? 15.372 -1.379 -0.452 1.00 98.00 359 MET A CA 1
ATOM 2694 C C . MET A 1 359 ? 15.387 0.069 -0.930 1.00 98.00 359 MET A C 1
ATOM 2696 O O . MET A 1 359 ? 16.282 0.820 -0.553 1.00 98.00 359 MET A O 1
ATOM 2700 N N . LEU A 1 360 ? 14.399 0.432 -1.740 1.00 97.81 360 LEU A N 1
ATOM 2701 C CA . LEU A 1 360 ? 14.151 1.784 -2.214 1.00 97.81 360 LEU A CA 1
ATOM 2702 C C . LEU A 1 360 ? 12.780 2.241 -1.723 1.00 97.81 360 LEU A C 1
ATOM 2704 O O . LEU A 1 360 ? 11.775 1.556 -1.940 1.00 97.81 360 LEU A O 1
ATOM 2708 N N . PHE A 1 361 ? 12.724 3.403 -1.088 1.00 96.12 361 PHE A N 1
ATOM 2709 C CA . PHE A 1 361 ? 11.477 3.965 -0.577 1.00 96.12 361 PHE A CA 1
ATOM 2710 C C . PHE A 1 361 ? 11.437 5.482 -0.737 1.00 96.12 361 PHE A C 1
ATOM 2712 O O . PHE A 1 361 ? 12.462 6.144 -0.892 1.00 96.12 361 PHE A O 1
ATOM 2719 N N . ASP A 1 362 ? 10.237 6.054 -0.696 1.00 92.81 362 ASP A N 1
ATOM 2720 C CA . ASP A 1 362 ? 10.027 7.493 -0.770 1.00 92.81 362 ASP A CA 1
ATOM 2721 C C . ASP A 1 362 ? 9.370 8.034 0.504 1.00 92.81 362 ASP A C 1
ATOM 2723 O O . ASP A 1 362 ? 8.511 7.395 1.110 1.00 92.81 362 ASP A O 1
ATOM 2727 N N . LEU A 1 363 ? 9.792 9.224 0.937 1.00 87.06 363 LEU A N 1
ATOM 2728 C CA . LEU A 1 363 ? 9.233 9.900 2.109 1.00 87.06 363 LEU A CA 1
ATOM 2729 C C . LEU A 1 363 ? 8.986 11.380 1.824 1.00 87.06 363 LEU A C 1
ATOM 2731 O O . LEU A 1 363 ? 9.840 12.044 1.226 1.00 87.06 363 LEU A O 1
ATOM 2735 N N . PRO A 1 364 ? 7.874 11.954 2.310 1.00 79.31 364 PRO A N 1
ATOM 2736 C CA . PRO A 1 364 ? 7.673 13.392 2.242 1.00 79.31 364 PRO A CA 1
ATOM 2737 C C . PRO A 1 364 ? 8.715 14.129 3.105 1.00 79.31 364 PRO A C 1
ATOM 2739 O O . PRO A 1 364 ? 9.219 13.565 4.080 1.00 79.31 364 PRO A O 1
ATOM 2742 N N . PRO A 1 365 ? 9.048 15.401 2.808 1.00 73.38 365 PRO A N 1
ATOM 2743 C CA . PRO A 1 365 ? 9.891 16.227 3.652 1.00 73.38 365 PRO A CA 1
ATOM 2744 C C . PRO A 1 365 ? 9.378 16.252 5.084 1.00 73.38 365 PRO A C 1
ATOM 2746 O O . PRO A 1 365 ? 8.181 16.304 5.339 1.00 73.38 365 PRO A O 1
ATOM 2749 N N . ARG A 1 366 ? 10.292 16.296 6.046 1.00 72.62 366 ARG A N 1
ATOM 2750 C CA . ARG A 1 366 ? 9.933 16.153 7.459 1.00 72.62 366 ARG A CA 1
ATOM 2751 C C . ARG A 1 366 ? 9.007 17.250 7.994 1.00 72.62 366 ARG A C 1
ATOM 2753 O O . ARG A 1 366 ? 8.204 17.010 8.881 1.00 72.62 366 ARG A O 1
ATOM 2760 N N . TRP A 1 367 ? 9.116 18.461 7.455 1.00 63.53 367 TRP A N 1
ATOM 2761 C CA . TRP A 1 367 ? 8.207 19.554 7.797 1.00 63.53 367 TRP A CA 1
ATOM 2762 C C . TRP A 1 367 ? 6.800 19.325 7.232 1.00 63.53 367 TRP A C 1
ATOM 2764 O O . TRP A 1 367 ? 5.835 19.834 7.786 1.00 63.53 367 TRP A O 1
ATOM 2774 N N . PHE A 1 368 ? 6.672 18.544 6.157 1.00 66.81 368 PHE A N 1
ATOM 2775 C CA . PHE A 1 368 ? 5.405 18.249 5.498 1.00 66.81 368 PHE A CA 1
ATOM 2776 C C . PHE A 1 368 ? 4.530 17.325 6.348 1.00 66.81 368 PHE A C 1
ATOM 2778 O O . PHE A 1 368 ? 3.320 17.532 6.405 1.00 66.81 368 PHE A O 1
ATOM 2785 N N . THR A 1 369 ? 5.128 16.385 7.095 1.00 60.56 369 THR A N 1
ATOM 2786 C CA . THR A 1 369 ? 4.362 15.483 7.972 1.00 60.56 369 THR A CA 1
ATOM 2787 C C . THR A 1 369 ? 3.655 16.198 9.114 1.00 60.56 369 THR A C 1
ATOM 2789 O O . THR A 1 369 ? 2.597 15.748 9.537 1.00 60.56 369 THR A O 1
ATOM 2792 N N . LEU A 1 370 ? 4.173 17.343 9.578 1.00 60.91 370 LEU A N 1
ATOM 2793 C CA . LEU A 1 370 ? 3.500 18.183 10.578 1.00 60.91 370 LEU A CA 1
ATOM 2794 C C . LEU A 1 370 ? 2.159 18.724 10.063 1.00 60.91 370 LEU A C 1
ATOM 2796 O O . LEU A 1 370 ? 1.208 18.826 10.833 1.00 60.91 370 LEU A O 1
ATOM 2800 N N . PHE A 1 371 ? 2.071 19.022 8.765 1.00 58.50 371 PHE A N 1
ATOM 2801 C CA . PHE A 1 371 ? 0.865 19.556 8.128 1.00 58.50 371 PHE A CA 1
ATOM 2802 C C . PHE A 1 371 ? -0.044 18.467 7.551 1.00 58.50 371 PHE A C 1
ATOM 2804 O O . PHE A 1 371 ? -1.237 18.697 7.375 1.00 58.50 371 PHE A O 1
ATOM 2811 N N . SER A 1 372 ? 0.488 17.272 7.283 1.00 58.16 372 SER A N 1
ATOM 2812 C CA . SER A 1 372 ? -0.262 16.166 6.682 1.00 58.16 372 SER A CA 1
ATOM 2813 C C . SER A 1 372 ? -0.842 15.175 7.694 1.00 58.16 372 SER A C 1
ATOM 2815 O O . SER A 1 372 ? -1.364 14.141 7.283 1.00 58.16 372 SER A O 1
ATOM 2817 N N . ARG A 1 373 ? -0.788 15.465 9.005 1.00 57.94 373 ARG A N 1
ATOM 2818 C CA . ARG A 1 373 ? -1.350 14.599 10.067 1.00 57.94 373 ARG A CA 1
ATOM 2819 C C . ARG A 1 373 ? -2.855 14.390 9.959 1.00 57.94 373 ARG A C 1
ATOM 2821 O O . ARG A 1 373 ? -3.358 13.361 10.380 1.00 57.94 373 ARG A O 1
ATOM 2828 N N . LEU A 1 374 ? -3.559 15.361 9.386 1.00 56.34 374 LEU A N 1
ATOM 2829 C CA . LEU A 1 374 ? -4.995 15.275 9.147 1.00 56.34 374 LEU A CA 1
ATOM 2830 C C . LEU A 1 374 ? -5.318 14.825 7.720 1.00 56.34 374 LEU A C 1
ATOM 2832 O O . LEU A 1 374 ? -6.492 14.798 7.385 1.00 56.34 374 LEU A O 1
ATOM 2836 N N . GLY A 1 375 ? -4.332 14.492 6.879 1.00 58.22 375 GLY A N 1
ATOM 2837 C CA . GLY A 1 375 ? -4.512 14.269 5.440 1.00 58.22 375 GLY A CA 1
ATOM 2838 C C . GLY A 1 375 ? -4.572 15.568 4.622 1.00 58.22 375 GLY A C 1
ATOM 2839 O O . GLY A 1 375 ? -4.739 16.658 5.172 1.00 58.22 375 GLY A O 1
ATOM 2840 N N . ILE A 1 376 ? -4.427 15.471 3.298 1.00 67.19 376 ILE A N 1
ATOM 2841 C CA . ILE A 1 376 ? -4.273 16.631 2.396 1.00 67.19 376 ILE A CA 1
ATOM 2842 C C . ILE A 1 376 ? -5.348 16.622 1.317 1.00 67.19 376 ILE A C 1
ATOM 2844 O O . ILE A 1 376 ? -5.450 15.675 0.546 1.00 67.19 376 ILE A O 1
ATOM 2848 N N . ARG A 1 377 ? -6.119 17.706 1.202 1.00 72.00 377 ARG A N 1
ATOM 2849 C CA . ARG A 1 377 ? -7.071 17.869 0.094 1.00 72.00 377 ARG A CA 1
ATOM 2850 C C . ARG A 1 377 ? -6.332 18.193 -1.202 1.00 72.00 377 ARG A C 1
ATOM 2852 O O . ARG A 1 377 ? -5.661 19.219 -1.276 1.00 72.00 377 ARG A O 1
ATOM 2859 N N . THR A 1 378 ? -6.481 17.348 -2.220 1.00 71.38 378 THR A N 1
ATOM 2860 C CA . THR A 1 378 ? -6.002 17.649 -3.585 1.00 71.38 378 THR A CA 1
ATOM 2861 C C . THR A 1 378 ? -7.091 18.285 -4.439 1.00 71.38 378 THR A C 1
ATOM 2863 O O . THR A 1 378 ? -6.799 18.988 -5.402 1.00 71.38 378 THR A O 1
ATOM 2866 N N . SER A 1 379 ? -8.351 18.073 -4.064 1.00 72.75 379 SER A N 1
ATOM 2867 C CA . SER A 1 379 ? -9.521 18.681 -4.682 1.00 72.75 379 SER A CA 1
ATOM 2868 C C . SER A 1 379 ? -10.615 18.900 -3.630 1.00 72.75 379 SER A C 1
ATOM 2870 O O . SER A 1 379 ? -10.471 18.529 -2.463 1.00 72.75 379 SER A O 1
ATOM 2872 N N . LEU A 1 380 ? -11.748 19.470 -4.047 1.00 62.44 380 LEU A N 1
ATOM 2873 C CA . LEU A 1 380 ? -12.951 19.542 -3.210 1.00 62.44 380 LEU A CA 1
ATOM 2874 C C . LEU A 1 380 ? -13.565 18.161 -2.916 1.00 62.44 380 LEU A C 1
ATOM 2876 O O . LEU A 1 380 ? -14.344 18.039 -1.978 1.00 62.44 380 LEU A O 1
ATOM 2880 N N . ARG A 1 381 ? -13.219 17.142 -3.712 1.00 68.81 381 ARG A N 1
ATOM 2881 C CA . ARG A 1 381 ? -13.828 15.804 -3.714 1.00 68.81 381 ARG A CA 1
ATOM 2882 C C . ARG A 1 381 ? -12.867 14.691 -3.283 1.00 68.81 381 ARG A C 1
ATOM 2884 O O . ARG A 1 381 ? -13.261 13.533 -3.286 1.00 68.81 381 ARG A O 1
ATOM 2891 N N . TYR A 1 382 ? -11.618 15.013 -2.935 1.00 68.25 382 TYR A N 1
ATOM 2892 C CA . TYR A 1 382 ? -10.637 14.016 -2.509 1.00 68.25 382 TYR A CA 1
ATOM 2893 C C . TYR A 1 382 ? -9.623 14.554 -1.498 1.00 68.25 382 TYR A C 1
ATOM 2895 O O . TYR A 1 382 ? -9.131 15.685 -1.600 1.00 68.25 382 TYR A O 1
ATOM 2903 N N . LYS A 1 383 ? -9.281 13.696 -0.534 1.00 73.06 383 LYS A N 1
ATOM 2904 C CA . LYS A 1 383 ? -8.323 13.962 0.534 1.00 73.06 383 LYS A CA 1
ATOM 2905 C C . LYS A 1 383 ? -7.366 12.778 0.665 1.00 73.06 383 LYS A C 1
ATOM 2907 O O . LYS A 1 383 ? -7.782 11.690 1.038 1.00 73.06 383 LYS A O 1
ATOM 2912 N N . ILE A 1 384 ? -6.086 13.014 0.385 1.00 68.94 384 ILE A N 1
ATOM 2913 C CA . ILE A 1 384 ? -5.008 12.052 0.625 1.00 68.94 384 ILE A CA 1
ATOM 2914 C C . ILE A 1 384 ? -4.980 11.708 2.125 1.00 68.94 384 ILE A C 1
ATOM 2916 O O . ILE A 1 384 ? -5.070 12.638 2.941 1.00 68.94 384 ILE A O 1
ATOM 2920 N N . PRO A 1 385 ? -4.829 10.422 2.496 1.00 70.19 385 PRO A N 1
ATOM 2921 C CA . PRO A 1 385 ? -4.754 9.993 3.889 1.00 70.19 385 PRO A CA 1
ATOM 2922 C C . PRO A 1 385 ? -3.605 10.640 4.685 1.00 70.19 385 PRO A C 1
ATOM 2924 O O . PRO A 1 385 ? -2.652 11.170 4.104 1.00 70.19 385 PRO A O 1
ATOM 2927 N N . PRO A 1 386 ? -3.667 10.600 6.028 1.00 72.25 386 PRO A N 1
ATOM 2928 C CA . PRO A 1 386 ? -2.565 11.022 6.881 1.00 72.25 386 PRO A CA 1
ATOM 2929 C C . PRO A 1 386 ? -1.249 10.314 6.561 1.00 72.25 386 PRO A C 1
ATOM 2931 O O . PRO A 1 386 ? -1.229 9.113 6.312 1.00 72.25 386 PRO A O 1
ATOM 2934 N N . MET A 1 387 ? -0.143 11.055 6.636 1.00 78.56 387 MET A N 1
ATOM 2935 C CA . MET A 1 387 ? 1.210 10.521 6.430 1.00 78.56 387 MET A CA 1
ATOM 2936 C C . MET A 1 387 ? 2.041 10.662 7.717 1.00 78.56 387 MET A C 1
ATOM 2938 O O . MET A 1 387 ? 2.748 11.665 7.874 1.00 78.56 387 MET A O 1
ATOM 2942 N N . PRO A 1 388 ? 1.903 9.737 8.687 1.00 77.88 388 PRO A N 1
ATOM 2943 C CA . PRO A 1 388 ? 2.531 9.861 10.004 1.00 77.88 388 PRO A CA 1
ATOM 2944 C C . PRO A 1 388 ? 4.054 9.664 10.000 1.00 77.88 388 PRO A C 1
ATOM 2946 O O . PRO A 1 388 ? 4.719 10.135 10.927 1.00 77.88 388 PRO A O 1
ATOM 2949 N N . PHE A 1 389 ? 4.627 9.022 8.977 1.00 84.31 389 PHE A N 1
ATOM 2950 C CA . PHE A 1 389 ? 6.050 8.684 8.950 1.00 84.31 389 PHE A CA 1
ATOM 2951 C C . PHE A 1 389 ? 6.861 9.506 7.941 1.00 84.31 389 PHE A C 1
ATOM 2953 O O . PHE A 1 389 ? 6.497 9.681 6.779 1.00 84.31 389 PHE A O 1
ATOM 2960 N N . SER A 1 390 ? 8.007 10.013 8.401 1.00 87.12 390 SER A N 1
ATOM 2961 C CA . SER A 1 390 ? 9.044 10.632 7.573 1.00 87.12 390 SER A CA 1
ATOM 2962 C C . SER A 1 390 ? 10.366 10.698 8.335 1.00 87.12 390 SER A C 1
ATOM 2964 O O . SER A 1 390 ? 10.394 10.814 9.563 1.00 87.12 390 SER A O 1
ATOM 2966 N N . LEU A 1 391 ? 11.468 10.699 7.587 1.00 84.56 391 LEU A N 1
ATOM 2967 C CA . LEU A 1 391 ? 12.828 10.861 8.082 1.00 84.56 391 LEU A CA 1
ATOM 2968 C C . LEU A 1 391 ? 13.487 12.055 7.384 1.00 84.56 391 LEU A C 1
ATOM 2970 O O . LEU A 1 391 ? 13.368 12.228 6.166 1.00 84.56 391 LEU A O 1
ATOM 2974 N N . SER A 1 392 ? 14.272 12.853 8.110 1.00 84.81 392 SER A N 1
ATOM 2975 C CA . SER A 1 392 ? 15.224 13.759 7.446 1.00 84.81 392 SER A CA 1
ATOM 2976 C C . SER A 1 392 ? 16.344 12.958 6.775 1.00 84.81 392 SER A C 1
ATOM 2978 O O . SER A 1 392 ? 16.549 11.791 7.098 1.00 84.81 392 SER A O 1
ATOM 2980 N N . VAL A 1 393 ? 17.089 13.592 5.865 1.00 82.12 393 VAL A N 1
ATOM 2981 C CA . VAL A 1 393 ? 18.259 12.974 5.212 1.00 82.12 393 VAL A CA 1
ATOM 2982 C C . VAL A 1 393 ? 19.238 12.429 6.251 1.00 82.12 393 VAL A C 1
ATOM 2984 O O . VAL A 1 393 ? 19.614 11.266 6.190 1.00 82.12 393 VAL A O 1
ATOM 2987 N N . GLY A 1 394 ? 19.567 13.236 7.266 1.00 84.06 394 GLY A N 1
ATOM 2988 C CA . GLY A 1 394 ? 20.463 12.815 8.344 1.00 84.06 394 GLY A CA 1
ATOM 2989 C C . GLY A 1 394 ? 19.940 11.616 9.138 1.00 84.06 394 GLY A C 1
ATOM 2990 O O . GLY A 1 394 ? 20.717 10.737 9.473 1.00 84.06 394 GLY A O 1
ATOM 2991 N N . GLN A 1 395 ? 18.631 11.530 9.387 1.00 89.06 395 GLN A N 1
ATOM 2992 C CA . GLN A 1 395 ? 18.064 10.374 10.087 1.00 89.06 395 GLN A CA 1
ATOM 2993 C C . GLN A 1 395 ? 18.033 9.110 9.241 1.00 89.06 395 GLN A C 1
ATOM 2995 O O . GLN A 1 395 ? 18.241 8.032 9.776 1.00 89.06 395 GLN A O 1
ATOM 3000 N N . ALA A 1 396 ? 17.761 9.228 7.939 1.00 88.19 396 ALA A N 1
ATOM 3001 C CA . ALA A 1 396 ? 17.870 8.070 7.064 1.00 88.19 396 ALA A CA 1
ATOM 3002 C C . ALA A 1 396 ? 19.326 7.612 6.947 1.00 88.19 396 ALA A C 1
ATOM 3004 O O . ALA A 1 396 ? 19.581 6.419 7.028 1.00 88.19 396 ALA A O 1
ATOM 3005 N N . ALA A 1 397 ? 20.285 8.536 6.844 1.00 88.62 397 ALA A N 1
ATOM 3006 C CA . ALA A 1 397 ? 21.706 8.194 6.880 1.00 88.62 397 ALA A CA 1
ATOM 3007 C C . ALA A 1 397 ? 22.099 7.474 8.186 1.00 88.62 397 ALA A C 1
ATOM 3009 O O . ALA A 1 397 ? 22.890 6.533 8.157 1.00 88.62 397 ALA A O 1
ATOM 3010 N N . ASP A 1 398 ? 21.498 7.862 9.314 1.00 91.62 398 ASP A N 1
ATOM 3011 C CA . ASP A 1 398 ? 21.736 7.258 10.629 1.00 91.62 398 ASP A CA 1
ATOM 3012 C C . ASP A 1 398 ? 21.072 5.878 10.823 1.00 91.62 398 ASP A C 1
ATOM 3014 O O . ASP A 1 398 ? 21.320 5.198 11.821 1.00 91.62 398 ASP A O 1
ATOM 3018 N N . LEU A 1 399 ? 20.284 5.393 9.853 1.00 90.19 399 LEU A N 1
ATOM 3019 C CA . LEU A 1 399 ? 19.775 4.015 9.876 1.00 90.19 399 LEU A CA 1
ATOM 3020 C C . LEU A 1 399 ? 20.909 2.978 9.878 1.00 90.19 399 LEU A C 1
ATOM 3022 O O . LEU A 1 399 ? 20.740 1.906 10.446 1.00 90.19 399 LEU A O 1
ATOM 3026 N N . VAL A 1 400 ? 22.087 3.319 9.340 1.00 91.69 400 VAL A N 1
ATOM 3027 C CA . VAL A 1 400 ? 23.298 2.477 9.415 1.00 91.69 400 VAL A CA 1
ATOM 3028 C C . VAL A 1 400 ? 23.723 2.202 10.865 1.00 91.69 400 VAL A C 1
ATOM 3030 O O . VAL A 1 400 ? 24.283 1.146 11.151 1.00 91.69 400 VAL A O 1
ATOM 3033 N N . ASN A 1 401 ? 23.454 3.132 11.786 1.00 92.12 401 ASN A N 1
ATOM 3034 C CA . ASN A 1 401 ? 23.820 3.003 13.198 1.00 92.12 401 ASN A CA 1
ATOM 3035 C C . ASN A 1 401 ? 22.665 2.492 14.067 1.00 92.12 401 ASN A C 1
ATOM 3037 O O . ASN A 1 401 ? 22.902 1.933 15.135 1.00 92.12 401 ASN A O 1
ATOM 3041 N N . THR A 1 402 ? 21.421 2.710 13.635 1.00 92.31 402 THR A N 1
ATOM 3042 C CA . THR A 1 402 ? 20.222 2.458 14.450 1.00 92.31 402 THR A CA 1
ATOM 3043 C C . THR A 1 402 ? 19.474 1.183 14.074 1.00 92.31 402 THR A C 1
ATOM 3045 O O . THR A 1 402 ? 18.740 0.659 14.909 1.00 92.31 402 THR A O 1
ATOM 3048 N N . VAL A 1 403 ? 19.678 0.646 12.867 1.00 89.94 403 VAL A N 1
ATOM 3049 C CA . VAL A 1 403 ? 19.024 -0.583 12.396 1.00 89.94 403 VAL A CA 1
ATOM 3050 C C . VAL A 1 403 ? 20.079 -1.639 12.049 1.00 89.94 403 VAL A C 1
ATOM 3052 O O . VAL A 1 403 ? 20.810 -1.492 11.062 1.00 89.94 403 VAL A O 1
ATOM 3055 N N . PRO A 1 404 ? 20.174 -2.732 12.829 1.00 88.00 404 PRO A N 1
ATOM 3056 C CA . PRO A 1 404 ? 21.068 -3.841 12.523 1.00 88.00 404 PRO A CA 1
ATOM 3057 C C . PRO A 1 404 ? 20.839 -4.402 11.113 1.00 88.00 404 PRO A C 1
ATOM 3059 O O . PRO A 1 404 ? 19.711 -4.590 10.675 1.00 88.00 404 PRO A O 1
ATOM 3062 N N . GLY A 1 405 ? 21.928 -4.686 10.397 1.00 89.12 405 GLY A N 1
ATOM 3063 C CA . GLY A 1 405 ? 21.885 -5.220 9.030 1.00 89.12 405 GLY A CA 1
ATOM 3064 C C . GLY A 1 405 ? 21.994 -4.156 7.935 1.00 89.12 405 GLY A C 1
ATOM 3065 O O . GLY A 1 405 ? 22.476 -4.467 6.844 1.00 89.12 405 GLY A O 1
ATOM 3066 N N . ILE A 1 406 ? 21.679 -2.889 8.225 1.00 93.88 406 ILE A N 1
ATOM 3067 C CA . ILE A 1 406 ? 21.873 -1.795 7.266 1.00 93.88 406 ILE A CA 1
ATOM 3068 C C . ILE A 1 406 ? 23.348 -1.399 7.214 1.00 93.88 406 ILE A C 1
ATOM 3070 O O . ILE A 1 406 ? 23.972 -1.072 8.219 1.00 93.88 406 ILE A O 1
ATOM 3074 N N . ARG A 1 407 ? 23.925 -1.432 6.009 1.00 92.19 407 ARG A N 1
ATOM 3075 C CA . ARG A 1 407 ? 25.345 -1.112 5.775 1.00 92.19 407 ARG A CA 1
ATOM 3076 C C . ARG A 1 407 ? 25.570 0.236 5.105 1.00 92.19 407 ARG A C 1
ATOM 3078 O O . ARG A 1 407 ? 26.646 0.807 5.242 1.00 92.19 407 ARG A O 1
ATOM 3085 N N . ALA A 1 408 ? 24.588 0.720 4.353 1.00 92.19 408 ALA A N 1
ATOM 3086 C CA . ALA A 1 408 ? 24.660 1.989 3.648 1.00 92.19 408 ALA A CA 1
ATOM 3087 C C . ALA A 1 408 ? 23.251 2.516 3.376 1.00 92.19 408 ALA A C 1
ATOM 3089 O O . ALA A 1 408 ? 22.343 1.735 3.106 1.00 92.19 408 ALA A O 1
ATOM 3090 N N . VAL A 1 409 ? 23.110 3.839 3.379 1.00 92.12 409 VAL A N 1
ATOM 3091 C CA . VAL A 1 409 ? 21.910 4.555 2.934 1.00 92.12 409 VAL A CA 1
ATOM 3092 C C . VAL A 1 409 ? 22.349 5.676 2.000 1.00 92.12 409 VAL A C 1
ATOM 3094 O O . VAL A 1 409 ? 23.398 6.289 2.221 1.00 92.12 409 VAL A O 1
ATOM 3097 N N . ARG A 1 410 ? 21.599 5.912 0.920 1.00 88.38 410 ARG A N 1
ATOM 3098 C CA . ARG A 1 410 ? 21.931 6.914 -0.100 1.00 88.38 410 ARG A CA 1
ATOM 3099 C C . ARG A 1 410 ? 20.664 7.623 -0.546 1.00 88.38 410 ARG A C 1
ATOM 3101 O O . ARG A 1 410 ? 19.715 6.961 -0.920 1.00 88.38 410 ARG A O 1
ATOM 3108 N N . ASP A 1 411 ? 20.667 8.949 -0.596 1.00 86.12 411 ASP A N 1
ATOM 3109 C CA . ASP A 1 411 ? 19.574 9.653 -1.271 1.00 86.12 411 ASP A CA 1
ATOM 3110 C C . ASP A 1 411 ? 19.673 9.451 -2.791 1.00 86.12 411 ASP A C 1
ATOM 3112 O O . ASP A 1 411 ? 20.739 9.624 -3.394 1.00 86.12 411 ASP A O 1
ATOM 3116 N N . VAL A 1 412 ? 18.542 9.135 -3.418 1.00 83.88 412 VAL A N 1
ATOM 3117 C CA . VAL A 1 412 ? 18.410 9.008 -4.868 1.00 83.88 412 VAL A CA 1
ATOM 3118 C C . VAL A 1 412 ? 17.819 10.309 -5.420 1.00 83.88 412 VAL A C 1
ATOM 3120 O O . VAL A 1 412 ? 16.678 10.661 -5.105 1.00 83.88 412 VAL A O 1
ATOM 3123 N N . PRO A 1 413 ? 18.567 11.067 -6.241 1.00 78.25 413 PRO A N 1
ATOM 3124 C CA . PRO A 1 413 ? 18.055 12.303 -6.808 1.00 78.25 413 PRO A CA 1
ATOM 3125 C C . PRO A 1 413 ? 16.940 12.001 -7.810 1.00 78.25 413 PRO A C 1
ATOM 3127 O O . PRO A 1 413 ? 17.093 11.165 -8.701 1.00 78.25 413 PRO A O 1
ATOM 3130 N N . LEU A 1 414 ? 15.829 12.730 -7.697 1.00 77.69 414 LEU A N 1
ATOM 3131 C CA . LEU A 1 414 ? 14.761 12.644 -8.685 1.00 77.69 414 LEU A CA 1
ATOM 3132 C C . LEU A 1 414 ? 15.242 13.168 -10.053 1.00 77.69 414 LEU A C 1
ATOM 3134 O O . LEU A 1 414 ? 15.981 14.162 -10.100 1.00 77.69 414 LEU A O 1
ATOM 3138 N N . PRO A 1 415 ? 14.813 12.540 -11.167 1.00 81.69 415 PRO A N 1
ATOM 3139 C CA . PRO A 1 415 ? 15.085 13.034 -12.508 1.00 81.69 415 PRO A CA 1
ATOM 3140 C C . PRO A 1 415 ? 14.630 14.486 -12.679 1.00 81.69 415 PRO A C 1
ATOM 3142 O O . PRO A 1 415 ? 13.727 14.972 -11.995 1.00 81.69 415 PRO A O 1
ATOM 3145 N N . THR A 1 416 ? 15.256 15.202 -13.609 1.00 82.31 416 THR A N 1
ATOM 3146 C CA . THR A 1 416 ? 14.852 16.578 -13.906 1.00 82.31 416 THR A CA 1
ATOM 3147 C C . THR A 1 416 ? 13.489 16.588 -14.592 1.00 82.31 416 THR A C 1
ATOM 3149 O O . THR A 1 416 ? 13.279 15.884 -15.579 1.00 82.31 416 THR A O 1
ATOM 3152 N N . GLY A 1 417 ? 12.574 17.396 -14.057 1.00 82.12 417 GLY A N 1
ATOM 3153 C CA . GLY A 1 417 ? 11.259 17.626 -14.635 1.00 82.12 417 GLY A CA 1
ATOM 3154 C C . GLY A 1 417 ? 11.266 18.641 -15.775 1.00 82.12 417 GLY A C 1
ATOM 3155 O O . GLY A 1 417 ? 12.295 19.174 -16.194 1.00 82.12 417 GLY A O 1
ATOM 3156 N N . ARG A 1 418 ? 10.069 18.935 -16.270 1.00 82.75 418 ARG A N 1
ATOM 3157 C CA . ARG A 1 418 ? 9.806 19.913 -17.322 1.00 82.75 418 ARG A CA 1
ATOM 3158 C C . ARG A 1 418 ? 9.573 21.312 -16.741 1.00 82.75 418 ARG A C 1
ATOM 3160 O O . ARG A 1 418 ? 8.753 21.470 -15.837 1.00 82.75 418 ARG A O 1
ATOM 3167 N N . GLY A 1 419 ? 10.246 22.324 -17.309 1.00 70.00 419 GLY A N 1
ATOM 3168 C CA . GLY A 1 419 ? 10.089 23.756 -16.988 1.00 70.00 419 GLY A CA 1
ATOM 3169 C C . GLY A 1 419 ? 11.418 24.495 -16.727 1.00 70.00 419 GLY A C 1
ATOM 3170 O O . GLY A 1 419 ? 12.218 24.089 -15.894 1.00 70.00 419 GLY A O 1
ATOM 3171 N N . GLY A 1 420 ? 11.669 25.615 -17.423 1.00 43.34 420 GLY A N 1
ATOM 3172 C CA . GLY A 1 420 ? 12.980 26.298 -17.470 1.00 43.34 420 GLY A CA 1
ATOM 3173 C C . GLY A 1 420 ? 13.445 27.045 -16.206 1.00 43.34 420 GLY A C 1
ATOM 3174 O O . GLY A 1 420 ? 14.634 27.341 -16.080 1.00 43.34 420 GLY A O 1
ATOM 3175 N N . VAL A 1 421 ? 12.562 27.319 -15.239 1.00 46.06 421 VAL A N 1
ATOM 3176 C CA . VAL A 1 421 ? 12.937 27.973 -13.962 1.00 46.06 421 VAL A CA 1
ATOM 3177 C C . VAL A 1 421 ? 13.831 27.060 -13.103 1.00 46.06 421 VAL A C 1
ATOM 3179 O O . VAL A 1 421 ? 14.673 27.549 -12.348 1.00 46.06 421 VAL A O 1
ATOM 3182 N N . GLN A 1 422 ? 13.752 25.740 -13.305 1.00 42.97 422 GLN A N 1
ATOM 3183 C CA . GLN A 1 422 ? 14.628 24.756 -12.660 1.00 42.97 422 GLN A CA 1
ATOM 3184 C C . GLN A 1 422 ? 16.091 24.850 -13.109 1.00 42.97 422 GLN A C 1
ATOM 3186 O O . GLN A 1 422 ? 16.976 24.458 -12.357 1.00 42.97 422 GLN A O 1
ATOM 3191 N N . ARG A 1 423 ? 16.382 25.421 -14.286 1.00 38.41 423 ARG A N 1
ATOM 3192 C CA . ARG A 1 423 ? 17.753 25.470 -14.820 1.00 38.41 423 ARG A CA 1
ATOM 3193 C C . ARG A 1 423 ? 18.626 26.549 -14.159 1.00 38.41 423 ARG A C 1
ATOM 3195 O O . ARG A 1 423 ? 19.830 26.375 -14.088 1.00 38.41 423 ARG A O 1
ATOM 3202 N N . ARG A 1 424 ? 18.049 27.654 -13.656 1.00 32.03 424 ARG A N 1
ATOM 3203 C CA . ARG A 1 424 ? 18.820 28.802 -13.109 1.00 32.03 424 ARG A CA 1
ATOM 3204 C C . ARG A 1 424 ? 18.959 28.815 -11.584 1.00 32.03 424 ARG A C 1
ATOM 3206 O O . ARG A 1 424 ? 19.961 29.307 -11.074 1.00 32.03 424 ARG A O 1
ATOM 3213 N N . ALA A 1 425 ? 17.992 28.263 -10.849 1.00 36.06 425 ALA A N 1
ATOM 3214 C CA . ALA A 1 425 ? 18.077 28.183 -9.386 1.00 36.06 425 ALA A CA 1
ATOM 3215 C C . ALA A 1 425 ? 19.123 27.152 -8.911 1.00 36.06 425 ALA A C 1
ATOM 3217 O O . ALA A 1 425 ? 19.730 27.335 -7.857 1.00 36.06 425 ALA A O 1
ATOM 3218 N N . VAL A 1 426 ? 19.371 26.111 -9.718 1.00 38.75 426 VAL A N 1
ATOM 3219 C CA . VAL A 1 426 ? 20.356 25.045 -9.453 1.00 38.75 426 VAL A CA 1
ATOM 3220 C C . VAL A 1 426 ? 21.805 25.546 -9.602 1.00 38.75 426 VAL A C 1
ATOM 3222 O O . VAL A 1 426 ? 22.665 25.176 -8.800 1.00 38.75 426 VAL A O 1
ATOM 3225 N N . ASP A 1 427 ? 22.062 26.468 -10.536 1.00 31.53 427 ASP A N 1
ATOM 3226 C CA . ASP A 1 427 ? 23.396 27.057 -10.759 1.00 31.53 427 ASP A CA 1
ATOM 3227 C C . ASP A 1 427 ? 23.672 28.299 -9.879 1.00 31.53 427 ASP A C 1
ATOM 3229 O O . ASP A 1 427 ? 24.816 28.599 -9.540 1.00 31.53 427 ASP A O 1
ATOM 3233 N N . GLY A 1 428 ? 22.633 29.034 -9.460 1.00 29.81 428 GLY A N 1
ATOM 3234 C CA . GLY A 1 428 ? 22.791 30.270 -8.677 1.00 29.81 428 GLY A CA 1
ATOM 3235 C C . GLY A 1 428 ? 23.081 30.061 -7.183 1.00 29.81 428 GLY A C 1
ATOM 3236 O O . GLY A 1 428 ? 23.798 30.850 -6.569 1.00 29.81 428 GLY A O 1
ATOM 3237 N N . LEU A 1 429 ? 22.559 28.986 -6.584 1.00 32.66 429 LEU A N 1
ATOM 3238 C CA . LEU A 1 429 ? 22.771 28.656 -5.164 1.00 32.66 429 LEU A CA 1
ATOM 3239 C C . LEU A 1 429 ? 24.075 27.882 -4.906 1.00 32.66 429 LEU A C 1
ATOM 3241 O O . LEU A 1 429 ? 24.567 27.866 -3.776 1.00 32.66 429 LEU A O 1
ATOM 3245 N N . SER A 1 430 ? 24.659 27.281 -5.944 1.00 34.47 430 SER A N 1
ATOM 3246 C CA . SER A 1 430 ? 25.888 26.483 -5.878 1.00 34.47 430 SER A CA 1
ATOM 3247 C C . SER A 1 430 ? 27.168 27.331 -5.816 1.00 34.47 430 SER A C 1
ATOM 3249 O O . SER A 1 430 ? 28.175 26.860 -5.291 1.00 34.47 430 SER A O 1
ATOM 3251 N N . HIS A 1 431 ? 27.136 28.605 -6.228 1.00 33.22 431 HIS A N 1
ATOM 3252 C CA . HIS A 1 431 ? 28.317 29.482 -6.195 1.00 33.22 431 HIS A CA 1
ATOM 3253 C C . HIS A 1 431 ? 28.448 30.383 -4.954 1.00 33.22 431 HIS A C 1
ATOM 3255 O O . HIS A 1 431 ? 29.553 30.829 -4.644 1.00 33.22 431 HIS A O 1
ATOM 3261 N N . ALA A 1 432 ? 27.377 30.628 -4.194 1.00 31.05 432 ALA A N 1
ATOM 3262 C CA . ALA A 1 432 ? 27.415 31.599 -3.093 1.00 31.05 432 ALA A CA 1
ATOM 3263 C C . ALA A 1 432 ? 27.963 31.046 -1.757 1.00 31.05 432 ALA A C 1
ATOM 3265 O O . ALA A 1 432 ? 28.310 31.828 -0.873 1.00 31.05 432 ALA A O 1
ATOM 3266 N N . ARG A 1 433 ? 28.079 29.718 -1.588 1.00 31.75 433 ARG A N 1
ATOM 3267 C CA . ARG A 1 433 ? 28.539 29.093 -0.324 1.00 31.75 433 ARG A CA 1
ATOM 3268 C C . ARG A 1 433 ? 29.972 28.544 -0.340 1.00 31.75 433 ARG A C 1
ATOM 3270 O O . ARG A 1 433 ? 30.438 28.065 0.684 1.00 31.75 433 ARG A O 1
ATOM 3277 N N . LEU A 1 434 ? 30.713 28.689 -1.441 1.00 33.91 434 LEU A N 1
ATOM 3278 C CA . LEU A 1 434 ? 32.075 28.147 -1.602 1.00 33.91 434 LEU A CA 1
ATOM 3279 C C . LEU A 1 434 ? 33.221 29.125 -1.259 1.00 33.91 434 LEU A C 1
ATOM 3281 O O . LEU A 1 434 ? 34.352 28.924 -1.691 1.00 33.91 434 LEU A O 1
ATOM 3285 N N . ARG A 1 435 ? 32.979 30.185 -0.472 1.00 29.05 435 ARG A N 1
ATOM 3286 C CA . ARG A 1 435 ? 34.043 31.150 -0.100 1.00 29.05 435 ARG A CA 1
ATOM 3287 C C . ARG A 1 435 ? 34.328 31.348 1.389 1.00 29.05 435 ARG A C 1
ATOM 3289 O O . ARG A 1 435 ? 35.155 32.192 1.719 1.00 29.05 435 ARG A O 1
ATOM 3296 N N . ARG A 1 436 ? 33.748 30.557 2.295 1.00 31.12 436 ARG A N 1
ATOM 3297 C CA . ARG A 1 436 ? 34.164 30.560 3.711 1.00 31.12 436 ARG A CA 1
ATOM 3298 C C . ARG A 1 436 ? 34.074 29.173 4.339 1.00 31.12 436 ARG A C 1
ATOM 3300 O O . ARG A 1 436 ? 33.043 28.834 4.896 1.00 31.12 436 ARG A O 1
ATOM 3307 N N . ALA A 1 437 ? 35.165 28.420 4.230 1.00 27.11 437 ALA A N 1
ATOM 3308 C CA . ALA A 1 437 ? 35.721 27.527 5.254 1.00 27.11 437 ALA A CA 1
ATOM 3309 C C . ALA A 1 437 ? 36.773 26.644 4.570 1.00 27.11 437 ALA A C 1
ATOM 3311 O O . ALA A 1 437 ? 36.464 25.611 3.988 1.00 27.11 437 ALA A O 1
ATOM 3312 N N . ALA A 1 438 ? 38.018 27.113 4.579 1.00 28.86 438 ALA A N 1
ATOM 3313 C CA . ALA A 1 438 ? 39.173 26.280 4.290 1.00 28.86 438 ALA A CA 1
ATOM 3314 C C . ALA A 1 438 ? 39.622 25.613 5.598 1.00 28.86 438 ALA A C 1
ATOM 3316 O O . ALA A 1 438 ? 39.623 26.295 6.618 1.00 28.86 438 ALA A O 1
ATOM 3317 N N . SER A 1 439 ? 40.051 24.348 5.476 1.00 29.86 439 SER A N 1
ATOM 3318 C CA . SER A 1 439 ? 40.769 23.473 6.426 1.00 29.86 439 SER A CA 1
ATOM 3319 C C . SER A 1 439 ? 39.952 22.394 7.169 1.00 29.86 439 SER A C 1
ATOM 3321 O O . SER A 1 439 ? 39.564 22.562 8.317 1.00 29.86 439 SER A O 1
ATOM 3323 N N . MET A 1 440 ? 39.734 21.256 6.482 1.00 26.48 440 MET A N 1
ATOM 3324 C CA . MET A 1 440 ? 39.767 19.836 6.935 1.00 26.48 440 MET A CA 1
ATOM 3325 C C . MET A 1 440 ? 39.006 18.952 5.911 1.00 26.48 440 MET A C 1
ATOM 3327 O O . MET A 1 440 ? 38.106 19.465 5.246 1.00 26.48 440 MET A O 1
ATOM 3331 N N . PRO A 1 441 ? 39.383 17.672 5.695 1.00 28.84 441 PRO A N 1
ATOM 3332 C CA . PRO A 1 441 ? 38.898 16.885 4.560 1.00 28.84 441 PRO A CA 1
ATOM 3333 C C . PRO A 1 441 ? 37.489 16.322 4.806 1.00 28.84 441 PRO A C 1
ATOM 3335 O O . PRO A 1 441 ? 37.247 15.610 5.776 1.00 28.84 441 PRO A O 1
ATOM 3338 N N . ASP A 1 442 ? 36.579 16.646 3.892 1.00 29.22 442 ASP A N 1
ATOM 3339 C CA . ASP A 1 442 ? 35.175 16.230 3.827 1.00 29.22 442 ASP A CA 1
ATOM 3340 C C . ASP A 1 442 ? 35.025 15.008 2.898 1.00 29.22 442 ASP A C 1
ATOM 3342 O O . ASP A 1 442 ? 35.457 15.088 1.742 1.00 29.22 442 ASP A O 1
ATOM 3346 N N . PRO A 1 443 ? 34.412 13.890 3.337 1.00 31.42 443 PRO A N 1
ATOM 3347 C CA . PRO A 1 443 ? 33.931 12.867 2.431 1.00 31.42 443 PRO A CA 1
ATOM 3348 C C . PRO A 1 443 ? 32.406 12.713 2.534 1.00 31.42 443 PRO A C 1
ATOM 3350 O O . PRO A 1 443 ? 31.936 11.686 3.003 1.00 31.42 443 PRO A O 1
ATOM 3353 N N . ALA A 1 444 ? 31.617 13.696 2.096 1.00 29.03 444 ALA A N 1
ATOM 3354 C CA . ALA A 1 444 ? 30.372 13.475 1.342 1.00 29.03 444 ALA A CA 1
ATOM 3355 C C . ALA A 1 444 ? 29.709 14.811 0.971 1.00 29.03 444 ALA A C 1
ATOM 3357 O O . ALA A 1 444 ? 28.813 15.311 1.652 1.00 29.03 444 ALA A O 1
ATOM 3358 N N . GLY A 1 445 ? 30.080 15.349 -0.191 1.00 25.91 445 GLY A N 1
ATOM 3359 C CA . GLY A 1 445 ? 29.348 16.437 -0.832 1.00 25.91 445 GLY A CA 1
ATOM 3360 C C . GLY A 1 445 ? 27.960 15.987 -1.300 1.00 25.91 445 GLY A C 1
ATOM 3361 O O . GLY A 1 445 ? 27.786 15.604 -2.457 1.00 25.91 445 GLY A O 1
ATOM 3362 N N . VAL A 1 446 ? 26.961 16.059 -0.421 1.00 28.78 446 VAL A N 1
ATOM 3363 C CA . VAL A 1 446 ? 25.545 15.868 -0.769 1.00 28.78 446 VAL A CA 1
ATOM 3364 C C . VAL A 1 446 ? 24.975 17.200 -1.261 1.00 28.78 446 VAL A C 1
ATOM 3366 O O . VAL A 1 446 ? 24.851 18.169 -0.511 1.00 28.78 446 VAL A O 1
ATOM 3369 N N . ARG A 1 447 ? 24.644 17.270 -2.557 1.00 26.81 447 ARG A N 1
ATOM 3370 C CA . ARG A 1 447 ? 23.962 18.425 -3.164 1.00 26.81 447 ARG A CA 1
ATOM 3371 C C . ARG A 1 447 ? 22.459 18.343 -2.890 1.00 26.81 447 ARG A C 1
ATOM 3373 O O . ARG A 1 447 ? 21.834 17.319 -3.134 1.00 26.81 447 ARG A O 1
ATOM 3380 N N . LEU A 1 448 ? 21.885 19.447 -2.419 1.00 27.73 448 LEU A N 1
ATOM 3381 C CA . LEU A 1 448 ? 20.467 19.587 -2.076 1.00 27.73 448 LEU A CA 1
ATOM 3382 C C . LEU A 1 448 ? 19.632 19.971 -3.312 1.00 27.73 448 LEU A C 1
ATOM 3384 O O . LEU A 1 448 ? 19.972 20.935 -3.997 1.00 27.73 448 LEU A O 1
ATOM 3388 N N . ASN A 1 449 ? 18.505 19.289 -3.550 1.00 31.53 449 ASN A N 1
ATOM 3389 C CA . ASN A 1 449 ? 17.447 19.732 -4.469 1.00 31.53 449 ASN A CA 1
ATOM 3390 C C . ASN A 1 449 ? 16.128 19.926 -3.684 1.00 31.53 449 ASN A C 1
ATOM 3392 O O . ASN A 1 449 ? 15.592 18.942 -3.179 1.00 31.53 449 ASN A O 1
ATOM 3396 N N . PRO A 1 450 ? 15.602 21.159 -3.534 1.00 29.75 450 PRO A N 1
ATOM 3397 C CA . PRO A 1 450 ? 14.479 21.442 -2.635 1.00 29.75 450 PRO A CA 1
ATOM 3398 C C . PRO A 1 450 ? 13.075 21.422 -3.279 1.00 29.75 450 PRO A C 1
ATOM 3400 O O . PRO A 1 450 ? 12.157 21.983 -2.689 1.00 29.75 450 PRO A O 1
ATOM 3403 N N . GLN A 1 451 ? 12.859 20.850 -4.472 1.00 32.09 451 GLN A N 1
ATOM 3404 C CA . GLN A 1 451 ? 11.621 21.129 -5.237 1.00 32.09 451 GLN A CA 1
ATOM 3405 C C . GLN A 1 451 ? 10.650 19.970 -5.500 1.00 32.09 451 GLN A C 1
ATOM 3407 O O . GLN A 1 451 ? 9.606 20.184 -6.115 1.00 32.09 451 GLN A O 1
ATOM 3412 N N . SER A 1 452 ? 10.912 18.776 -4.993 1.00 32.94 452 SER A N 1
ATOM 3413 C CA . SER A 1 452 ? 9.953 17.668 -4.998 1.00 32.94 452 SER A CA 1
ATOM 3414 C C . SER A 1 452 ? 9.634 17.338 -3.551 1.00 32.94 452 SER A C 1
ATOM 3416 O O . SER A 1 452 ? 10.519 17.022 -2.764 1.00 32.94 452 SER A O 1
ATOM 3418 N N . GLY A 1 453 ? 8.368 17.467 -3.164 1.00 36.41 453 GLY A N 1
ATOM 3419 C CA . GLY A 1 453 ? 7.887 17.181 -1.811 1.00 36.41 453 GLY A CA 1
ATOM 3420 C C . GLY A 1 453 ? 7.951 15.697 -1.436 1.00 36.41 453 GLY A C 1
ATOM 3421 O O . GLY A 1 453 ? 7.123 15.244 -0.652 1.00 36.41 453 GLY A O 1
ATOM 3422 N N . THR A 1 454 ? 8.903 14.937 -1.980 1.00 37.41 454 THR A N 1
ATOM 3423 C CA . THR A 1 454 ? 9.158 13.529 -1.683 1.00 37.41 454 THR A CA 1
ATOM 3424 C C . THR A 1 454 ? 10.616 13.194 -2.022 1.00 37.41 454 THR A C 1
ATOM 3426 O O . THR A 1 454 ? 11.064 13.445 -3.139 1.00 37.41 454 THR A O 1
ATOM 3429 N N . PHE A 1 455 ? 11.366 12.656 -1.061 1.00 46.31 455 PHE A N 1
ATOM 3430 C CA . PHE A 1 455 ? 12.740 12.183 -1.243 1.00 46.31 455 PHE A CA 1
ATOM 3431 C C . PHE A 1 455 ? 12.730 10.675 -1.462 1.00 46.31 455 PHE A C 1
ATOM 3433 O O . PHE A 1 455 ? 12.096 9.976 -0.678 1.00 46.31 455 PHE A O 1
ATOM 3440 N N . VAL A 1 456 ? 13.438 10.196 -2.485 1.00 48.62 456 VAL A N 1
ATOM 3441 C CA . VAL A 1 456 ? 13.665 8.765 -2.728 1.00 48.62 456 VAL A CA 1
ATOM 3442 C C . VAL A 1 456 ? 14.996 8.377 -2.085 1.00 48.62 456 VAL A C 1
ATOM 3444 O O . VAL A 1 456 ? 15.974 9.116 -2.224 1.00 48.62 456 VAL A O 1
ATOM 3447 N N . ARG A 1 457 ? 15.027 7.271 -1.344 1.00 45.91 457 ARG A N 1
ATOM 3448 C CA . ARG A 1 457 ? 16.166 6.838 -0.526 1.00 45.91 457 ARG A CA 1
ATOM 3449 C C . ARG A 1 457 ? 16.400 5.345 -0.597 1.00 45.91 457 ARG A C 1
ATOM 3451 O O . ARG A 1 457 ? 15.393 4.617 -0.750 1.00 45.91 457 ARG A O 1
#

Foldseek 3Di:
DFKKKKAKPQAPHQLQHDDQVLLQVLLVVLPWAPWDDDPSHRIIITDDPDDQVVSQVSSQVSCCVSRVDRIGMDMDTVVVVVVQVVPQPDDCDDPQKHKDKAAAPDPVVLVVLQPDDWDPQWDWHRDVRIIIIMHGPPCQCVIRNNVVVVVVVVVVPDDDDDDDDDDDDDDDDDDDPAADEADDDRLLVVLLLLLCLQLVQCPDPDHPDPCVLSVQLVSRHPDDNCLLPDHDCLSVLLLVLVLVVVLVVCVVQQQEEEEEAQVRPDPSVVVNPVVDPDRNYAYEYEHAQSSVVSCVVRPDDDPRYDYDRDHLLPCVVLVVGDCPSAYEYEQESHLQSDAAVSSLVSVLVCLVSRQRHYYKYKFFPPVVLVVQQSFARSDPNDTHHRRNDDDDPVRQQCCCVVHPNDPGDDWRDGDDDDDDVVVPVLVPVVPPPPPDDDDDDDPDDDDDDDPRRMIMD

InterPro domains:
  IPR007213 Methyltransferase Ppm1/Ppm2/Tcmp [PF04072] (191-349)
  IPR012545 Protein of unknown function DUF1697 [PF08002] (1-132)
  IPR012545 Protein of unknown function DUF1697 [PTHR36439] (1-152)
  IPR029063 S-adenosyl-L-methionine-dependent methyltransferase superfamily [G3DSA:3.40.50.150] (176-384)
  IPR029063 S-adenosyl-L-methionine-dependent methyltransferase superfamily [SSF53335] (187-415)

Organism: Mycobacterium kansasii (NCBI:txid1768)